Protein AF-A0A3D4ANM4-F1 (afdb_monomer)

Foldseek 3Di:
DDLVVLVVVLVVLVVVLVVLVVVLVVLVVLLVVLVVVLVVLVVVCVVVVDCVSVVVSVVSVVVSVVSVVVNVVSVVVSLLSVLLSVLSVCLSCLVVVVLLVDPAQQPVVDDPVDPCCVPQQCGGGPRPLSSLALAQELLLSNVLSVVSPPDDDDPLLVQLLLLLQVLCLVVPVLLSSLSSLRVLAHGHDDLVLVLVVLVPLDDDPPPVVVVCLPPLLVVLVVVCVCCVVVVDPVVVSVVSLVVLLVVLVVCVVVLCVQLVSLQVCLSVLVSLLVSLVSVLVSDPQDGRLQGNVLSVVVNVLSVVSSVLSVLSNLVVVVVSSSVCSSNRVSSSVSSNSVSVSSVVCSVCPVVSVVSVSSNSSSSSSSSCSVNPVPDDSDDDDDDDPPDDDDDDPPDDDD

Structure (mmCIF, N/CA/C/O backbone):
data_AF-A0A3D4ANM4-F1
#
_entry.id   AF-A0A3D4ANM4-F1
#
loop_
_atom_site.group_PDB
_atom_site.id
_atom_site.type_symbol
_atom_site.label_atom_id
_atom_site.label_alt_id
_atom_site.label_comp_id
_atom_site.label_asym_id
_atom_site.label_entity_id
_atom_site.label_seq_id
_atom_site.pdbx_PDB_ins_code
_atom_site.Cartn_x
_atom_site.Cartn_y
_atom_site.Cartn_z
_atom_site.occupancy
_atom_site.B_iso_or_equiv
_atom_site.auth_seq_id
_atom_site.auth_comp_id
_atom_site.auth_asym_id
_atom_site.auth_atom_id
_atom_site.pdbx_PDB_model_num
ATOM 1 N N . MET A 1 1 ? -12.956 11.674 19.479 1.00 85.31 1 MET A N 1
ATOM 2 C CA . MET A 1 1 ? -13.118 13.050 18.934 1.00 85.31 1 MET A CA 1
ATOM 3 C C . MET A 1 1 ? -14.556 13.256 18.478 1.00 85.31 1 MET A C 1
ATOM 5 O O . MET A 1 1 ? -15.294 12.283 18.388 1.00 85.31 1 MET A O 1
ATOM 9 N N . GLU A 1 2 ? -14.951 14.496 18.186 1.00 90.06 2 GLU A N 1
ATOM 10 C CA . GLU A 1 2 ? -16.295 14.828 17.695 1.00 90.06 2 GLU A CA 1
ATOM 11 C C . GLU A 1 2 ? -16.416 14.743 16.165 1.00 90.06 2 GLU A C 1
ATOM 13 O O . GLU A 1 2 ? -15.424 14.825 15.439 1.00 90.06 2 GLU A O 1
ATOM 18 N N . LEU A 1 3 ? -17.653 14.643 15.667 1.00 92.81 3 LEU A N 1
ATOM 19 C CA . LEU A 1 3 ? -17.974 14.659 14.235 1.00 92.81 3 LEU A CA 1
ATOM 20 C C . LEU A 1 3 ? -17.435 15.915 13.521 1.00 92.81 3 LEU A C 1
ATOM 22 O O . LEU A 1 3 ? -16.923 15.821 12.405 1.00 92.81 3 LEU A O 1
ATOM 26 N N . SER A 1 4 ? -17.493 17.073 14.185 1.00 94.69 4 SER A N 1
ATOM 27 C CA . SER A 1 4 ? -17.023 18.369 13.675 1.00 94.69 4 SER A CA 1
ATOM 28 C C . SER A 1 4 ? -15.551 18.344 13.234 1.00 94.69 4 SER A C 1
ATOM 30 O O . SER A 1 4 ? -15.202 18.930 12.208 1.00 94.69 4 SER A O 1
ATOM 32 N N . TYR A 1 5 ? -14.700 17.604 13.953 1.00 95.38 5 TYR A N 1
ATOM 33 C CA . TYR A 1 5 ? -13.284 17.429 13.621 1.00 95.38 5 TYR A CA 1
ATOM 34 C C . TYR A 1 5 ? -13.098 16.700 12.280 1.00 95.38 5 TYR A C 1
ATOM 36 O O . TYR A 1 5 ? -12.363 17.165 11.409 1.00 95.38 5 TYR A O 1
ATOM 44 N N . PHE A 1 6 ? -13.819 15.597 12.057 1.00 96.12 6 PHE A N 1
ATOM 45 C CA . PHE A 1 6 ? -13.737 14.855 10.793 1.00 96.12 6 PHE A CA 1
ATOM 46 C C . PHE A 1 6 ? -14.332 15.640 9.616 1.00 96.12 6 PHE A C 1
ATOM 48 O O . PHE A 1 6 ? -13.815 15.572 8.500 1.00 96.12 6 PHE A O 1
ATOM 55 N N . GLU A 1 7 ? -15.381 16.433 9.847 1.0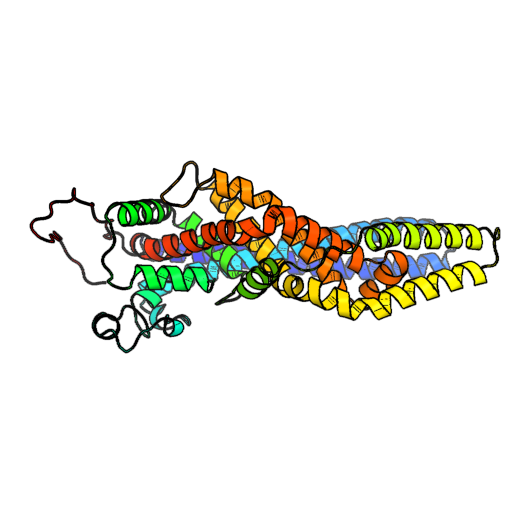0 96.56 7 GLU A N 1
ATOM 56 C CA . GLU A 1 7 ? -15.923 17.326 8.820 1.00 96.56 7 GLU A CA 1
ATOM 57 C C . GLU A 1 7 ? -14.927 18.411 8.396 1.00 96.56 7 GLU A C 1
ATOM 59 O O . GLU A 1 7 ? -14.863 18.742 7.207 1.00 96.56 7 GLU A O 1
ATOM 64 N N . GLN A 1 8 ? -14.137 18.942 9.334 1.00 97.25 8 GLN A N 1
ATOM 65 C CA . GLN A 1 8 ? -13.052 19.869 9.022 1.00 97.25 8 GLN A CA 1
ATOM 66 C C . GLN A 1 8 ? -11.976 19.188 8.165 1.00 97.25 8 GLN A C 1
ATOM 68 O O . GLN A 1 8 ? -11.657 19.698 7.089 1.00 97.25 8 GLN A O 1
ATOM 73 N N . LEU A 1 9 ? -11.486 18.009 8.574 1.00 96.62 9 LEU A N 1
ATOM 74 C CA . LEU A 1 9 ? -10.487 17.252 7.805 1.00 96.62 9 LEU A CA 1
ATOM 75 C C . LEU A 1 9 ? -10.960 16.946 6.376 1.00 96.62 9 LEU A C 1
ATOM 77 O O . LEU A 1 9 ? -10.171 17.004 5.428 1.00 96.62 9 LEU A O 1
ATOM 81 N N . ARG A 1 10 ? -12.256 16.650 6.200 1.00 97.44 10 ARG A N 1
ATOM 82 C CA . ARG A 1 10 ? -12.859 16.448 4.876 1.00 97.44 10 ARG A CA 1
ATOM 83 C C . ARG A 1 10 ? -12.771 17.710 4.020 1.00 97.44 10 ARG A C 1
ATOM 85 O O . ARG A 1 10 ? -12.369 17.619 2.864 1.00 97.44 10 ARG A O 1
ATOM 92 N N . ARG A 1 11 ? -13.123 18.881 4.569 1.00 97.62 11 ARG A N 1
ATOM 93 C CA . ARG A 1 11 ? -13.047 20.164 3.841 1.00 97.62 11 ARG A CA 1
ATOM 94 C C . ARG A 1 11 ? -11.614 20.490 3.423 1.00 97.62 11 ARG A C 1
ATOM 96 O O . ARG A 1 11 ? -11.403 20.951 2.304 1.00 97.62 11 ARG A O 1
ATOM 103 N N . GLU A 1 12 ? -10.644 20.226 4.296 1.00 96.94 12 GLU A N 1
ATOM 104 C CA . GLU A 1 12 ? -9.219 20.399 3.993 1.00 96.94 12 GLU A CA 1
ATOM 105 C C . GLU A 1 12 ? -8.785 19.501 2.826 1.00 96.94 12 GLU A C 1
ATOM 107 O O . GLU A 1 12 ? -8.228 20.000 1.850 1.00 96.94 12 GLU A O 1
ATOM 112 N N . SER A 1 13 ? -9.116 18.203 2.869 1.00 96.12 13 SER A N 1
ATOM 113 C CA . SER A 1 13 ? -8.787 17.266 1.782 1.00 96.12 13 SER A CA 1
ATOM 114 C C . SER A 1 13 ? -9.445 17.668 0.455 1.00 96.12 13 SER A C 1
ATOM 116 O O . SER A 1 13 ? -8.782 17.709 -0.579 1.00 96.12 13 SER A O 1
ATOM 118 N N . GLN A 1 14 ? -10.719 18.077 0.476 1.00 97.31 14 GLN A N 1
ATOM 119 C CA . GLN A 1 14 ? -11.434 18.555 -0.715 1.00 97.31 14 GLN A CA 1
ATOM 120 C C . GLN A 1 14 ? -10.781 19.795 -1.342 1.00 97.31 14 GLN A C 1
ATOM 122 O O . GLN A 1 14 ? -10.659 19.876 -2.567 1.00 97.31 14 GLN A O 1
ATOM 127 N N . ALA A 1 15 ? -10.317 20.746 -0.526 1.00 97.38 15 ALA A N 1
ATOM 128 C CA . ALA A 1 15 ? -9.597 21.917 -1.018 1.00 97.38 15 ALA A CA 1
ATOM 129 C C . ALA A 1 15 ? -8.275 21.525 -1.704 1.00 97.38 15 ALA A C 1
ATOM 131 O O . ALA A 1 15 ? -7.983 22.011 -2.801 1.00 97.38 15 ALA A O 1
ATOM 132 N N . THR A 1 16 ? -7.510 20.605 -1.106 1.00 96.81 16 THR A N 1
ATOM 133 C CA . THR A 1 16 ? -6.260 20.087 -1.685 1.00 96.81 16 THR A CA 1
ATOM 134 C C . THR A 1 16 ? -6.504 19.313 -2.985 1.00 96.81 16 THR A C 1
ATOM 136 O O . THR A 1 16 ? -5.778 19.508 -3.962 1.00 96.81 16 THR A O 1
ATOM 139 N N . ILE A 1 17 ? -7.560 18.496 -3.052 1.00 97.00 17 ILE A N 1
ATOM 140 C CA . ILE A 1 17 ? -7.965 17.773 -4.268 1.00 97.00 17 ILE A CA 1
ATOM 141 C C . ILE A 1 17 ? -8.232 18.752 -5.418 1.00 97.00 17 ILE A C 1
ATOM 143 O O . ILE A 1 17 ? -7.727 18.560 -6.527 1.00 97.00 17 ILE A O 1
ATOM 147 N N . GLU A 1 18 ? -8.991 19.823 -5.173 1.00 96.56 18 GLU A N 1
ATOM 148 C CA . GLU A 1 18 ? -9.277 20.837 -6.194 1.00 96.56 18 GLU A CA 1
ATOM 149 C C . GLU A 1 18 ? -8.017 21.604 -6.629 1.00 96.56 18 GLU A C 1
ATOM 151 O O . GLU A 1 18 ? -7.826 21.870 -7.822 1.00 96.56 18 GLU A O 1
ATOM 156 N N . GLU A 1 19 ? -7.101 21.899 -5.703 1.00 96.19 19 GLU A N 1
ATOM 157 C CA . GLU A 1 19 ? -5.797 22.482 -6.031 1.00 96.19 19 GLU A CA 1
ATOM 158 C C . GLU A 1 19 ? -4.976 21.561 -6.951 1.00 96.19 19 GLU A C 1
ATOM 160 O O . GLU A 1 19 ? -4.445 22.002 -7.980 1.00 96.19 19 GLU A O 1
ATOM 165 N N . TYR A 1 20 ? -4.896 20.269 -6.627 1.00 95.31 20 TYR A N 1
ATOM 166 C CA . TYR A 1 20 ? -4.169 19.284 -7.423 1.00 95.31 20 TYR A CA 1
ATOM 167 C C . TYR A 1 20 ? -4.803 19.048 -8.795 1.00 95.31 20 TYR A C 1
ATOM 169 O O . TYR A 1 20 ? -4.073 18.971 -9.788 1.00 95.31 20 TYR A O 1
ATOM 177 N N . LYS A 1 21 ? -6.138 19.039 -8.906 1.00 93.94 21 LYS A N 1
ATOM 178 C CA . LYS A 1 21 ? -6.834 18.992 -10.205 1.00 93.94 21 LYS A CA 1
ATOM 179 C C . LYS A 1 21 ? -6.463 20.186 -11.088 1.00 93.94 21 LYS A C 1
ATOM 181 O O . LYS A 1 21 ? -6.116 19.992 -12.256 1.00 93.94 21 LYS A O 1
ATOM 186 N N . ARG A 1 22 ? -6.445 21.407 -10.537 1.00 94.19 22 ARG A N 1
ATOM 187 C CA . ARG A 1 22 ? -6.028 22.620 -11.271 1.00 94.19 22 ARG A CA 1
ATOM 188 C C . ARG A 1 22 ? -4.571 22.539 -11.729 1.00 94.19 22 ARG A C 1
ATOM 190 O O . ARG A 1 22 ? -4.273 22.810 -12.895 1.00 94.19 22 ARG A O 1
ATOM 197 N N . LYS A 1 23 ? -3.655 22.113 -10.850 1.00 93.12 23 LYS A N 1
ATOM 198 C CA . LYS A 1 23 ? -2.244 21.887 -11.221 1.00 93.12 23 LYS A CA 1
ATOM 199 C C . LYS A 1 23 ? -2.123 20.825 -12.320 1.00 93.12 23 LYS A C 1
ATOM 201 O O . LYS A 1 23 ? -1.361 21.015 -13.266 1.00 93.12 23 LYS A O 1
ATOM 206 N N . SER A 1 24 ? -2.903 19.747 -12.249 1.00 91.38 24 SER A N 1
ATOM 207 C CA . SER A 1 24 ? -2.869 18.641 -13.213 1.00 91.38 24 SER A CA 1
ATOM 208 C C . SER A 1 24 ? -3.299 19.085 -14.613 1.00 91.38 24 SER A C 1
ATOM 210 O O . SER A 1 24 ? -2.636 18.756 -15.604 1.00 91.38 24 SER A O 1
ATOM 212 N N . GLN A 1 25 ? -4.335 19.926 -14.698 1.00 90.44 25 GLN A N 1
ATOM 213 C CA . GLN A 1 25 ? -4.749 20.568 -15.948 1.00 90.44 25 GLN A CA 1
ATOM 214 C C . GLN A 1 25 ? -3.628 21.441 -16.530 1.00 90.44 25 GLN A C 1
ATOM 216 O O . GLN A 1 25 ? -3.306 21.311 -17.709 1.00 90.44 25 GLN A O 1
ATOM 221 N N . LEU A 1 26 ? -2.959 22.258 -15.707 1.00 91.06 26 LEU A N 1
ATOM 222 C CA . LEU A 1 26 ? -1.836 23.089 -16.157 1.00 91.06 26 LEU A CA 1
ATOM 223 C C . LEU A 1 26 ? -0.668 22.251 -16.706 1.00 91.06 26 LEU A C 1
ATOM 225 O O . LEU A 1 26 ? -0.111 22.588 -17.753 1.00 91.06 26 LEU A O 1
ATOM 229 N N . PHE A 1 27 ? -0.298 21.161 -16.025 1.00 89.94 27 PHE A N 1
ATOM 230 C CA . PHE A 1 27 ? 0.724 20.224 -16.510 1.00 89.94 27 PHE A CA 1
ATOM 231 C C . PHE A 1 27 ? 0.326 19.602 -17.849 1.00 89.94 27 PHE A C 1
ATOM 233 O O . PHE A 1 27 ? 1.153 19.527 -18.758 1.00 89.94 27 PHE A O 1
ATOM 240 N N . THR A 1 28 ? -0.940 19.208 -17.992 1.00 88.38 28 THR A N 1
ATOM 241 C CA . THR A 1 28 ? -1.470 18.632 -19.233 1.00 88.38 28 THR A CA 1
ATOM 242 C C . THR A 1 28 ? -1.379 19.634 -20.381 1.00 88.38 28 THR A C 1
ATOM 244 O O . THR A 1 28 ? -0.825 19.303 -21.427 1.00 88.38 28 THR A O 1
ATOM 247 N N . THR A 1 29 ? -1.807 20.882 -20.172 1.00 91.50 29 THR A N 1
ATOM 248 C CA . THR A 1 29 ? -1.705 21.951 -21.177 1.00 91.50 29 THR A CA 1
ATOM 249 C C . THR A 1 29 ? -0.251 22.229 -21.569 1.00 91.50 29 THR A C 1
ATOM 251 O O . THR A 1 29 ? 0.068 22.254 -22.757 1.00 91.50 29 THR A O 1
ATOM 254 N N . LYS A 1 30 ? 0.668 22.360 -20.598 1.00 92.31 30 LYS A N 1
ATOM 255 C CA . LYS A 1 30 ? 2.108 22.564 -20.862 1.00 92.31 30 LYS A CA 1
ATOM 256 C C . LYS A 1 30 ? 2.742 21.389 -21.613 1.00 92.31 30 LYS A C 1
ATOM 258 O O . LYS A 1 30 ? 3.597 21.596 -22.475 1.00 92.31 30 LYS A O 1
ATOM 263 N N . ARG A 1 31 ? 2.317 20.157 -21.321 1.00 88.38 31 ARG A N 1
ATOM 264 C CA . ARG A 1 31 ? 2.773 18.947 -22.018 1.00 88.38 31 ARG A CA 1
ATOM 265 C C . ARG A 1 31 ? 2.293 18.931 -23.471 1.00 88.38 31 ARG A C 1
ATOM 267 O O . ARG A 1 31 ? 3.085 18.658 -24.364 1.00 88.38 31 ARG A O 1
ATOM 274 N N . THR A 1 32 ? 1.028 19.270 -23.719 1.00 89.69 32 THR A N 1
ATOM 275 C CA . THR A 1 32 ? 0.478 19.352 -25.081 1.00 89.69 32 THR A CA 1
ATOM 276 C C . THR A 1 32 ? 1.182 20.437 -25.897 1.00 89.69 32 THR A C 1
ATOM 278 O O . THR A 1 32 ? 1.590 20.184 -27.026 1.00 89.69 32 THR A O 1
ATOM 281 N N . LEU A 1 33 ? 1.409 21.619 -25.313 1.00 94.00 33 LEU A N 1
ATOM 282 C CA . LEU A 1 33 ? 2.134 22.705 -25.980 1.00 94.00 33 LEU A CA 1
ATOM 283 C C . LEU A 1 33 ? 3.591 22.341 -26.289 1.00 94.00 33 LEU A C 1
ATOM 285 O O . LEU A 1 33 ? 4.065 22.621 -27.385 1.00 94.00 33 LEU A O 1
ATOM 289 N N . SER A 1 34 ? 4.297 21.687 -25.364 1.00 91.38 34 SER A N 1
ATOM 290 C CA . SER A 1 34 ? 5.680 21.250 -25.613 1.00 91.38 34 SER A CA 1
ATOM 291 C C . SER A 1 34 ? 5.768 20.129 -26.653 1.00 91.38 34 SER A C 1
ATOM 293 O O . SER A 1 34 ? 6.704 20.129 -27.447 1.00 91.38 34 SER A O 1
ATOM 295 N N . PHE A 1 35 ? 4.777 19.234 -26.731 1.00 89.06 35 PHE A N 1
ATOM 296 C CA . PHE A 1 35 ? 4.687 18.251 -27.815 1.00 89.06 35 PHE A CA 1
ATOM 297 C C . PHE A 1 35 ? 4.482 18.915 -29.186 1.00 89.06 35 PHE A C 1
ATOM 299 O O . PHE A 1 35 ? 5.185 18.588 -30.139 1.00 89.06 35 PHE A O 1
ATOM 306 N N . LEU A 1 36 ? 3.574 19.894 -29.281 1.00 92.88 36 LEU A N 1
ATOM 307 C CA . LEU A 1 36 ? 3.372 20.663 -30.514 1.00 92.88 36 LEU A CA 1
ATOM 308 C C . LEU A 1 36 ? 4.636 21.442 -30.909 1.00 92.88 36 LEU A C 1
ATOM 310 O O . LEU A 1 36 ? 5.023 21.430 -32.075 1.00 92.88 36 LEU A O 1
ATOM 314 N N . ALA A 1 37 ? 5.320 22.060 -29.942 1.00 91.88 37 ALA A N 1
ATOM 315 C CA . ALA A 1 37 ? 6.586 22.747 -30.183 1.00 91.88 37 ALA A CA 1
ATOM 316 C C . ALA A 1 37 ? 7.671 21.790 -30.707 1.00 91.88 37 ALA A C 1
ATOM 318 O O . ALA A 1 37 ? 8.417 22.151 -31.616 1.00 91.88 37 ALA A O 1
ATOM 319 N N . LEU A 1 38 ? 7.733 20.555 -30.194 1.00 90.00 38 LEU A N 1
ATOM 320 C CA . LEU A 1 38 ? 8.657 19.528 -30.681 1.00 90.00 38 LEU A CA 1
ATOM 321 C C . LEU A 1 38 ? 8.405 19.202 -32.163 1.00 90.00 38 LEU A C 1
ATOM 323 O O . LEU A 1 38 ? 9.355 19.169 -32.942 1.00 90.00 38 LEU A O 1
ATOM 327 N N . LEU A 1 39 ? 7.139 19.030 -32.568 1.00 88.81 39 LEU A N 1
ATOM 328 C CA . LEU A 1 39 ? 6.772 18.771 -33.969 1.00 88.81 39 LEU A CA 1
ATOM 329 C C . LEU A 1 39 ? 7.201 19.916 -34.895 1.00 88.81 39 LEU A C 1
ATOM 331 O O . LEU A 1 39 ? 7.793 19.667 -35.944 1.00 88.81 39 LEU A O 1
ATOM 335 N N . VAL A 1 40 ? 6.962 21.165 -34.483 1.00 90.62 40 VAL A N 1
ATOM 336 C CA . VAL A 1 40 ? 7.403 22.352 -35.235 1.00 90.62 40 VAL A CA 1
ATOM 337 C C . VAL A 1 40 ? 8.925 22.383 -35.354 1.00 90.62 40 VAL A C 1
ATOM 339 O O . VAL A 1 40 ? 9.456 22.655 -36.426 1.00 90.62 40 VAL A O 1
ATOM 342 N N . THR A 1 41 ? 9.639 22.052 -34.277 1.00 88.25 41 THR A N 1
ATOM 343 C CA . THR A 1 41 ? 11.107 22.059 -34.270 1.00 88.25 41 THR A CA 1
ATOM 344 C C . THR A 1 41 ? 11.682 21.033 -35.249 1.00 88.25 41 THR A C 1
ATOM 346 O O . THR A 1 41 ? 12.649 21.330 -35.945 1.00 88.25 41 THR A O 1
ATOM 349 N N . VAL A 1 42 ? 11.066 19.850 -35.349 1.00 85.19 42 VAL A N 1
ATOM 350 C CA . VAL A 1 42 ? 11.460 18.810 -36.314 1.00 85.19 42 VAL A CA 1
ATOM 351 C C . VAL A 1 42 ? 11.179 19.246 -37.755 1.00 85.19 42 VAL A C 1
ATOM 353 O O . VAL A 1 42 ? 12.042 19.066 -38.611 1.00 85.19 42 VAL A O 1
ATOM 356 N N . ALA A 1 43 ? 10.022 19.860 -38.023 1.00 87.12 43 ALA A N 1
ATOM 357 C CA . ALA A 1 43 ? 9.692 20.377 -39.354 1.00 87.12 43 ALA A CA 1
ATOM 358 C C . ALA A 1 43 ? 10.681 21.470 -39.804 1.00 87.12 43 ALA A C 1
ATOM 360 O O . ALA A 1 43 ? 11.234 21.404 -40.896 1.00 87.12 43 ALA A O 1
ATOM 361 N N . VAL A 1 44 ? 10.995 22.423 -38.920 1.00 88.44 44 VAL A N 1
ATOM 362 C CA . VAL A 1 44 ? 11.965 23.496 -39.199 1.00 88.44 44 VAL A CA 1
ATOM 363 C C . VAL A 1 44 ? 13.391 22.953 -39.358 1.00 88.44 44 VAL A C 1
ATOM 365 O O . VAL A 1 44 ? 14.146 23.447 -40.193 1.00 88.44 44 VAL A O 1
ATOM 368 N N . ALA A 1 45 ? 13.775 21.927 -38.588 1.00 86.31 45 ALA A N 1
ATOM 369 C CA . ALA A 1 45 ? 15.077 21.272 -38.735 1.00 86.31 45 ALA A CA 1
ATOM 370 C C . ALA A 1 45 ? 15.257 20.652 -40.129 1.00 86.31 45 ALA A C 1
ATOM 372 O O . ALA A 1 45 ? 16.351 20.728 -40.688 1.00 86.31 45 ALA A O 1
ATOM 373 N N . TYR A 1 46 ? 14.187 20.066 -40.678 1.00 83.19 46 TYR A N 1
ATOM 374 C CA . TYR A 1 46 ? 14.180 19.486 -42.018 1.00 83.19 46 TYR A CA 1
ATOM 375 C C . TYR A 1 46 ? 14.373 20.556 -43.102 1.00 83.19 46 TYR A C 1
ATOM 377 O O . TYR A 1 46 ? 15.209 20.381 -43.986 1.00 83.19 46 TYR A O 1
ATOM 385 N N . ASP A 1 47 ? 13.680 21.693 -42.989 1.00 86.50 47 ASP A N 1
ATOM 386 C CA . ASP A 1 47 ? 13.733 22.760 -43.997 1.00 86.50 47 ASP A CA 1
ATOM 387 C C . ASP A 1 47 ? 15.034 23.583 -43.953 1.00 86.50 47 ASP A C 1
ATOM 389 O O . ASP A 1 47 ? 15.556 23.990 -44.990 1.00 86.50 47 ASP A O 1
ATOM 393 N N . MET A 1 48 ? 15.584 23.849 -42.761 1.00 82.94 48 MET A N 1
ATOM 394 C CA . MET A 1 48 ? 16.738 24.748 -42.598 1.00 82.94 48 MET A CA 1
ATOM 395 C C . MET A 1 48 ? 18.105 24.069 -42.774 1.00 82.94 48 MET A C 1
ATOM 397 O O . MET A 1 48 ? 19.118 24.770 -42.792 1.00 82.94 48 MET A O 1
ATOM 401 N N . ASN A 1 49 ? 18.159 22.731 -42.850 1.00 78.81 49 ASN A N 1
ATOM 402 C CA . ASN A 1 49 ? 19.387 21.922 -42.935 1.00 78.81 49 ASN A CA 1
ATOM 403 C C . ASN A 1 49 ? 20.498 22.365 -41.947 1.00 78.81 49 ASN A C 1
ATOM 405 O O . ASN A 1 49 ? 21.690 22.357 -42.256 1.00 78.81 49 ASN A O 1
ATOM 409 N N . SER A 1 50 ? 20.091 22.818 -40.756 1.00 79.69 50 SER A N 1
ATOM 410 C CA . SER A 1 50 ? 20.947 23.425 -39.733 1.00 79.69 50 SER A CA 1
ATOM 411 C C . SER A 1 50 ? 20.839 22.639 -38.423 1.00 79.69 50 SER A C 1
ATOM 413 O O . SER A 1 50 ? 19.749 22.175 -38.089 1.00 79.69 50 SER A O 1
ATOM 415 N N . PRO A 1 51 ? 21.920 22.501 -37.630 1.00 78.50 51 PRO A N 1
ATOM 416 C CA . PRO A 1 51 ? 21.875 21.760 -36.368 1.00 78.50 51 PRO A CA 1
ATOM 417 C C . PRO A 1 51 ? 21.198 22.524 -35.213 1.00 78.50 51 PRO A C 1
ATOM 419 O O . PRO A 1 51 ? 20.860 21.917 -34.197 1.00 78.50 51 PRO A O 1
ATOM 422 N N . TRP A 1 52 ? 20.979 23.840 -35.330 1.00 84.94 52 TRP A N 1
ATOM 423 C CA . TRP A 1 52 ? 20.432 24.661 -34.237 1.00 84.94 52 TRP A CA 1
ATOM 424 C C . TRP A 1 52 ? 19.009 24.268 -33.794 1.00 84.94 52 TRP A C 1
ATOM 426 O O . TRP A 1 52 ? 18.792 24.137 -32.586 1.00 84.94 52 TRP A O 1
ATOM 436 N N . PRO A 1 53 ? 18.047 24.001 -34.704 1.00 84.81 53 PRO A N 1
ATOM 437 C CA . PRO A 1 53 ? 16.738 23.472 -34.325 1.00 84.81 53 PRO A CA 1
ATOM 438 C C . PRO A 1 53 ? 16.821 22.118 -33.606 1.00 84.81 53 PRO A C 1
ATOM 440 O O . PRO A 1 53 ? 16.075 21.888 -32.660 1.00 84.81 53 PRO A O 1
ATOM 443 N N . LEU A 1 54 ? 17.767 21.241 -33.964 1.00 80.62 54 LEU A N 1
ATOM 444 C CA . LEU A 1 54 ? 17.937 19.952 -33.278 1.00 80.62 54 LEU A CA 1
ATOM 445 C C . LEU A 1 54 ? 18.354 20.134 -31.810 1.00 80.62 54 LEU A C 1
ATOM 447 O O . LEU A 1 54 ? 17.814 19.459 -30.934 1.00 80.62 54 LEU A O 1
ATOM 451 N N . LEU A 1 55 ? 19.246 21.088 -31.519 1.00 86.44 55 LEU A N 1
ATOM 452 C CA . LEU A 1 55 ? 19.629 21.431 -30.142 1.00 86.44 55 LEU A CA 1
ATOM 453 C C . LEU A 1 55 ? 18.446 21.992 -29.337 1.00 86.44 55 LEU A C 1
ATOM 455 O O . LEU A 1 55 ? 18.236 21.594 -28.189 1.00 86.44 55 LEU A O 1
ATOM 459 N N . ALA A 1 56 ? 17.635 22.867 -29.940 1.00 87.88 56 ALA A N 1
ATOM 460 C CA . ALA A 1 56 ? 16.404 23.359 -29.319 1.00 87.88 56 ALA A CA 1
ATOM 461 C C . ALA A 1 56 ? 15.399 22.220 -29.066 1.00 87.88 56 ALA A C 1
ATOM 463 O O . ALA A 1 56 ? 14.776 22.163 -28.004 1.00 87.88 56 ALA A O 1
ATOM 464 N N . GLY A 1 57 ? 15.302 21.266 -29.995 1.00 89.38 57 GLY A N 1
ATOM 465 C CA . GLY A 1 57 ? 14.475 20.069 -29.867 1.00 89.38 57 GLY A CA 1
ATOM 466 C C . GLY A 1 57 ? 14.880 19.205 -28.675 1.00 89.38 57 GLY A C 1
ATOM 467 O O . GLY A 1 57 ? 14.013 18.784 -27.914 1.00 89.38 57 GLY A O 1
ATOM 468 N N . ILE A 1 58 ? 16.184 19.009 -28.445 1.00 89.62 58 ILE A N 1
ATOM 469 C CA . ILE A 1 58 ? 16.699 18.281 -27.272 1.00 89.62 58 ILE A CA 1
ATOM 470 C C . ILE A 1 58 ? 16.278 18.969 -25.964 1.00 89.62 58 ILE A C 1
ATOM 472 O O . ILE A 1 58 ? 15.849 18.293 -25.028 1.00 89.62 58 ILE A O 1
ATOM 476 N N . LEU A 1 59 ? 16.347 20.303 -25.892 1.00 91.56 59 LEU A N 1
ATOM 477 C CA . LEU A 1 59 ? 15.921 21.056 -24.705 1.00 91.56 59 LEU A CA 1
ATOM 478 C C . LEU A 1 59 ? 14.409 20.958 -24.461 1.00 91.56 59 LEU A C 1
ATOM 480 O O . LEU A 1 59 ? 13.982 20.716 -23.330 1.00 91.56 59 LEU A O 1
ATOM 484 N N . ILE A 1 60 ? 13.596 21.099 -25.512 1.00 90.44 60 ILE A N 1
ATOM 485 C CA . ILE A 1 60 ? 12.135 20.947 -25.431 1.00 90.44 60 ILE A CA 1
ATOM 486 C C . ILE A 1 60 ? 11.772 19.520 -25.014 1.00 90.44 60 ILE A C 1
ATOM 488 O O . ILE A 1 60 ? 10.893 19.325 -24.176 1.00 90.44 60 ILE A O 1
ATOM 492 N N . PHE A 1 61 ? 12.481 18.524 -25.543 1.00 88.25 61 PHE A N 1
ATOM 493 C CA . PHE A 1 61 ? 12.314 17.127 -25.172 1.00 88.25 61 PHE A CA 1
ATOM 494 C C . PHE A 1 61 ? 12.660 16.899 -23.695 1.00 88.25 61 PHE A C 1
ATOM 496 O O . PHE A 1 61 ? 11.852 16.338 -22.959 1.00 88.25 61 PHE A O 1
ATOM 503 N N . ALA A 1 62 ? 13.795 17.410 -23.209 1.00 90.75 62 ALA A N 1
ATOM 504 C CA . ALA A 1 62 ? 14.152 17.332 -21.792 1.00 90.75 62 ALA A CA 1
ATOM 505 C C . ALA A 1 62 ? 13.089 17.990 -20.888 1.00 90.75 62 ALA A C 1
ATOM 507 O O . ALA A 1 62 ? 12.700 17.420 -19.865 1.00 90.75 62 ALA A O 1
ATOM 508 N N . TYR A 1 63 ? 12.556 19.148 -21.293 1.00 91.62 63 TYR A N 1
ATOM 509 C CA . TYR A 1 63 ? 11.458 19.820 -20.592 1.00 91.62 63 TYR A CA 1
ATOM 510 C C . TYR A 1 63 ? 10.158 18.997 -20.602 1.00 91.62 63 TYR A C 1
ATOM 512 O O . TYR A 1 63 ? 9.496 18.868 -19.572 1.00 91.62 63 TYR A O 1
ATOM 520 N N . PHE A 1 64 ? 9.813 18.375 -21.730 1.00 89.38 64 PHE A N 1
ATOM 521 C CA . PHE A 1 64 ? 8.663 17.478 -21.847 1.00 89.38 64 PHE A CA 1
ATOM 522 C C . PHE A 1 64 ? 8.779 16.272 -20.897 1.00 89.38 64 PHE A C 1
ATOM 524 O O . PHE A 1 64 ? 7.825 15.950 -20.185 1.00 89.38 64 PHE A O 1
ATOM 531 N N . PHE A 1 65 ? 9.962 15.654 -20.797 1.00 86.69 65 PHE A N 1
ATOM 532 C CA . PHE A 1 65 ? 10.223 14.574 -19.833 1.00 86.69 65 PHE A CA 1
ATOM 533 C C . PHE A 1 65 ? 10.111 15.042 -18.379 1.00 86.69 65 PHE A C 1
ATOM 535 O O . PHE A 1 65 ? 9.523 14.342 -17.547 1.00 86.69 65 PHE A O 1
ATOM 542 N N . TYR A 1 66 ? 10.620 16.236 -18.068 1.00 90.69 66 TYR A N 1
ATOM 543 C CA . TYR A 1 66 ? 10.444 16.851 -16.752 1.00 90.69 66 TYR A CA 1
ATOM 544 C C . TYR A 1 66 ? 8.955 17.026 -16.404 1.00 90.69 66 TYR A C 1
ATOM 546 O O . TYR A 1 66 ? 8.532 16.657 -15.305 1.00 90.69 66 TYR A O 1
ATOM 554 N N . LEU A 1 67 ? 8.137 17.503 -17.352 1.00 88.81 67 LEU A N 1
ATOM 555 C CA . LEU A 1 67 ? 6.690 17.651 -17.169 1.00 88.81 67 LEU A CA 1
ATOM 556 C C . LEU A 1 67 ? 5.981 16.313 -16.938 1.00 88.81 67 LEU A C 1
ATOM 558 O O . LEU A 1 67 ? 5.120 16.241 -16.063 1.00 88.81 67 LEU A O 1
ATOM 562 N N . ILE A 1 68 ? 6.344 15.253 -17.670 1.00 84.88 68 ILE A N 1
ATOM 563 C CA . ILE A 1 68 ? 5.776 13.909 -17.464 1.00 84.88 68 ILE A CA 1
ATOM 564 C C . ILE A 1 68 ? 6.040 13.430 -16.037 1.00 84.88 68 ILE A C 1
ATOM 566 O O . ILE A 1 68 ? 5.128 12.957 -15.358 1.00 84.88 68 ILE A O 1
ATOM 570 N N . ARG A 1 69 ? 7.279 13.583 -15.559 1.00 86.19 69 ARG A N 1
ATOM 571 C CA . ARG A 1 69 ? 7.657 13.138 -14.215 1.00 86.19 69 ARG A CA 1
ATOM 572 C C . ARG A 1 69 ? 6.958 13.948 -13.123 1.00 86.19 69 ARG A C 1
ATOM 574 O O . ARG A 1 69 ? 6.539 13.367 -12.126 1.00 86.19 69 ARG A O 1
ATOM 581 N N . GLY A 1 70 ? 6.807 15.259 -13.317 1.00 87.50 70 GLY A N 1
ATOM 582 C CA . GLY A 1 70 ? 6.038 16.119 -12.414 1.00 87.50 70 GLY A CA 1
ATOM 583 C C . GLY A 1 70 ? 4.552 15.753 -12.376 1.00 87.50 70 GLY A C 1
ATOM 584 O O . GLY A 1 70 ? 3.980 15.635 -11.297 1.00 87.50 70 GLY A O 1
ATOM 585 N N . HIS A 1 71 ? 3.948 15.497 -13.539 1.00 88.50 71 HIS A N 1
ATOM 586 C CA . HIS A 1 71 ? 2.546 15.094 -13.645 1.00 88.50 71 HIS A CA 1
ATOM 587 C C . HIS A 1 71 ? 2.273 13.737 -12.985 1.00 88.50 71 HIS A C 1
ATOM 589 O O . HIS A 1 71 ? 1.271 13.600 -12.294 1.00 88.50 71 HIS A O 1
ATOM 595 N N . SER A 1 72 ? 3.176 12.762 -13.143 1.00 86.12 72 SER A N 1
ATOM 596 C CA . SER A 1 72 ? 3.054 11.457 -12.477 1.00 86.12 72 SER A CA 1
ATOM 597 C C . SER A 1 72 ? 3.030 11.597 -10.955 1.00 86.12 72 SER A C 1
ATOM 599 O O . SER A 1 72 ? 2.159 11.026 -10.319 1.00 86.12 72 SER A O 1
ATOM 601 N N . ARG A 1 73 ? 3.935 12.400 -10.375 1.00 88.38 73 ARG A N 1
ATOM 602 C CA . ARG A 1 73 ? 3.957 12.637 -8.920 1.00 88.38 73 ARG A CA 1
ATOM 603 C C . ARG A 1 73 ? 2.677 13.305 -8.434 1.00 88.38 73 ARG A C 1
ATOM 605 O O . ARG A 1 73 ? 2.082 12.857 -7.469 1.00 88.38 73 ARG A O 1
ATOM 612 N N . LEU A 1 74 ? 2.228 14.335 -9.151 1.00 92.00 74 LEU A N 1
ATOM 613 C CA . LEU A 1 74 ? 0.985 15.027 -8.824 1.00 92.00 74 LEU A CA 1
ATOM 614 C C . LEU A 1 74 ? -0.234 14.098 -8.901 1.00 92.00 74 LEU A C 1
ATOM 616 O O . LEU A 1 74 ? -1.177 14.261 -8.135 1.00 92.00 74 LEU A O 1
ATOM 620 N N . HIS A 1 75 ? -0.233 13.146 -9.835 1.00 91.00 75 HIS A N 1
ATOM 621 C CA . HIS A 1 75 ? -1.281 12.137 -9.929 1.00 91.00 75 HIS A CA 1
ATOM 622 C C . HIS A 1 75 ? -1.283 11.208 -8.707 1.00 91.00 75 HIS A C 1
ATOM 624 O O . HIS A 1 75 ? -2.353 10.931 -8.171 1.00 91.00 75 HIS A O 1
ATOM 630 N N . ASP A 1 76 ? -0.108 10.783 -8.238 1.00 90.00 76 ASP A N 1
ATOM 631 C CA . ASP A 1 76 ? 0.024 9.965 -7.028 1.00 90.00 76 ASP A CA 1
ATOM 632 C C . ASP A 1 76 ? -0.449 10.733 -5.777 1.00 90.00 76 ASP A C 1
ATOM 634 O O . ASP A 1 76 ? -1.244 10.204 -4.998 1.00 90.00 76 ASP A O 1
ATOM 638 N N . ASP A 1 77 ? -0.049 12.004 -5.633 1.00 93.25 77 ASP A N 1
ATOM 639 C CA . ASP A 1 77 ? -0.475 12.882 -4.530 1.00 93.25 77 ASP A CA 1
ATOM 640 C C . ASP A 1 77 ? -1.999 13.123 -4.547 1.00 93.25 77 ASP A C 1
ATOM 642 O O . ASP A 1 77 ? -2.665 13.084 -3.511 1.00 93.25 77 ASP A O 1
ATOM 646 N N . LEU A 1 78 ? -2.580 13.317 -5.737 1.00 95.25 78 LEU A N 1
ATOM 647 C CA . LEU A 1 78 ? -4.027 13.451 -5.919 1.00 95.25 78 LEU A CA 1
ATOM 648 C C . LEU A 1 78 ? -4.777 12.173 -5.534 1.00 95.25 78 LEU A C 1
ATOM 650 O O . LEU A 1 78 ? -5.788 12.249 -4.838 1.00 95.25 78 LEU A O 1
ATOM 654 N N . ASN A 1 79 ? -4.293 11.008 -5.967 1.00 94.94 79 ASN A N 1
ATOM 655 C CA . ASN A 1 79 ? -4.906 9.729 -5.615 1.00 94.94 79 ASN A CA 1
ATOM 656 C C . ASN A 1 79 ? -4.845 9.475 -4.103 1.00 94.94 79 ASN A C 1
ATOM 658 O O . ASN A 1 79 ? -5.807 8.960 -3.533 1.00 94.94 79 ASN A O 1
ATOM 662 N N . TYR A 1 80 ? -3.749 9.865 -3.442 1.00 95.88 80 TYR A N 1
ATOM 663 C CA . TYR A 1 80 ? -3.646 9.801 -1.987 1.00 95.88 80 TYR A CA 1
ATOM 664 C C . TYR A 1 80 ? -4.714 10.663 -1.301 1.00 95.88 80 TYR A C 1
ATOM 666 O O . TYR A 1 80 ? -5.412 10.154 -0.426 1.00 95.88 80 TYR A O 1
ATOM 674 N N . GLU A 1 81 ? -4.895 11.924 -1.709 1.00 97.19 81 GLU A N 1
ATOM 675 C CA . GLU A 1 81 ? -5.910 12.787 -1.086 1.00 97.19 81 GLU A CA 1
ATOM 676 C C . GLU A 1 81 ? -7.339 12.297 -1.345 1.00 97.19 81 GLU A C 1
ATOM 678 O O . GLU A 1 81 ? -8.152 12.298 -0.427 1.00 97.19 81 GLU A O 1
ATOM 683 N N . ILE A 1 82 ? -7.639 11.772 -2.537 1.00 97.81 82 ILE A N 1
ATOM 684 C CA . ILE A 1 82 ? -8.939 11.132 -2.815 1.00 97.81 82 ILE A CA 1
ATOM 685 C C . ILE A 1 82 ? -9.175 9.947 -1.866 1.00 97.81 82 ILE A C 1
ATOM 687 O O . ILE A 1 82 ? -10.258 9.791 -1.297 1.00 97.81 82 ILE A O 1
ATOM 691 N N . ASN A 1 83 ? -8.155 9.111 -1.657 1.00 97.62 83 ASN A N 1
ATOM 692 C CA . ASN A 1 83 ? -8.244 7.997 -0.720 1.00 97.62 83 ASN A CA 1
ATOM 693 C C . ASN A 1 83 ? -8.394 8.474 0.729 1.00 97.62 83 ASN A C 1
ATOM 695 O O . ASN A 1 83 ? -9.158 7.874 1.486 1.00 97.62 83 ASN A O 1
ATOM 699 N N . ARG A 1 84 ? -7.701 9.550 1.113 1.00 98.19 84 ARG A N 1
ATOM 700 C CA . ARG A 1 84 ? -7.803 10.176 2.435 1.00 98.19 84 ARG A CA 1
ATOM 701 C C . ARG A 1 84 ? -9.205 10.725 2.686 1.00 98.19 84 ARG A C 1
ATOM 703 O O . ARG A 1 84 ? -9.778 10.419 3.728 1.00 98.19 84 ARG A O 1
ATOM 710 N N . GLU A 1 85 ? -9.787 11.445 1.730 1.00 98.19 85 GLU A N 1
ATOM 711 C CA . GLU A 1 85 ? -11.178 11.906 1.797 1.00 98.19 85 GLU A CA 1
ATOM 712 C C . GLU A 1 85 ? -12.140 10.725 1.989 1.00 98.19 85 GLU A C 1
ATOM 714 O O . GLU A 1 85 ? -13.027 10.772 2.842 1.00 98.19 85 GLU A O 1
ATOM 719 N N . ALA A 1 86 ? -11.941 9.634 1.245 1.00 97.56 86 ALA A N 1
ATOM 720 C CA . ALA A 1 86 ? -12.782 8.450 1.357 1.00 97.56 86 ALA A CA 1
ATOM 721 C C . ALA A 1 86 ? -12.685 7.779 2.742 1.00 97.56 86 ALA A C 1
ATOM 723 O O . ALA A 1 86 ? -13.707 7.385 3.292 1.00 97.56 86 ALA A O 1
ATOM 724 N N . VAL A 1 87 ? -11.489 7.697 3.340 1.00 97.88 87 VAL A N 1
ATOM 725 C CA . VAL A 1 87 ? -11.321 7.228 4.731 1.00 97.88 87 VAL A CA 1
ATOM 726 C C . VAL A 1 87 ? -12.059 8.138 5.711 1.00 97.88 87 VAL A C 1
ATOM 728 O O . VAL A 1 87 ? -12.779 7.655 6.580 1.00 97.88 87 VAL A O 1
ATOM 731 N N . ILE A 1 88 ? -11.912 9.458 5.571 1.00 98.00 88 ILE A N 1
ATOM 732 C CA . ILE A 1 88 ? -12.584 10.428 6.445 1.00 98.00 88 ILE A CA 1
ATOM 733 C C . ILE A 1 88 ? -14.111 10.289 6.333 1.00 98.00 88 ILE A C 1
ATOM 735 O O . ILE A 1 88 ? -14.809 10.317 7.347 1.00 98.00 88 ILE A O 1
ATOM 739 N N . ASN A 1 89 ? -14.637 10.073 5.126 1.00 97.56 89 ASN A N 1
ATOM 740 C CA . ASN A 1 89 ? -16.061 9.814 4.915 1.00 97.56 89 ASN A CA 1
ATOM 741 C C . ASN A 1 89 ? -16.531 8.512 5.585 1.00 97.56 89 ASN A C 1
ATOM 743 O O . ASN A 1 89 ? -17.639 8.487 6.128 1.00 97.56 89 ASN A O 1
ATOM 747 N N . ASP A 1 90 ? -15.710 7.458 5.626 1.00 97.19 90 ASP A N 1
ATOM 748 C CA . ASP A 1 90 ? -16.047 6.261 6.404 1.00 97.19 90 ASP A CA 1
ATOM 749 C C . ASP A 1 90 ? -16.112 6.569 7.910 1.00 97.19 90 ASP A C 1
ATOM 751 O O . ASP A 1 90 ? -16.992 6.066 8.606 1.00 97.19 90 ASP A O 1
ATOM 755 N N . TYR A 1 91 ? -15.198 7.389 8.446 1.00 97.12 91 TYR A N 1
ATOM 756 C CA . TYR A 1 91 ? -15.268 7.822 9.849 1.00 97.12 91 TYR A CA 1
ATOM 757 C C . TYR A 1 91 ? -16.556 8.602 10.126 1.00 97.12 91 TYR A C 1
ATOM 759 O O . TYR A 1 91 ? -17.265 8.279 11.074 1.00 97.12 91 TYR A O 1
ATOM 767 N N . ILE A 1 92 ? -16.912 9.559 9.265 1.00 97.06 92 ILE A N 1
ATOM 768 C CA . ILE A 1 92 ? -18.173 10.314 9.359 1.00 97.06 92 ILE A CA 1
ATOM 769 C C . ILE A 1 92 ? -19.384 9.366 9.326 1.00 97.06 92 ILE A C 1
ATOM 771 O O . ILE A 1 92 ? -20.285 9.489 10.153 1.00 97.06 92 ILE A O 1
ATOM 775 N N . SER A 1 93 ? -19.373 8.363 8.444 1.00 96.94 93 SER A N 1
ATOM 776 C CA . SER A 1 93 ? -20.459 7.377 8.316 1.00 96.94 93 SER A CA 1
ATOM 777 C C . SER A 1 93 ? -20.675 6.549 9.591 1.00 96.94 93 SER A C 1
ATOM 779 O O . SER A 1 93 ? -21.786 6.088 9.863 1.00 96.94 93 SER A O 1
ATOM 781 N N . ARG A 1 94 ? -19.634 6.377 10.419 1.00 95.19 94 ARG A N 1
ATOM 782 C CA . ARG A 1 94 ? -19.734 5.715 11.732 1.00 95.19 94 ARG A CA 1
ATOM 783 C C . ARG A 1 94 ? -20.434 6.572 12.788 1.00 95.19 94 ARG A C 1
ATOM 785 O O . ARG A 1 94 ? -21.020 6.018 13.716 1.00 95.19 94 ARG A O 1
ATOM 792 N N . PHE A 1 95 ? -20.423 7.898 12.640 1.00 93.75 95 PHE A N 1
ATOM 793 C CA . PHE A 1 95 ? -21.207 8.808 13.482 1.00 93.75 95 PHE A CA 1
ATOM 794 C C . PHE A 1 95 ? -22.666 8.911 13.026 1.00 93.75 95 PHE A C 1
ATOM 796 O O . PHE A 1 95 ? -23.551 8.985 13.870 1.00 93.75 95 PHE A O 1
ATOM 803 N N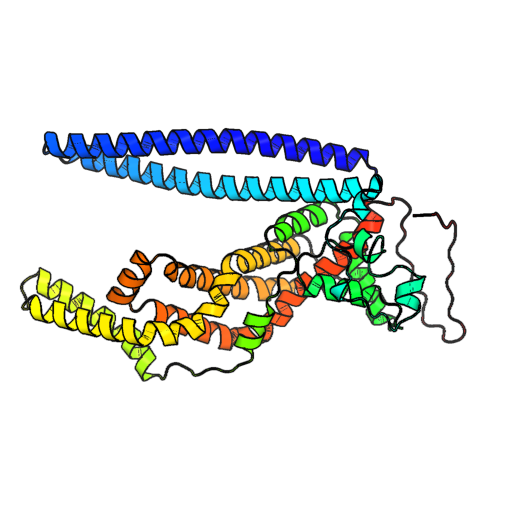 . THR A 1 96 ? -22.933 8.901 11.715 1.00 92.31 96 THR A N 1
ATOM 804 C CA . THR A 1 96 ? -24.300 9.055 11.176 1.00 92.31 96 THR A CA 1
ATOM 805 C C . THR A 1 96 ? -25.110 7.758 11.163 1.00 92.31 96 THR A C 1
ATOM 807 O O . THR A 1 96 ? -26.324 7.793 10.980 1.00 92.31 96 THR A O 1
ATOM 810 N N . GLY A 1 97 ? -24.454 6.607 11.339 1.00 92.19 97 GLY A N 1
ATOM 811 C CA . GLY A 1 97 ? -25.081 5.288 11.209 1.00 92.19 97 GLY A CA 1
ATOM 812 C C . GLY A 1 97 ? -25.077 4.733 9.780 1.00 92.19 97 GLY A C 1
ATOM 813 O O . GLY A 1 97 ? -25.514 3.603 9.566 1.00 92.19 97 GLY A O 1
ATOM 814 N N . ASP A 1 98 ? -24.548 5.479 8.805 1.00 95.44 98 ASP A N 1
ATOM 815 C CA . ASP A 1 98 ? -24.433 5.041 7.408 1.00 95.44 98 ASP A CA 1
ATOM 816 C C . ASP A 1 98 ? -23.404 3.922 7.197 1.00 95.44 98 ASP A C 1
ATOM 818 O O . ASP A 1 98 ? -23.408 3.281 6.146 1.00 95.44 98 ASP A O 1
ATOM 822 N N . TRP A 1 99 ? -22.568 3.629 8.198 1.00 94.56 99 TRP A N 1
ATOM 823 C CA . TRP A 1 99 ? -21.609 2.516 8.189 1.00 94.56 99 TRP A CA 1
ATOM 824 C C . TRP A 1 99 ? -22.241 1.154 7.864 1.00 94.56 99 TRP A C 1
ATOM 826 O O . TRP A 1 99 ? -21.580 0.282 7.311 1.00 94.56 99 TRP A O 1
ATOM 836 N N . LYS A 1 100 ? -23.543 0.979 8.118 1.00 94.12 100 LYS A N 1
ATOM 837 C CA . LYS A 1 100 ? -24.299 -0.234 7.755 1.00 94.12 100 LYS A CA 1
ATOM 838 C C . LYS A 1 100 ? -24.310 -0.509 6.245 1.00 94.12 100 LYS A C 1
ATOM 840 O O . LYS A 1 100 ? -24.591 -1.623 5.816 1.00 94.12 100 LYS A O 1
ATOM 845 N N . LYS A 1 101 ? -24.000 0.504 5.428 1.00 94.25 101 LYS A N 1
ATOM 846 C CA . LYS A 1 101 ? -23.888 0.414 3.965 1.00 94.25 101 LYS A CA 1
ATOM 847 C C . LYS A 1 101 ? -22.486 0.017 3.492 1.00 94.25 101 LYS A C 1
ATOM 849 O O . LYS A 1 101 ? -22.282 -0.091 2.285 1.00 94.25 101 LYS A O 1
ATOM 854 N N . PHE A 1 102 ? -21.514 -0.157 4.392 1.00 95.00 102 PHE A N 1
ATOM 855 C CA . PHE A 1 102 ? -20.170 -0.584 4.007 1.00 95.00 102 PHE A CA 1
ATOM 856 C C . PHE A 1 102 ? -20.208 -1.944 3.310 1.00 95.00 102 PHE A C 1
ATOM 858 O O . PHE A 1 102 ? -20.929 -2.848 3.729 1.00 95.00 102 PHE A O 1
ATOM 865 N N . GLU A 1 103 ? -19.407 -2.073 2.251 1.00 92.00 103 GLU A N 1
ATOM 866 C CA . GLU A 1 103 ? -19.341 -3.275 1.414 1.00 92.00 103 GLU A CA 1
ATOM 867 C C . GLU A 1 103 ? -18.870 -4.507 2.203 1.00 92.00 103 GLU A C 1
ATOM 869 O O . GLU A 1 103 ? -19.333 -5.620 1.958 1.00 92.00 103 GLU A O 1
ATOM 874 N N . ASP A 1 104 ? -17.961 -4.318 3.166 1.00 92.94 104 ASP A N 1
ATOM 875 C CA . ASP A 1 104 ? -17.370 -5.421 3.914 1.00 92.94 104 ASP A CA 1
ATOM 876 C C . ASP A 1 104 ? -18.156 -5.793 5.169 1.00 92.94 104 ASP A C 1
ATOM 878 O O . ASP A 1 104 ? -18.010 -5.182 6.224 1.00 92.94 104 ASP A O 1
ATOM 882 N N . LYS A 1 105 ? -18.949 -6.853 5.053 1.00 91.75 105 LYS A N 1
ATOM 883 C CA . LYS A 1 105 ? -19.762 -7.396 6.147 1.00 91.75 105 LYS A CA 1
ATOM 884 C C . LYS A 1 105 ? -19.063 -8.505 6.940 1.00 91.75 105 LYS A C 1
ATOM 886 O O . LYS A 1 105 ? -19.573 -8.943 7.961 1.00 91.75 105 LYS A O 1
ATOM 891 N N . GLY A 1 106 ? -17.921 -9.012 6.469 1.00 90.25 106 GLY A N 1
ATOM 892 C CA . GLY A 1 106 ? -17.244 -10.150 7.110 1.00 90.25 106 GLY A CA 1
ATOM 893 C C . GLY A 1 106 ? -17.954 -11.503 6.956 1.00 90.25 106 GLY A C 1
ATOM 894 O O . GLY A 1 106 ? -17.582 -12.458 7.628 1.00 90.25 106 GLY A O 1
ATOM 895 N N . GLU A 1 107 ? -18.937 -11.613 6.054 1.00 89.50 107 GLU A N 1
ATOM 896 C CA . GLU A 1 107 ? -19.687 -12.858 5.799 1.00 89.50 107 GLU A CA 1
ATOM 897 C C . GLU A 1 107 ? -18.786 -14.030 5.375 1.00 89.50 107 GLU A C 1
ATOM 899 O O . GLU A 1 107 ? -19.097 -15.178 5.676 1.00 89.50 107 GLU A O 1
ATOM 904 N N . ASP A 1 108 ? -17.645 -13.742 4.736 1.00 90.31 108 ASP A N 1
ATOM 905 C CA . ASP A 1 108 ? -16.656 -14.745 4.310 1.00 90.31 108 ASP A CA 1
ATOM 906 C C . ASP A 1 108 ? -16.064 -15.548 5.492 1.00 90.31 108 ASP A C 1
ATOM 908 O O . ASP A 1 108 ? -15.485 -16.612 5.278 1.00 90.31 108 ASP A O 1
ATOM 912 N N . PHE A 1 109 ? -16.168 -15.032 6.724 1.00 89.50 109 PHE A N 1
ATOM 913 C CA . PHE A 1 109 ? -15.606 -15.637 7.941 1.00 89.50 109 PHE A CA 1
ATOM 914 C C . PHE A 1 109 ? -16.670 -16.171 8.902 1.00 89.50 109 PHE A C 1
ATOM 916 O O . PHE A 1 109 ? -16.326 -16.655 9.977 1.00 89.50 109 PHE A O 1
ATOM 923 N N . LEU A 1 110 ? -17.949 -16.054 8.544 1.00 84.38 110 LEU A N 1
ATOM 924 C CA . LEU A 1 110 ? -19.059 -16.397 9.421 1.00 84.38 110 LEU A CA 1
ATOM 925 C C . LEU A 1 110 ? -19.245 -17.919 9.483 1.00 84.38 110 LEU A C 1
ATOM 927 O O . LEU A 1 110 ? -19.546 -18.553 8.468 1.00 84.38 110 LEU A O 1
ATOM 931 N N . ASP A 1 111 ? -19.127 -18.500 10.678 1.00 81.75 111 ASP A N 1
ATOM 932 C CA . ASP A 1 111 ? -19.471 -19.903 10.918 1.00 81.75 111 ASP A CA 1
ATOM 933 C C . ASP A 1 111 ? -20.898 -20.007 11.466 1.00 81.75 111 ASP A C 1
ATOM 935 O O . ASP A 1 111 ? -21.175 -19.748 12.636 1.00 81.75 111 ASP A O 1
ATOM 939 N N . ARG A 1 112 ? -21.832 -20.435 10.610 1.00 77.12 112 ARG A N 1
ATOM 940 C CA . ARG A 1 112 ? -23.257 -20.566 10.966 1.00 77.12 112 ARG A CA 1
ATOM 941 C C . ARG A 1 112 ? -23.530 -21.639 12.025 1.00 77.12 112 ARG A C 1
ATOM 943 O O . ARG A 1 112 ? -24.661 -21.730 12.494 1.00 77.12 112 ARG A O 1
ATOM 950 N N . ASN A 1 113 ? -22.542 -22.459 12.379 1.00 76.44 113 ASN A N 1
ATOM 951 C CA . ASN A 1 113 ? -22.685 -23.466 13.427 1.00 76.44 113 ASN A CA 1
ATOM 952 C C . ASN A 1 113 ? -22.382 -22.909 14.828 1.00 76.44 113 ASN A C 1
ATOM 954 O O . ASN A 1 113 ? -22.695 -23.572 15.817 1.00 76.44 113 ASN A O 1
ATOM 958 N N . LEU A 1 114 ? -21.799 -21.708 14.933 1.00 72.31 114 LEU A N 1
ATOM 959 C CA . LEU A 1 114 ? -21.514 -21.048 16.204 1.00 72.31 114 LEU A CA 1
ATOM 960 C C . LEU A 1 114 ? -22.685 -20.140 16.599 1.00 72.31 114 LEU A C 1
ATOM 962 O O . LEU A 1 114 ? -22.885 -19.068 16.035 1.00 72.31 114 LEU A O 1
ATOM 966 N N . THR A 1 115 ? -23.449 -20.543 17.618 1.00 71.38 115 THR A N 1
ATOM 967 C CA . THR A 1 115 ? -24.603 -19.773 18.123 1.00 71.38 115 THR A CA 1
ATOM 968 C C . THR A 1 115 ? -24.232 -18.338 18.514 1.00 71.38 115 THR A C 1
ATOM 970 O O . THR A 1 115 ? -25.020 -17.420 18.312 1.00 71.38 115 THR A O 1
ATOM 973 N N . GLN A 1 116 ? -23.023 -18.140 19.047 1.00 68.81 116 GLN A N 1
ATOM 974 C CA . GLN A 1 116 ? -22.528 -16.836 19.497 1.00 68.81 116 GLN A CA 1
ATOM 975 C C . GLN A 1 116 ? -22.351 -15.843 18.344 1.00 68.81 116 GLN A C 1
ATOM 977 O O . GLN A 1 116 ? -22.666 -14.669 18.515 1.00 68.81 116 GLN A O 1
ATOM 982 N N . ASP A 1 117 ? -21.913 -16.306 17.170 1.00 65.12 117 ASP A N 1
ATOM 983 C CA . ASP A 1 117 ? -21.720 -15.439 16.002 1.00 65.12 117 ASP A CA 1
ATOM 984 C C . ASP A 1 117 ? -23.059 -14.897 15.481 1.00 65.12 117 ASP A C 1
ATOM 986 O O . ASP A 1 117 ? -23.120 -13.766 14.996 1.00 65.12 117 ASP A O 1
ATOM 990 N N . ILE A 1 118 ? -24.133 -15.684 15.627 1.00 67.62 118 ILE A N 1
ATOM 991 C CA . ILE A 1 118 ? -25.497 -15.319 15.223 1.00 67.62 118 ILE A CA 1
ATOM 992 C C . ILE A 1 118 ? -26.148 -14.383 16.250 1.00 67.62 118 ILE A C 1
ATOM 994 O O . ILE A 1 118 ? -26.800 -13.418 15.864 1.00 67.62 118 ILE A O 1
ATOM 998 N N . ASP A 1 119 ? -25.990 -14.658 17.546 1.00 75.38 119 ASP A N 1
ATOM 999 C CA . ASP A 1 119 ? -26.685 -13.918 18.609 1.00 75.38 119 ASP A CA 1
ATOM 1000 C C . ASP A 1 119 ? -26.026 -12.558 18.912 1.00 75.38 119 ASP A C 1
ATOM 1002 O O . ASP A 1 119 ? -26.703 -11.549 19.109 1.00 75.38 119 ASP A O 1
ATOM 1006 N N . LEU A 1 120 ? -24.689 -12.495 18.884 1.00 79.12 120 LEU A N 1
ATOM 1007 C CA . LEU A 1 120 ? -23.926 -11.290 19.235 1.00 79.12 120 LEU A CA 1
ATOM 1008 C C . LEU A 1 120 ? -23.681 -10.339 18.049 1.00 79.12 120 LEU A C 1
ATOM 1010 O O . LEU A 1 120 ? -23.069 -9.289 18.239 1.00 79.12 120 LEU A O 1
ATOM 1014 N N . ASN A 1 121 ? -24.140 -10.683 16.837 1.00 85.00 121 ASN A N 1
ATOM 1015 C CA . ASN A 1 121 ? -23.902 -9.924 15.598 1.00 85.00 121 ASN A CA 1
ATOM 1016 C C . ASN A 1 121 ? -22.423 -9.509 15.435 1.00 85.00 121 ASN A C 1
ATOM 1018 O O . ASN A 1 121 ? -22.098 -8.348 15.164 1.00 85.00 121 ASN A O 1
ATOM 1022 N N . ILE A 1 122 ? -21.502 -10.457 15.638 1.00 88.88 122 ILE A N 1
ATOM 1023 C CA . ILE A 1 122 ? -20.053 -10.199 15.565 1.00 88.88 122 ILE A CA 1
ATOM 1024 C C . ILE A 1 122 ? -19.603 -10.062 14.110 1.00 88.88 122 ILE A C 1
ATOM 1026 O O . ILE A 1 122 ? -18.840 -9.153 13.780 1.00 88.88 122 ILE A O 1
ATOM 1030 N N . LEU A 1 123 ? -20.117 -10.935 13.242 1.00 90.19 123 LEU A N 1
ATOM 1031 C CA . LEU A 1 123 ? -19.851 -10.995 11.804 1.00 90.19 123 LEU A CA 1
ATOM 1032 C C . LEU A 1 123 ? -21.176 -10.918 11.032 1.00 90.19 123 LEU A C 1
ATOM 1034 O O . LEU A 1 123 ? -22.218 -11.319 11.542 1.00 90.19 123 LEU A O 1
ATOM 1038 N N . GLY A 1 124 ? -21.141 -10.438 9.789 1.00 87.62 124 GLY A N 1
ATOM 1039 C CA . GLY A 1 124 ? -22.313 -10.333 8.918 1.00 87.62 124 GLY A CA 1
ATOM 1040 C C . GLY A 1 124 ? -22.878 -8.915 8.800 1.00 87.62 124 GLY A C 1
ATOM 1041 O O . GLY A 1 124 ? -22.196 -7.918 9.051 1.00 87.62 124 GLY A O 1
ATOM 1042 N N . ASP A 1 125 ? -24.127 -8.818 8.354 1.00 89.56 125 ASP A N 1
ATOM 1043 C CA . ASP A 1 125 ? -24.801 -7.541 8.122 1.00 89.56 125 ASP A CA 1
ATOM 1044 C C . ASP A 1 125 ? -25.075 -6.796 9.434 1.00 89.56 125 ASP A C 1
ATOM 1046 O O . ASP A 1 125 ? -25.602 -7.365 10.385 1.00 89.56 125 ASP A O 1
ATOM 1050 N N . THR A 1 126 ? -24.753 -5.504 9.476 1.00 90.81 126 THR A N 1
ATOM 1051 C CA . THR A 1 126 ? -24.917 -4.650 10.664 1.00 90.81 126 THR A CA 1
ATOM 1052 C C . THR A 1 126 ? -24.133 -5.160 11.889 1.00 90.81 126 THR A C 1
ATOM 1054 O O . THR A 1 126 ? -24.574 -5.012 13.027 1.00 90.81 126 THR A O 1
ATOM 1057 N N . SER A 1 127 ? -22.961 -5.759 11.661 1.00 92.12 127 SER A N 1
ATOM 1058 C CA . SER A 1 127 ? -22.141 -6.396 12.701 1.00 92.12 127 SER A CA 1
ATOM 1059 C C . SER A 1 127 ? -21.052 -5.497 13.298 1.00 92.12 127 SER A C 1
ATOM 1061 O O . SER A 1 127 ? -20.671 -4.474 12.719 1.00 92.12 127 SER A O 1
ATOM 1063 N N . ILE A 1 128 ? -20.486 -5.920 14.437 1.00 92.56 128 ILE A N 1
ATOM 1064 C CA . ILE A 1 128 ? -19.309 -5.277 15.052 1.00 92.56 128 ILE A CA 1
ATOM 1065 C C . ILE A 1 128 ? -18.124 -5.280 14.079 1.00 92.56 128 ILE A C 1
ATOM 1067 O O . ILE A 1 128 ? -17.433 -4.269 13.945 1.00 92.56 128 ILE A O 1
ATOM 1071 N N . PHE A 1 129 ? -17.909 -6.381 13.353 1.00 95.00 129 PHE A N 1
ATOM 1072 C CA . PHE A 1 129 ? -16.880 -6.446 12.321 1.00 95.00 129 PHE A CA 1
ATOM 1073 C C . PHE A 1 129 ? -17.093 -5.376 11.248 1.00 95.00 129 PHE A C 1
ATOM 1075 O O . PHE A 1 129 ? -16.162 -4.630 10.956 1.00 95.00 129 PHE A O 1
ATOM 1082 N N . GLN A 1 130 ? -18.307 -5.251 10.698 1.00 95.06 130 GLN A N 1
ATOM 1083 C CA . GLN A 1 130 ? -18.608 -4.242 9.673 1.00 95.06 130 GLN A CA 1
ATOM 1084 C C . GLN A 1 130 ? -18.371 -2.817 10.197 1.00 95.06 130 GLN A C 1
ATOM 1086 O O . GLN A 1 130 ? -17.863 -1.961 9.474 1.00 95.06 130 GLN A O 1
ATOM 1091 N N . PHE A 1 131 ? -18.706 -2.560 11.463 1.00 95.50 131 PHE A N 1
ATOM 1092 C CA . PHE A 1 131 ? -18.474 -1.266 12.096 1.00 95.50 131 PHE A CA 1
ATOM 1093 C C . PHE A 1 131 ? -16.979 -0.942 12.243 1.00 95.50 131 PHE A C 1
ATOM 1095 O O . PHE A 1 131 ? -16.553 0.174 11.941 1.00 95.50 131 PHE A O 1
ATOM 1102 N N . LEU A 1 132 ? -16.169 -1.907 12.680 1.00 96.06 132 LEU A N 1
ATOM 1103 C CA . LEU A 1 132 ? -14.757 -1.702 13.017 1.00 96.06 132 LEU A CA 1
ATOM 1104 C C . LEU A 1 132 ? -13.810 -1.786 11.828 1.00 96.06 132 LEU A C 1
ATOM 1106 O O . LEU A 1 132 ? -12.806 -1.077 11.779 1.00 96.06 132 LEU A O 1
ATOM 1110 N N . ASN A 1 133 ? -14.101 -2.675 10.886 1.00 96.88 133 ASN A N 1
ATOM 1111 C CA . ASN A 1 133 ? -13.129 -3.087 9.896 1.00 96.88 133 ASN A CA 1
ATOM 1112 C C . ASN A 1 133 ? -12.692 -1.927 8.991 1.00 96.88 133 ASN A C 1
ATOM 1114 O O . ASN A 1 133 ? -13.509 -1.244 8.369 1.00 96.88 133 ASN A O 1
ATOM 1118 N N . ILE A 1 134 ? -11.375 -1.741 8.895 1.00 95.50 134 ILE A N 1
ATOM 1119 C CA . ILE A 1 134 ? -10.735 -0.887 7.886 1.00 95.50 134 ILE A CA 1
ATOM 1120 C C . ILE A 1 134 ? -9.763 -1.668 6.998 1.00 95.50 134 ILE A C 1
ATOM 1122 O O . ILE A 1 134 ? -9.167 -1.090 6.085 1.00 95.50 134 ILE A O 1
ATOM 1126 N N . ALA A 1 135 ? -9.576 -2.964 7.269 1.00 95.94 135 ALA A N 1
ATOM 1127 C CA . ALA A 1 135 ? -8.562 -3.771 6.618 1.00 95.94 135 ALA A CA 1
ATOM 1128 C C . ALA A 1 135 ? -8.881 -3.946 5.129 1.00 95.94 135 ALA A C 1
ATOM 1130 O O . ALA A 1 135 ? -9.989 -4.324 4.738 1.00 95.94 135 ALA A O 1
ATOM 1131 N N . ARG A 1 136 ? -7.883 -3.687 4.282 1.00 94.44 136 ARG A N 1
ATOM 1132 C CA . ARG A 1 136 ? -7.987 -3.865 2.827 1.00 94.44 136 ARG A CA 1
ATOM 1133 C C . ARG A 1 136 ? -7.552 -5.252 2.395 1.00 94.44 136 ARG A C 1
ATOM 1135 O O . ARG A 1 136 ? -8.077 -5.779 1.412 1.00 94.44 136 ARG A O 1
ATOM 1142 N N . THR A 1 137 ? -6.609 -5.841 3.122 1.00 94.94 137 THR A N 1
ATOM 1143 C CA . THR A 1 137 ? -6.050 -7.153 2.800 1.00 94.94 137 THR A CA 1
ATOM 1144 C C . THR A 1 137 ? -6.950 -8.274 3.312 1.00 94.94 137 THR A C 1
ATOM 1146 O O . THR A 1 137 ? -7.607 -8.144 4.344 1.00 94.94 137 THR A O 1
ATOM 1149 N N . LEU A 1 138 ? -6.991 -9.399 2.594 1.00 94.88 138 LEU A N 1
ATOM 1150 C CA . LEU A 1 138 ? -7.762 -10.569 3.024 1.00 94.88 138 LEU A CA 1
ATOM 1151 C C . LEU A 1 138 ? -7.294 -11.077 4.396 1.00 94.88 138 LEU A C 1
ATOM 1153 O O . LEU A 1 138 ? -8.116 -11.431 5.236 1.00 94.88 138 LEU A O 1
ATOM 1157 N N . GLU A 1 139 ? -5.983 -11.060 4.624 1.00 95.00 139 GLU A N 1
ATOM 1158 C CA . GLU A 1 139 ? -5.362 -11.525 5.861 1.00 95.00 139 GLU A CA 1
ATOM 1159 C C . GLU A 1 139 ? -5.605 -10.589 7.045 1.00 95.00 139 GLU A C 1
ATOM 1161 O O . GLU A 1 139 ? -5.953 -11.065 8.122 1.00 95.00 139 GLU A O 1
ATOM 1166 N N . GLY A 1 140 ? -5.535 -9.268 6.849 1.00 96.38 140 GLY A N 1
ATOM 1167 C CA . GLY A 1 140 ? -5.908 -8.296 7.880 1.00 96.38 140 GLY A CA 1
ATOM 1168 C C . GLY A 1 140 ? -7.380 -8.422 8.286 1.00 96.38 140 GLY A C 1
ATOM 1169 O O . GLY A 1 140 ? -7.695 -8.435 9.476 1.00 96.38 140 GLY A O 1
ATOM 1170 N N . ARG A 1 141 ? -8.283 -8.616 7.310 1.00 96.38 141 ARG A N 1
ATOM 1171 C CA . ARG A 1 141 ? -9.709 -8.889 7.568 1.00 96.38 141 ARG A CA 1
ATOM 1172 C C . ARG A 1 141 ? -9.896 -10.178 8.368 1.00 96.38 141 ARG A C 1
ATOM 1174 O O . ARG A 1 141 ? -10.605 -10.182 9.371 1.00 96.38 141 ARG A O 1
ATOM 1181 N N . ARG A 1 142 ? -9.240 -11.264 7.945 1.00 95.88 142 ARG A N 1
ATOM 1182 C CA . ARG A 1 142 ? -9.286 -12.566 8.627 1.00 95.88 142 ARG A CA 1
ATOM 1183 C C . ARG A 1 142 ? -8.774 -12.459 10.060 1.00 95.88 142 ARG A C 1
ATOM 1185 O O . ARG A 1 142 ? -9.383 -13.015 10.971 1.00 95.88 142 ARG A O 1
ATOM 1192 N N . LEU A 1 143 ? -7.683 -11.726 10.263 1.00 95.50 143 LEU A N 1
ATOM 1193 C CA . LEU A 1 143 ? -7.099 -11.510 11.576 1.00 95.50 143 LEU A CA 1
ATOM 1194 C C . LEU A 1 143 ? -8.057 -10.731 12.482 1.00 95.50 143 LEU A C 1
ATOM 1196 O O . LEU A 1 143 ? -8.304 -11.171 13.603 1.00 95.50 143 LEU A O 1
ATOM 1200 N N . LEU A 1 144 ? -8.655 -9.638 11.997 1.00 96.56 144 LEU A N 1
ATOM 1201 C CA . LEU A 1 144 ? -9.674 -8.903 12.749 1.00 96.56 144 LEU A CA 1
ATOM 1202 C C . LEU A 1 144 ? -10.862 -9.801 13.107 1.00 96.56 144 LEU A C 1
ATOM 1204 O O . LEU A 1 144 ? -11.243 -9.847 14.271 1.00 96.56 144 LEU A O 1
ATOM 1208 N N . ALA A 1 145 ? -11.403 -10.549 12.141 1.00 94.31 145 ALA A N 1
ATOM 1209 C CA . ALA A 1 145 ? -12.494 -11.485 12.394 1.00 94.31 145 ALA A CA 1
ATOM 1210 C C . ALA A 1 145 ? -12.110 -12.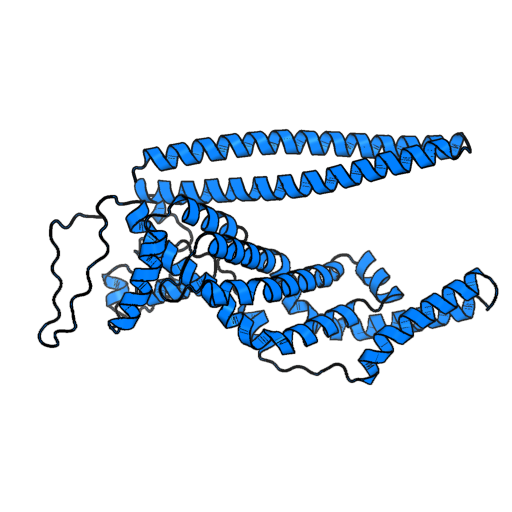479 13.501 1.00 94.31 145 ALA A C 1
ATOM 1212 O O . ALA A 1 145 ? -12.803 -12.570 14.506 1.00 94.31 145 ALA A O 1
ATOM 1213 N N . SER A 1 146 ? -10.941 -13.120 13.398 1.00 92.38 146 SER A N 1
ATOM 1214 C CA . SER A 1 146 ? -10.455 -14.068 14.412 1.00 92.38 146 SER A CA 1
ATOM 1215 C C . SER A 1 146 ? -10.242 -13.450 15.800 1.00 92.38 146 SER A C 1
ATOM 1217 O O . SER A 1 146 ? -10.293 -14.158 16.803 1.00 92.38 146 SER A O 1
ATOM 1219 N N . ARG A 1 147 ? -9.994 -12.134 15.875 1.00 92.50 147 ARG A N 1
ATOM 1220 C CA . ARG A 1 147 ? -9.836 -11.391 17.133 1.00 92.50 147 ARG A CA 1
ATOM 1221 C C . ARG A 1 147 ? -11.175 -11.050 17.788 1.00 92.5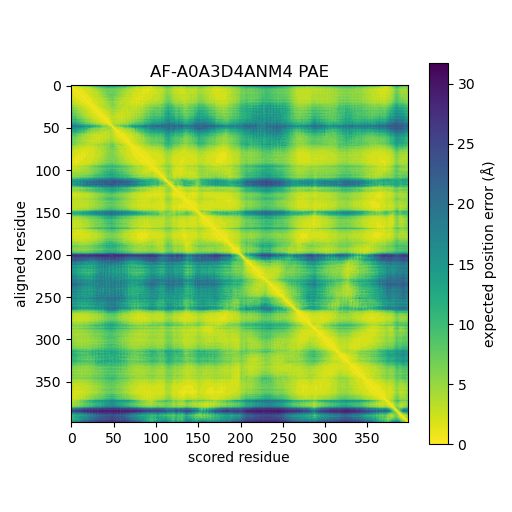0 147 ARG A C 1
ATOM 1223 O O . ARG A 1 147 ? -11.179 -10.820 18.992 1.00 92.50 147 ARG A O 1
ATOM 1230 N N . LEU A 1 148 ? -12.265 -11.002 17.020 1.00 90.81 148 LEU A N 1
ATOM 1231 C CA . LEU A 1 148 ? -13.608 -10.692 17.518 1.00 90.81 148 LEU A CA 1
ATOM 1232 C C . LEU A 1 148 ? -14.390 -11.938 17.952 1.00 90.81 148 LEU A C 1
ATOM 1234 O O . LEU A 1 148 ? -15.291 -11.823 18.778 1.00 90.81 148 LEU A O 1
ATOM 1238 N N . VAL A 1 149 ? -14.055 -13.116 17.416 1.00 84.00 149 VAL A N 1
ATOM 1239 C CA . VAL A 1 149 ? -14.718 -14.372 17.795 1.00 84.00 149 VAL A CA 1
ATOM 1240 C C . VAL A 1 149 ? -14.412 -14.701 19.270 1.00 84.00 149 VAL A C 1
ATOM 1242 O O . VAL A 1 149 ? -13.248 -14.626 19.679 1.00 84.00 149 VAL A O 1
ATOM 1245 N N . PRO A 1 150 ? -15.418 -15.081 20.083 1.00 78.94 150 PRO A N 1
ATOM 1246 C CA . PRO A 1 150 ? -15.303 -15.201 21.539 1.00 78.94 150 PRO A CA 1
ATOM 1247 C C . PRO A 1 150 ? -14.632 -16.513 21.986 1.00 78.94 150 PRO A C 1
ATOM 1249 O O . PRO A 1 150 ? -15.206 -17.314 22.725 1.00 78.94 150 PRO A O 1
ATOM 1252 N N . TYR A 1 151 ? -13.390 -16.737 21.559 1.00 79.56 151 TYR A N 1
ATOM 1253 C CA . TYR A 1 151 ? -12.549 -17.821 22.067 1.00 79.56 151 TYR A CA 1
ATOM 1254 C C . TYR A 1 151 ? -11.711 -17.360 23.268 1.00 79.56 151 TYR A C 1
ATOM 1256 O O . TYR A 1 151 ? -11.279 -16.208 23.303 1.00 79.56 151 TYR A O 1
ATOM 1264 N N . PRO A 1 152 ? -11.443 -18.237 24.256 1.00 79.25 152 PRO A N 1
ATOM 1265 C CA . PRO A 1 152 ? -10.582 -17.900 25.381 1.00 79.25 152 PRO A CA 1
ATOM 1266 C C . PRO A 1 152 ? -9.144 -17.675 24.905 1.00 79.25 152 PRO A C 1
ATOM 1268 O O . PRO A 1 152 ? -8.581 -18.471 24.152 1.00 79.25 152 PRO A O 1
ATOM 1271 N N . ILE A 1 153 ? -8.544 -16.584 25.371 1.00 84.75 153 ILE A N 1
ATOM 1272 C CA . ILE A 1 153 ? -7.197 -16.149 25.005 1.00 84.75 153 ILE A CA 1
ATOM 1273 C C . ILE A 1 153 ? -6.383 -15.990 26.287 1.00 84.75 153 ILE A C 1
ATOM 1275 O O . ILE A 1 153 ? -6.911 -15.580 27.316 1.00 84.75 153 ILE A O 1
ATOM 1279 N N . ASN A 1 154 ? -5.092 -16.316 26.233 1.00 87.31 154 ASN A N 1
ATOM 1280 C CA . ASN A 1 154 ? -4.212 -16.114 27.379 1.00 87.31 154 ASN A CA 1
ATOM 1281 C C . ASN A 1 154 ? -3.923 -14.618 27.631 1.00 87.31 154 ASN A C 1
ATOM 1283 O O . ASN A 1 154 ? -3.918 -13.790 26.718 1.00 87.31 154 ASN A O 1
ATOM 1287 N N . THR A 1 155 ? -3.624 -14.279 28.882 1.00 86.94 155 THR A N 1
ATOM 1288 C CA . THR A 1 155 ? -3.391 -12.898 29.338 1.00 86.94 155 THR A CA 1
ATOM 1289 C C . THR A 1 155 ? -2.238 -12.208 28.597 1.00 86.94 155 THR A C 1
ATOM 1291 O O . THR A 1 155 ? -2.300 -11.015 28.303 1.00 86.94 155 THR A O 1
ATOM 1294 N N . HIS A 1 156 ? -1.195 -12.959 28.229 1.00 90.19 156 HIS A N 1
ATOM 1295 C CA . HIS A 1 156 ? -0.054 -12.434 27.473 1.00 90.19 156 HIS A CA 1
ATOM 1296 C C . HIS A 1 156 ? -0.457 -11.960 26.068 1.00 90.19 156 HIS A C 1
ATOM 1298 O O . HIS A 1 156 ? -0.091 -10.868 25.646 1.00 90.19 156 HIS A O 1
ATOM 1304 N N . GLU A 1 157 ? -1.236 -12.762 25.349 1.00 91.12 157 GLU A N 1
ATOM 1305 C CA . GLU A 1 157 ? -1.743 -12.456 24.015 1.00 91.12 157 GLU A CA 1
ATOM 1306 C C . GLU A 1 157 ? -2.687 -11.251 24.031 1.00 91.12 157 GLU A C 1
ATOM 1308 O O . GLU A 1 157 ? -2.596 -10.388 23.157 1.00 91.12 157 GLU A O 1
ATOM 1313 N N . LEU A 1 158 ? -3.558 -11.159 25.040 1.00 90.25 158 LEU A N 1
ATOM 1314 C CA . LEU A 1 158 ? -4.421 -9.993 25.234 1.00 90.25 158 LEU A CA 1
ATOM 1315 C C . LEU A 1 158 ? -3.599 -8.720 25.433 1.00 90.25 158 LEU A C 1
ATOM 1317 O O . LEU A 1 158 ? -3.871 -7.716 24.777 1.00 90.25 158 LEU A O 1
ATOM 1321 N N . LYS A 1 159 ? -2.553 -8.780 26.265 1.00 92.62 159 LYS A N 1
ATOM 1322 C CA . LYS A 1 159 ? -1.657 -7.645 26.500 1.00 92.62 159 LYS A CA 1
ATOM 1323 C C . LYS A 1 159 ? -0.991 -7.161 25.210 1.00 92.62 159 LYS A C 1
ATOM 1325 O O . LYS A 1 159 ? -1.002 -5.964 24.945 1.00 92.62 159 LYS A O 1
ATOM 1330 N N . LEU A 1 160 ? -0.478 -8.071 24.374 1.00 94.31 160 LEU A N 1
ATOM 1331 C CA . LEU A 1 160 ? 0.116 -7.695 23.082 1.00 94.31 160 LEU A CA 1
ATOM 1332 C C . LEU A 1 160 ? -0.890 -6.953 22.189 1.00 94.31 160 LEU A C 1
ATOM 1334 O O . LEU A 1 160 ? -0.564 -5.909 21.630 1.00 94.31 160 LEU A O 1
ATOM 1338 N N . ARG A 1 161 ? -2.128 -7.455 22.088 1.00 93.00 161 ARG A N 1
ATOM 1339 C CA . ARG A 1 161 ? -3.184 -6.822 21.278 1.00 93.00 161 ARG A CA 1
ATOM 1340 C C . ARG A 1 161 ? -3.602 -5.458 21.827 1.00 93.00 161 ARG A C 1
ATOM 1342 O O . ARG A 1 161 ? -3.877 -4.549 21.041 1.00 93.00 161 ARG A O 1
ATOM 1349 N N . GLN A 1 162 ? -3.655 -5.305 23.152 1.00 93.44 162 GLN A N 1
ATOM 1350 C CA . GLN A 1 162 ? -3.935 -4.017 23.787 1.00 93.44 162 GLN A CA 1
ATOM 1351 C C . GLN A 1 162 ? -2.824 -3.007 23.513 1.00 93.44 162 GLN A C 1
ATOM 1353 O O . GLN A 1 162 ? -3.134 -1.891 23.120 1.00 93.44 162 GLN A O 1
ATOM 1358 N N . GLU A 1 163 ? -1.551 -3.396 23.633 1.00 94.50 163 GLU A N 1
ATOM 1359 C CA . GLU A 1 163 ? -0.413 -2.521 23.319 1.00 94.50 163 GLU A CA 1
ATOM 1360 C C . GLU A 1 163 ? -0.429 -2.044 21.856 1.00 94.50 163 GLU A C 1
ATOM 1362 O O . GLU A 1 163 ? -0.151 -0.876 21.581 1.00 94.50 163 GLU A O 1
ATOM 1367 N N . GLU A 1 164 ? -0.772 -2.931 20.916 1.00 94.62 164 GLU A N 1
ATOM 1368 C CA . GLU A 1 164 ? -0.929 -2.598 19.492 1.00 94.62 164 GLU A CA 1
ATOM 1369 C C . GLU A 1 164 ? -2.082 -1.615 19.256 1.00 94.62 164 GLU A C 1
ATOM 1371 O O . GLU A 1 164 ? -1.938 -0.648 18.510 1.00 94.62 164 GLU A O 1
ATOM 1376 N N . THR A 1 165 ? -3.234 -1.867 19.881 1.00 95.06 165 THR A N 1
ATOM 1377 C CA . THR A 1 165 ? -4.449 -1.064 19.686 1.00 95.06 165 THR A CA 1
ATOM 1378 C C . THR A 1 165 ? -4.321 0.305 20.354 1.00 95.06 165 THR A C 1
ATOM 1380 O O . THR A 1 165 ? -4.648 1.322 19.743 1.00 95.06 165 THR A O 1
ATOM 1383 N N . ASP A 1 166 ? -3.802 0.346 21.583 1.00 93.62 166 ASP A N 1
ATOM 1384 C CA . ASP A 1 166 ? -3.578 1.571 22.354 1.00 93.62 166 ASP A CA 1
ATOM 1385 C C . ASP A 1 166 ? -2.603 2.517 21.644 1.00 93.62 166 ASP A C 1
ATOM 1387 O O . ASP A 1 166 ? -2.828 3.728 21.595 1.00 93.62 166 ASP A O 1
ATOM 1391 N N . PHE A 1 167 ? -1.577 1.960 20.986 1.00 94.25 167 PHE A N 1
ATOM 1392 C CA . PHE A 1 167 ? -0.654 2.745 20.172 1.00 94.25 167 PHE A CA 1
ATOM 1393 C C . PHE A 1 167 ? -1.383 3.587 19.114 1.00 94.25 167 PHE A C 1
ATOM 1395 O O . PHE A 1 167 ? -1.062 4.767 18.956 1.00 94.25 167 PHE A O 1
ATOM 1402 N N . PHE A 1 168 ? -2.377 3.021 18.421 1.00 94.88 168 PHE A N 1
ATOM 1403 C CA . PHE A 1 168 ? -3.142 3.742 17.400 1.00 94.88 168 PHE A CA 1
ATOM 1404 C C . PHE A 1 168 ? -4.283 4.589 17.967 1.00 94.88 168 PHE A C 1
ATOM 1406 O O . PHE A 1 168 ? -4.650 5.577 17.337 1.00 94.88 168 PHE A O 1
ATOM 1413 N N . ASN A 1 169 ? -4.792 4.264 19.157 1.00 91.75 169 ASN A N 1
ATOM 1414 C CA . ASN A 1 169 ? -5.986 4.870 19.752 1.00 91.75 169 ASN A CA 1
ATOM 1415 C C . ASN A 1 169 ? -5.926 6.406 19.862 1.00 91.75 169 ASN A C 1
ATOM 1417 O O . ASN A 1 169 ? -6.920 7.098 19.662 1.00 91.75 169 ASN A O 1
ATOM 1421 N N . ASN A 1 170 ? -4.736 6.952 20.121 1.00 86.56 170 ASN A N 1
ATOM 1422 C CA . ASN A 1 170 ? -4.504 8.397 20.226 1.00 86.56 170 ASN A CA 1
ATOM 1423 C C . ASN A 1 170 ? -3.861 9.010 18.964 1.00 86.56 170 ASN A C 1
ATOM 1425 O O . ASN A 1 170 ? -3.443 10.167 18.976 1.00 86.56 170 ASN A O 1
ATOM 1429 N N . ARG A 1 171 ? -3.747 8.246 17.868 1.00 93.44 171 ARG A N 1
ATOM 1430 C CA . ARG A 1 171 ? -2.995 8.600 16.648 1.00 93.44 171 ARG A CA 1
ATOM 1431 C C . ARG A 1 171 ? -3.884 8.540 15.413 1.00 93.44 171 ARG A C 1
ATOM 1433 O O . ARG A 1 171 ? -3.674 7.776 14.468 1.00 93.44 171 ARG A O 1
ATOM 1440 N N . VAL A 1 172 ? -4.904 9.382 15.424 1.00 94.62 172 VAL A N 1
ATOM 1441 C CA . VAL A 1 172 ? -6.003 9.341 14.454 1.00 94.62 172 VAL A CA 1
ATOM 1442 C C . VAL A 1 172 ? -5.532 9.743 13.063 1.00 94.62 172 VAL A C 1
ATOM 1444 O O . VAL A 1 172 ? -5.789 9.027 12.100 1.00 94.62 172 VAL A O 1
ATOM 1447 N N . GLU A 1 173 ? -4.811 10.857 12.938 1.00 95.50 173 GLU A N 1
ATOM 1448 C CA . GLU A 1 173 ? -4.309 11.318 11.638 1.00 95.50 173 GLU A CA 1
ATOM 1449 C C . GLU A 1 173 ? -3.293 10.342 11.035 1.00 95.50 173 GLU A C 1
ATOM 1451 O O . GLU A 1 173 ? -3.298 10.104 9.826 1.00 95.50 173 GLU A O 1
ATOM 1456 N N . GLU A 1 174 ? -2.466 9.713 11.875 1.00 96.31 174 GLU A N 1
ATOM 1457 C CA . GLU A 1 174 ? -1.534 8.663 11.455 1.00 96.31 174 GLU A CA 1
ATOM 1458 C C . GLU A 1 174 ? -2.284 7.423 10.955 1.00 96.31 174 GLU A C 1
ATOM 1460 O O . GLU A 1 174 ? -1.960 6.886 9.893 1.00 96.31 174 GLU A O 1
ATOM 1465 N N . SER A 1 175 ? -3.348 7.029 11.659 1.00 96.50 175 SER A N 1
ATOM 1466 C CA . SER A 1 175 ? -4.244 5.947 11.248 1.00 96.50 175 SER A CA 1
ATOM 1467 C C . SER A 1 175 ? -4.941 6.262 9.923 1.00 96.50 175 SER A C 1
ATOM 1469 O O . SER A 1 175 ? -4.967 5.416 9.031 1.00 96.50 175 SER A O 1
ATOM 1471 N N . ILE A 1 176 ? -5.451 7.486 9.743 1.00 97.56 176 ILE A N 1
ATOM 1472 C CA . ILE A 1 176 ? -6.052 7.945 8.480 1.00 97.56 176 ILE A CA 1
ATOM 1473 C C . ILE A 1 176 ? -5.022 7.893 7.349 1.00 97.56 176 ILE A C 1
ATOM 1475 O O . ILE A 1 176 ? -5.336 7.407 6.264 1.00 97.56 176 ILE A O 1
ATOM 1479 N N . LYS A 1 177 ? -3.788 8.346 7.593 1.00 97.56 177 LYS A N 1
ATOM 1480 C CA . LYS A 1 177 ? -2.700 8.306 6.608 1.00 97.56 177 LYS A CA 1
ATOM 1481 C C . LYS A 1 177 ? -2.382 6.876 6.173 1.00 97.56 177 LYS A C 1
ATOM 1483 O O . LYS A 1 177 ? -2.299 6.613 4.974 1.00 97.56 177 LYS A O 1
ATOM 1488 N N . LEU A 1 178 ? -2.240 5.947 7.118 1.00 97.75 178 LEU A N 1
ATOM 1489 C CA . LEU A 1 178 ? -1.999 4.533 6.816 1.00 97.75 178 LEU A CA 1
ATOM 1490 C C . LEU A 1 178 ? -3.172 3.909 6.046 1.00 97.75 178 LEU A C 1
ATOM 1492 O O . LEU A 1 178 ? -2.953 3.235 5.042 1.00 97.75 178 LEU A O 1
ATOM 1496 N N . GLN A 1 179 ? -4.415 4.194 6.440 1.00 97.75 179 GLN A N 1
ATOM 1497 C CA . GLN A 1 179 ? -5.608 3.733 5.724 1.00 97.75 179 GLN A CA 1
ATOM 1498 C C . GLN A 1 179 ? -5.691 4.310 4.299 1.00 97.75 179 GLN A C 1
ATOM 1500 O O . GLN A 1 179 ? -6.014 3.584 3.360 1.00 97.75 179 GLN A O 1
ATOM 1505 N N . ALA A 1 180 ? -5.353 5.588 4.104 1.00 97.69 180 ALA A N 1
ATOM 1506 C CA . ALA A 1 180 ? -5.351 6.241 2.793 1.00 97.69 180 ALA A CA 1
ATOM 1507 C C . ALA A 1 180 ? -4.296 5.644 1.847 1.00 97.69 180 ALA A C 1
ATOM 1509 O O . ALA A 1 180 ? -4.564 5.449 0.659 1.00 97.69 180 ALA A O 1
ATOM 1510 N N . ILE A 1 181 ? -3.115 5.300 2.374 1.00 96.81 181 ILE A N 1
ATOM 1511 C CA . ILE A 1 181 ? -2.095 4.550 1.628 1.00 96.81 181 ILE A CA 1
ATOM 1512 C C . ILE A 1 181 ? -2.621 3.140 1.312 1.00 96.81 181 ILE A C 1
ATOM 1514 O O . ILE A 1 181 ? -2.576 2.722 0.157 1.00 96.81 181 ILE A O 1
ATOM 1518 N N . SER A 1 182 ? -3.189 2.436 2.299 1.00 96.12 182 SER A N 1
ATOM 1519 C CA . SER A 1 182 ? -3.718 1.071 2.143 1.00 96.12 182 SER A CA 1
ATOM 1520 C C . SER A 1 182 ? -4.831 0.972 1.096 1.00 96.12 182 SER A C 1
ATOM 1522 O O . SER A 1 182 ? -4.903 -0.008 0.364 1.00 96.12 182 SER A O 1
ATOM 1524 N N . ARG A 1 183 ? -5.657 2.013 0.925 1.00 95.12 183 ARG A N 1
ATOM 1525 C CA . ARG A 1 183 ? -6.699 2.070 -0.119 1.00 95.12 183 ARG A CA 1
ATOM 1526 C C . ARG A 1 183 ? -6.178 1.987 -1.559 1.00 95.12 183 ARG A C 1
ATOM 1528 O O . ARG A 1 183 ? -6.979 1.756 -2.460 1.00 95.12 183 ARG A O 1
ATOM 1535 N N . GLN A 1 184 ? -4.875 2.160 -1.792 1.00 92.31 184 GLN A N 1
ATOM 1536 C CA . GLN A 1 184 ? -4.263 1.902 -3.103 1.00 92.31 184 GLN A CA 1
ATOM 1537 C C . GLN A 1 184 ? -4.162 0.400 -3.416 1.00 92.31 184 GLN A C 1
ATOM 1539 O O . GLN A 1 184 ? -4.038 0.024 -4.581 1.00 92.31 184 GLN A O 1
ATOM 1544 N N . ILE A 1 185 ? -4.229 -0.454 -2.391 1.00 92.31 185 ILE A N 1
ATOM 1545 C CA . ILE A 1 185 ? -4.308 -1.906 -2.527 1.00 92.31 185 ILE A CA 1
ATOM 1546 C C . ILE A 1 185 ? -5.764 -2.281 -2.861 1.00 92.31 185 ILE A C 1
ATOM 1548 O O . ILE A 1 185 ? -6.692 -1.778 -2.211 1.00 92.31 185 ILE A O 1
ATOM 1552 N N . PRO A 1 186 ? -6.001 -3.168 -3.848 1.00 91.06 186 PRO A N 1
ATOM 1553 C CA . PRO A 1 186 ? -7.339 -3.661 -4.150 1.00 91.06 186 PRO A CA 1
ATOM 1554 C C . PRO A 1 186 ? -8.045 -4.241 -2.919 1.00 91.06 186 PRO A C 1
ATOM 1556 O O . PRO A 1 186 ? -7.431 -4.835 -2.033 1.00 91.06 186 PRO A O 1
ATOM 1559 N N . PHE A 1 187 ? -9.366 -4.083 -2.854 1.00 90.62 187 PHE A N 1
ATOM 1560 C CA . PHE A 1 187 ? -10.145 -4.655 -1.759 1.00 90.62 187 PHE A CA 1
ATOM 1561 C C . PHE A 1 187 ? -10.074 -6.193 -1.774 1.00 90.62 187 PHE A C 1
ATOM 1563 O O . PHE A 1 187 ? -10.128 -6.808 -2.838 1.00 90.62 187 PHE A O 1
ATOM 1570 N N . LYS A 1 188 ? -9.937 -6.803 -0.587 1.00 89.25 188 LYS A N 1
ATOM 1571 C CA . LYS A 1 188 ? -9.711 -8.247 -0.382 1.00 89.25 188 LYS A CA 1
ATOM 1572 C C . LYS A 1 188 ? -8.453 -8.775 -1.085 1.00 89.25 188 LYS A C 1
ATOM 1574 O O . LYS A 1 188 ? -8.396 -9.941 -1.472 1.00 89.25 188 LYS A O 1
ATOM 1579 N N . HIS A 1 189 ? -7.433 -7.930 -1.237 1.00 90.00 189 HIS A N 1
ATOM 1580 C CA . HIS A 1 189 ? -6.170 -8.327 -1.850 1.00 90.00 189 HIS A CA 1
ATOM 1581 C C . HIS A 1 189 ? -5.489 -9.470 -1.078 1.00 90.00 189 HIS A C 1
ATOM 1583 O O . HIS A 1 189 ? -5.444 -9.462 0.157 1.00 90.00 189 HIS A O 1
ATOM 1589 N N . SER A 1 190 ? -4.938 -10.438 -1.814 1.00 88.31 190 SER A N 1
ATOM 1590 C CA . SER A 1 190 ? -4.236 -11.598 -1.268 1.00 88.31 190 SER A CA 1
ATOM 1591 C C . SER A 1 190 ? -2.920 -11.840 -2.002 1.00 88.31 190 SER A C 1
ATOM 1593 O O . SER A 1 190 ? -2.885 -11.968 -3.225 1.00 88.31 190 SER A O 1
ATOM 1595 N N . VAL A 1 191 ? -1.844 -11.985 -1.224 1.00 87.31 191 VAL A N 1
ATOM 1596 C CA . VAL A 1 191 ? -0.498 -12.330 -1.713 1.00 87.31 191 VAL A CA 1
ATOM 1597 C C . VAL A 1 191 ? -0.292 -13.853 -1.739 1.00 87.31 191 VAL A C 1
ATOM 1599 O O . VAL A 1 191 ? 0.788 -14.330 -2.082 1.00 87.31 191 VAL A O 1
ATOM 1602 N N . GLN A 1 192 ? -1.324 -14.648 -1.426 1.00 86.00 192 GLN A N 1
ATOM 1603 C CA . GLN A 1 192 ? -1.196 -16.097 -1.252 1.00 86.00 192 GLN A CA 1
ATOM 1604 C C . GLN A 1 192 ? -0.615 -16.792 -2.488 1.00 86.00 192 GLN A C 1
ATOM 1606 O O . GLN A 1 192 ? 0.254 -17.642 -2.352 1.00 86.00 192 GLN A O 1
ATOM 1611 N N . THR A 1 193 ? -0.989 -16.361 -3.698 1.00 84.56 193 THR A N 1
ATOM 1612 C CA . THR A 1 193 ? -0.429 -16.918 -4.944 1.00 84.56 193 THR A CA 1
ATOM 1613 C C . THR A 1 193 ? 1.091 -16.749 -5.033 1.00 84.56 193 THR A C 1
ATOM 1615 O O . THR A 1 193 ? 1.784 -17.655 -5.489 1.00 84.56 193 THR A O 1
ATOM 1618 N N . LEU A 1 194 ? 1.626 -15.607 -4.586 1.00 85.44 194 LEU A N 1
ATOM 1619 C CA . LEU A 1 194 ? 3.072 -15.399 -4.524 1.00 85.44 194 LEU A CA 1
ATOM 1620 C C . LEU A 1 194 ? 3.686 -16.211 -3.387 1.00 85.44 194 LEU A C 1
ATOM 1622 O O . LEU A 1 194 ? 4.724 -16.823 -3.598 1.00 85.44 194 LEU A O 1
ATOM 1626 N N . LEU A 1 195 ? 3.069 -16.248 -2.205 1.00 87.69 195 LEU A N 1
ATOM 1627 C CA . LEU A 1 195 ? 3.587 -17.030 -1.078 1.00 87.69 195 LEU A CA 1
ATOM 1628 C C . LEU A 1 195 ? 3.663 -18.528 -1.406 1.00 87.69 195 LEU A C 1
ATOM 1630 O O . LEU A 1 195 ? 4.679 -19.159 -1.124 1.00 87.69 195 LEU A O 1
ATOM 1634 N N . ASP A 1 196 ? 2.643 -19.080 -2.058 1.00 85.62 196 ASP A N 1
ATOM 1635 C CA . ASP A 1 196 ? 2.612 -20.474 -2.507 1.00 85.62 196 ASP A CA 1
ATOM 1636 C C . ASP A 1 196 ? 3.681 -20.736 -3.568 1.00 85.62 196 ASP A C 1
ATOM 1638 O O . ASP A 1 196 ? 4.427 -21.711 -3.478 1.00 85.62 196 ASP A O 1
ATOM 1642 N N . TYR A 1 197 ? 3.830 -19.818 -4.526 1.00 83.12 197 TYR A N 1
ATOM 1643 C CA . TYR A 1 197 ? 4.904 -19.889 -5.510 1.00 83.12 197 TYR A CA 1
ATOM 1644 C C . TYR A 1 197 ? 6.296 -19.820 -4.855 1.00 83.12 197 TYR A C 1
ATOM 1646 O O . TYR A 1 197 ? 7.221 -20.506 -5.281 1.00 83.12 197 TYR A O 1
ATOM 1654 N N . LEU A 1 198 ? 6.467 -19.018 -3.798 1.00 84.38 198 LEU A N 1
ATOM 1655 C CA . LEU A 1 198 ? 7.734 -18.919 -3.072 1.00 84.38 198 LEU A CA 1
ATOM 1656 C C . LEU A 1 198 ? 8.046 -20.186 -2.260 1.00 84.38 198 LEU A C 1
ATOM 1658 O O . LEU A 1 198 ? 9.229 -20.490 -2.067 1.00 84.38 198 LEU A O 1
ATOM 1662 N N . LYS A 1 199 ? 7.012 -20.906 -1.798 1.00 81.88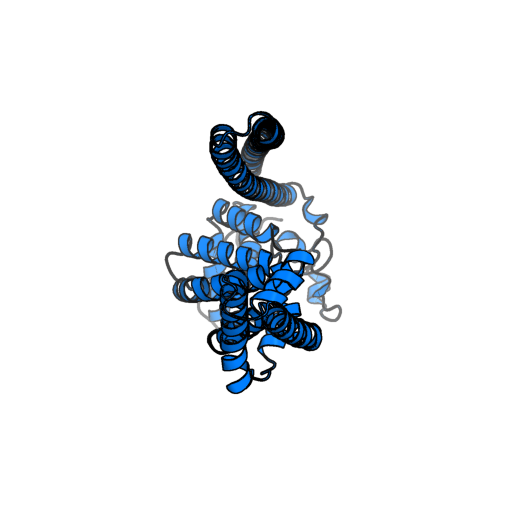 199 LYS A N 1
ATOM 1663 C CA . LYS A 1 199 ? 7.120 -22.199 -1.100 1.00 81.88 199 LYS A CA 1
ATOM 1664 C C . LYS A 1 199 ? 7.542 -23.321 -2.047 1.00 81.88 199 LYS A C 1
ATOM 1666 O O . LYS A 1 199 ? 8.314 -24.191 -1.637 1.00 81.88 199 LYS A O 1
ATOM 1671 N N . ASP A 1 200 ? 7.093 -23.281 -3.301 1.00 72.88 200 ASP A N 1
ATOM 1672 C CA . ASP A 1 200 ? 7.538 -24.215 -4.330 1.00 72.88 200 ASP A CA 1
ATOM 1673 C C . ASP A 1 200 ? 8.994 -23.908 -4.733 1.00 72.88 200 ASP A C 1
ATOM 1675 O O . ASP A 1 200 ? 9.316 -22.898 -5.368 1.00 72.88 200 ASP A O 1
ATOM 1679 N N . ARG A 1 201 ? 9.927 -24.760 -4.294 1.00 59.03 201 ARG A N 1
ATOM 1680 C CA . ARG A 1 201 ? 11.360 -24.606 -4.580 1.00 59.03 201 ARG A CA 1
ATOM 1681 C C . ARG A 1 201 ? 11.631 -24.976 -6.035 1.00 59.03 201 ARG A C 1
ATOM 1683 O O . ARG A 1 201 ? 12.034 -26.100 -6.331 1.00 59.03 201 ARG A O 1
ATOM 1690 N N . GLN A 1 202 ? 11.441 -24.027 -6.942 1.00 61.81 202 GLN A N 1
ATOM 1691 C CA . GLN A 1 202 ? 11.675 -24.268 -8.361 1.00 61.81 202 GLN A CA 1
ATOM 1692 C C . GLN A 1 202 ? 13.131 -24.054 -8.798 1.00 61.81 202 GLN A C 1
ATOM 1694 O O . GLN A 1 202 ? 13.911 -23.318 -8.190 1.00 61.81 202 GLN A O 1
ATOM 1699 N N . HIS A 1 203 ? 13.468 -24.797 -9.856 1.00 58.59 203 HIS A N 1
ATOM 1700 C CA . HIS A 1 203 ? 14.794 -25.069 -10.400 1.00 58.59 203 HIS A CA 1
ATOM 1701 C C . HIS A 1 203 ? 15.661 -23.819 -10.571 1.00 58.59 203 HIS A C 1
ATOM 1703 O O . HIS A 1 203 ? 15.296 -22.868 -11.259 1.00 58.59 203 HIS A O 1
ATOM 1709 N N . ASP A 1 204 ? 16.872 -23.881 -10.021 1.00 62.34 204 ASP A N 1
ATOM 1710 C CA . ASP A 1 204 ? 17.928 -22.939 -10.367 1.00 62.34 204 ASP A CA 1
ATOM 1711 C C . ASP A 1 204 ? 18.212 -23.056 -11.873 1.00 62.34 204 ASP A C 1
ATOM 1713 O O . ASP A 1 204 ? 18.471 -24.172 -12.343 1.00 62.34 204 ASP A O 1
ATOM 1717 N N . PRO A 1 205 ? 18.183 -21.964 -12.659 1.00 63.75 205 PRO A N 1
ATOM 1718 C CA . PRO A 1 205 ? 18.728 -22.005 -14.004 1.00 63.75 205 PRO A CA 1
ATOM 1719 C C . PRO A 1 205 ? 20.171 -22.497 -13.890 1.00 63.75 205 PRO A C 1
ATOM 1721 O O . PRO A 1 205 ? 21.008 -21.864 -13.242 1.00 63.75 205 PRO A O 1
ATOM 1724 N N . GLY A 1 206 ? 20.451 -23.670 -14.470 1.00 67.38 206 GLY A N 1
ATOM 1725 C CA . GLY A 1 206 ? 21.751 -24.322 -14.336 1.00 67.38 206 GLY A CA 1
ATOM 1726 C C . GLY A 1 206 ? 22.894 -23.356 -14.661 1.00 67.38 206 GLY A C 1
ATOM 1727 O O . GLY A 1 206 ? 22.743 -22.460 -15.493 1.00 67.38 206 GLY A O 1
ATOM 1728 N N . SER A 1 207 ? 24.057 -23.534 -14.023 1.00 70.44 207 SER A N 1
ATOM 1729 C CA . SER A 1 207 ? 25.220 -22.630 -14.149 1.00 70.44 207 SER A CA 1
ATOM 1730 C C . SER A 1 207 ? 25.570 -22.265 -15.606 1.00 70.44 207 SER A C 1
ATOM 1732 O O . SER A 1 207 ? 26.004 -21.149 -15.889 1.00 70.44 207 SER A O 1
ATOM 1734 N N . PHE A 1 208 ? 25.311 -23.178 -16.545 1.00 70.44 208 PHE A N 1
ATOM 1735 C CA . PHE A 1 208 ? 25.462 -22.968 -17.984 1.00 70.44 208 PHE A CA 1
ATOM 1736 C C . PHE A 1 208 ? 24.518 -21.896 -18.562 1.00 70.44 208 PHE A C 1
ATOM 1738 O O . PHE A 1 208 ? 24.975 -20.995 -19.265 1.00 70.44 208 PHE A O 1
ATOM 1745 N N . ILE A 1 209 ? 23.230 -21.927 -18.206 1.00 74.81 209 ILE A N 1
ATOM 1746 C CA . ILE A 1 209 ? 22.234 -20.927 -18.624 1.00 74.81 209 ILE A CA 1
ATOM 1747 C C . ILE A 1 209 ? 22.620 -19.552 -18.065 1.00 74.81 209 ILE A C 1
ATOM 1749 O O . ILE A 1 209 ? 22.618 -18.564 -18.792 1.00 74.81 209 ILE A O 1
ATOM 1753 N N . ASN A 1 210 ? 23.070 -19.495 -16.808 1.00 78.38 210 ASN A N 1
ATOM 1754 C CA . ASN A 1 210 ? 23.519 -18.252 -16.175 1.00 78.38 210 ASN A CA 1
ATOM 1755 C C . ASN A 1 210 ? 24.707 -17.573 -16.875 1.00 78.38 210 ASN A C 1
ATOM 1757 O O . ASN A 1 210 ? 24.810 -16.347 -16.821 1.00 78.38 210 ASN A O 1
ATOM 1761 N N . LYS A 1 211 ? 25.595 -18.342 -17.519 1.00 81.19 211 LYS A N 1
ATOM 1762 C CA . LYS A 1 211 ? 26.696 -17.804 -18.335 1.00 81.19 211 LYS A CA 1
ATOM 1763 C C . LYS A 1 211 ? 26.211 -17.384 -19.723 1.00 81.19 211 LYS A C 1
ATOM 1765 O O . LYS A 1 211 ? 26.580 -16.309 -20.189 1.00 81.19 211 LYS A O 1
ATOM 1770 N N . LEU A 1 212 ? 25.353 -18.191 -20.351 1.00 79.50 212 LEU A N 1
ATOM 1771 C CA . LEU A 1 212 ? 24.780 -17.906 -21.671 1.00 79.50 212 LEU A CA 1
ATOM 1772 C C . LEU A 1 212 ? 24.006 -16.585 -21.714 1.00 79.50 212 LEU A C 1
ATOM 1774 O O . LEU A 1 212 ? 24.140 -15.854 -22.690 1.00 79.50 212 LEU A O 1
ATOM 1778 N N . ILE A 1 213 ? 23.274 -16.252 -20.646 1.00 83.12 213 ILE A N 1
ATOM 1779 C CA . ILE A 1 213 ? 22.521 -14.991 -20.532 1.00 83.12 213 ILE A CA 1
ATOM 1780 C C . ILE A 1 213 ? 23.422 -13.761 -20.724 1.00 83.12 213 ILE A C 1
ATOM 1782 O O . ILE A 1 213 ? 22.973 -12.770 -21.278 1.00 83.12 213 ILE A O 1
ATOM 1786 N N . PHE A 1 214 ? 24.691 -13.815 -20.304 1.00 84.12 214 PHE A N 1
ATOM 1787 C CA . PHE A 1 214 ? 25.624 -12.696 -20.475 1.00 84.12 214 PHE A CA 1
ATOM 1788 C C . PHE A 1 214 ? 26.455 -12.796 -21.750 1.00 84.12 214 PHE A C 1
ATOM 1790 O O . PHE A 1 214 ? 26.665 -11.792 -22.423 1.00 84.12 214 PHE A O 1
ATOM 1797 N N . ILE A 1 215 ? 26.943 -13.995 -22.082 1.00 86.06 215 ILE A N 1
ATOM 1798 C CA . ILE A 1 215 ? 27.831 -14.188 -23.233 1.00 86.06 215 ILE A CA 1
ATOM 1799 C C . ILE A 1 215 ? 27.087 -13.857 -24.527 1.00 86.06 215 ILE A C 1
ATOM 1801 O O . ILE A 1 215 ? 27.613 -13.128 -25.359 1.00 86.06 215 ILE A O 1
ATOM 1805 N N . LEU A 1 216 ? 25.856 -14.347 -24.677 1.00 84.12 216 LEU A N 1
ATOM 1806 C CA . LEU A 1 216 ? 25.142 -14.309 -25.949 1.00 84.12 216 LEU A CA 1
ATOM 1807 C C . LEU A 1 216 ? 24.770 -12.867 -26.374 1.00 84.12 216 LEU A C 1
ATOM 1809 O O . LEU A 1 216 ? 25.197 -12.466 -27.459 1.00 84.12 216 LEU A O 1
ATOM 1813 N N . PRO A 1 217 ? 24.156 -12.021 -25.517 1.00 86.25 217 PRO A N 1
ATOM 1814 C CA . PRO A 1 217 ? 23.923 -10.606 -25.827 1.00 86.25 217 PRO A CA 1
ATOM 1815 C C . PRO A 1 217 ? 25.200 -9.806 -26.092 1.00 86.25 217 PRO A C 1
ATOM 1817 O O . PRO A 1 217 ? 25.253 -9.009 -27.026 1.00 86.25 217 PRO A O 1
ATOM 1820 N N . VAL A 1 218 ? 26.257 -10.023 -25.299 1.00 88.19 218 VAL A N 1
ATOM 1821 C CA . VAL A 1 218 ? 27.531 -9.309 -25.480 1.00 88.19 218 VAL A CA 1
ATOM 1822 C C . VAL A 1 218 ? 28.161 -9.681 -26.819 1.00 88.19 218 VAL A C 1
ATOM 1824 O O . VAL A 1 218 ? 28.592 -8.797 -27.557 1.00 88.19 218 VAL A O 1
ATOM 1827 N N . THR A 1 219 ? 28.159 -10.968 -27.179 1.00 86.69 219 THR A N 1
ATOM 1828 C CA . THR A 1 219 ? 28.647 -11.409 -28.492 1.00 86.69 219 THR A CA 1
ATOM 1829 C C . THR A 1 219 ? 27.819 -10.829 -29.635 1.00 86.69 219 THR A C 1
ATOM 1831 O O . THR A 1 219 ? 28.402 -10.359 -30.609 1.00 86.69 219 THR A O 1
ATOM 1834 N N . ALA A 1 220 ? 26.490 -10.772 -29.507 1.00 86.06 220 ALA A N 1
ATOM 1835 C CA . ALA A 1 220 ? 25.622 -10.185 -30.523 1.00 86.06 220 ALA A CA 1
ATOM 1836 C C . ALA A 1 220 ? 25.891 -8.683 -30.718 1.00 86.06 220 ALA A C 1
ATOM 1838 O O . ALA A 1 220 ? 25.998 -8.220 -31.852 1.00 86.06 220 ALA A O 1
ATOM 1839 N N . LEU A 1 221 ? 26.088 -7.927 -29.632 1.00 87.12 221 LEU A N 1
ATOM 1840 C CA . LEU A 1 221 ? 26.414 -6.498 -29.696 1.00 87.12 221 LEU A CA 1
ATOM 1841 C C . LEU A 1 221 ? 27.806 -6.229 -30.285 1.00 87.12 221 LEU A C 1
ATOM 1843 O O . LEU A 1 221 ? 27.957 -5.305 -31.084 1.00 87.12 221 LEU A O 1
ATOM 1847 N N . ILE A 1 222 ? 28.814 -7.039 -29.938 1.00 88.88 222 ILE A N 1
ATOM 1848 C CA . ILE A 1 222 ? 30.164 -6.927 -30.516 1.00 88.88 222 ILE A CA 1
ATOM 1849 C C . ILE A 1 222 ? 30.122 -7.199 -32.023 1.00 88.88 222 ILE A C 1
ATOM 1851 O O . ILE A 1 222 ? 30.689 -6.432 -32.800 1.00 88.88 222 ILE A O 1
ATOM 1855 N N . LEU A 1 223 ? 29.423 -8.257 -32.447 1.00 86.38 223 LEU A N 1
ATOM 1856 C CA . LEU A 1 223 ? 29.272 -8.593 -33.864 1.00 86.38 223 LEU A CA 1
ATOM 1857 C C . LEU A 1 223 ? 28.469 -7.522 -34.616 1.00 86.38 223 LEU A C 1
ATOM 1859 O O . LEU A 1 223 ? 28.806 -7.183 -35.748 1.00 86.38 223 LEU A O 1
ATOM 1863 N N . LEU A 1 224 ? 27.455 -6.918 -33.995 1.00 85.62 224 LEU A N 1
ATOM 1864 C CA . LEU A 1 224 ? 26.740 -5.787 -34.588 1.00 85.62 224 LEU A CA 1
ATOM 1865 C C . LEU A 1 224 ? 27.666 -4.589 -34.818 1.00 85.62 224 LEU A C 1
ATOM 1867 O O . LEU A 1 224 ? 27.688 -4.039 -35.915 1.00 85.62 224 LEU A O 1
ATOM 1871 N N . GLY A 1 225 ? 28.463 -4.217 -33.812 1.00 87.38 225 GLY A N 1
ATOM 1872 C CA . GLY A 1 225 ? 29.442 -3.137 -33.931 1.00 87.38 225 GLY A CA 1
ATOM 1873 C C . GLY A 1 225 ? 30.484 -3.415 -35.017 1.00 87.38 225 GLY A C 1
ATOM 1874 O O . GLY A 1 225 ? 30.751 -2.551 -35.849 1.00 87.38 225 GLY A O 1
ATOM 1875 N N . ALA A 1 226 ? 31.011 -4.641 -35.068 1.00 88.12 226 ALA A N 1
ATOM 1876 C CA . ALA A 1 226 ? 31.958 -5.063 -36.099 1.00 88.12 226 ALA A CA 1
ATOM 1877 C C . ALA A 1 226 ? 31.345 -5.031 -37.512 1.00 88.12 226 ALA A C 1
ATOM 1879 O O . ALA A 1 226 ? 32.015 -4.611 -38.455 1.00 88.12 226 ALA A O 1
ATOM 1880 N N . GLY A 1 227 ? 30.073 -5.415 -37.659 1.00 87.56 227 GLY A N 1
ATOM 1881 C CA . GLY A 1 227 ? 29.338 -5.334 -38.924 1.00 87.56 227 GLY A CA 1
ATOM 1882 C C . GLY A 1 227 ? 29.093 -3.891 -39.375 1.00 87.56 227 GLY A C 1
ATOM 1883 O O . GLY A 1 227 ? 29.313 -3.566 -40.536 1.00 87.56 227 GLY A O 1
ATOM 1884 N N . LEU A 1 228 ? 28.725 -2.992 -38.454 1.00 86.31 228 LEU A N 1
ATOM 1885 C CA . LEU A 1 228 ? 28.559 -1.557 -38.743 1.00 86.31 228 LEU A CA 1
ATOM 1886 C C . LEU A 1 228 ? 29.873 -0.877 -39.158 1.00 86.31 228 LEU A C 1
ATOM 1888 O O . LEU A 1 228 ? 29.855 0.089 -39.917 1.00 86.31 228 LEU A O 1
ATOM 1892 N N . MET A 1 229 ? 31.011 -1.390 -38.682 1.00 90.38 229 MET A N 1
ATOM 1893 C CA . MET A 1 229 ? 32.352 -0.944 -39.075 1.00 90.38 229 MET A CA 1
ATOM 1894 C C . MET A 1 229 ? 32.889 -1.652 -40.333 1.00 90.38 229 MET A C 1
ATOM 1896 O O . MET A 1 229 ? 34.042 -1.428 -40.697 1.00 90.38 229 MET A O 1
ATOM 1900 N N . ASN A 1 230 ? 32.088 -2.500 -40.994 1.00 87.06 230 ASN A N 1
ATOM 1901 C CA . ASN A 1 230 ? 32.480 -3.332 -42.142 1.00 87.06 230 ASN A CA 1
ATOM 1902 C C . ASN A 1 230 ? 33.683 -4.266 -41.878 1.00 87.06 230 ASN A C 1
ATOM 1904 O O . ASN A 1 230 ? 34.390 -4.646 -42.809 1.00 87.06 230 ASN A O 1
ATOM 1908 N N . LEU A 1 231 ? 33.930 -4.654 -40.620 1.00 88.94 231 LEU A N 1
ATOM 1909 C CA . LEU A 1 231 ? 34.982 -5.618 -40.256 1.00 88.94 231 LEU A CA 1
ATOM 1910 C C . LEU A 1 231 ? 34.558 -7.068 -40.530 1.00 88.94 231 LEU A C 1
ATOM 1912 O O . LEU A 1 231 ? 35.407 -7.932 -40.743 1.00 88.94 231 LEU A O 1
ATOM 1916 N N . ILE A 1 232 ? 33.250 -7.333 -40.506 1.00 89.25 232 ILE A N 1
ATOM 1917 C CA . ILE A 1 232 ? 32.636 -8.629 -40.809 1.00 89.25 232 ILE A CA 1
ATOM 1918 C C . ILE A 1 232 ? 31.392 -8.435 -41.692 1.00 89.25 232 ILE A C 1
ATOM 1920 O O . ILE A 1 232 ? 30.790 -7.359 -41.642 1.00 89.25 232 ILE A O 1
ATOM 1924 N N . PRO A 1 233 ? 30.972 -9.455 -42.466 1.00 88.12 233 PRO A N 1
ATOM 1925 C CA . PRO A 1 233 ? 29.731 -9.397 -43.235 1.00 88.12 233 PRO A CA 1
ATOM 1926 C C . PRO A 1 233 ? 28.517 -9.199 -42.318 1.00 88.12 233 PRO A C 1
ATOM 1928 O O . PRO A 1 233 ? 28.381 -9.885 -41.299 1.00 88.12 233 PRO A O 1
ATOM 1931 N N . MET A 1 234 ? 27.624 -8.273 -42.680 1.00 83.00 234 MET A N 1
ATOM 1932 C CA . MET A 1 234 ? 26.435 -7.934 -41.885 1.00 83.00 234 MET A CA 1
ATOM 1933 C C . MET A 1 234 ? 25.513 -9.148 -41.685 1.00 83.00 234 MET A C 1
ATOM 1935 O O . MET A 1 234 ? 24.842 -9.272 -40.661 1.00 83.00 234 MET A O 1
ATOM 1939 N N . GLU A 1 235 ? 25.520 -10.089 -42.629 1.00 86.50 235 GLU A N 1
ATOM 1940 C CA . GLU A 1 235 ? 24.752 -11.330 -42.587 1.00 86.50 235 GLU A CA 1
ATOM 1941 C C . GLU A 1 235 ? 25.128 -12.185 -41.370 1.00 86.50 235 GLU A C 1
ATOM 1943 O O . GLU A 1 235 ? 24.248 -12.753 -40.723 1.00 86.50 235 GLU A O 1
ATOM 1948 N N . ALA A 1 236 ? 26.413 -12.230 -41.001 1.00 83.94 236 ALA A N 1
ATOM 1949 C CA . ALA A 1 236 ? 26.877 -12.978 -39.831 1.00 83.94 236 ALA A CA 1
ATOM 1950 C C . ALA A 1 236 ? 26.324 -12.382 -38.524 1.00 83.94 236 ALA A C 1
ATOM 1952 O O . ALA A 1 236 ? 25.898 -13.120 -37.629 1.00 83.94 236 ALA A O 1
ATOM 1953 N N . SER A 1 237 ? 26.262 -11.050 -38.438 1.00 82.19 237 SER A N 1
ATOM 1954 C CA . SER A 1 237 ? 25.659 -10.331 -37.310 1.00 82.19 237 SER A CA 1
ATOM 1955 C C . SER A 1 237 ? 24.142 -10.532 -37.256 1.00 82.19 237 SER A C 1
ATOM 1957 O O . SER A 1 237 ? 23.573 -10.674 -36.179 1.00 82.19 237 SER A O 1
ATOM 1959 N N . ILE A 1 238 ? 23.465 -10.622 -38.400 1.00 83.06 238 ILE A N 1
ATOM 1960 C CA . ILE A 1 238 ? 22.022 -10.898 -38.442 1.00 83.06 238 ILE A CA 1
ATOM 1961 C C . ILE A 1 238 ? 21.721 -12.328 -37.963 1.00 83.06 238 ILE A C 1
ATOM 1963 O O . ILE A 1 238 ? 20.785 -12.530 -37.189 1.00 83.06 238 ILE A O 1
ATOM 1967 N N . VAL A 1 239 ? 22.527 -13.322 -38.354 1.00 86.44 239 VAL A N 1
ATOM 1968 C CA . VAL A 1 239 ? 22.321 -14.728 -37.958 1.00 86.44 239 VAL A CA 1
ATOM 1969 C C . VAL A 1 239 ? 22.396 -14.913 -36.440 1.00 86.44 239 VAL A C 1
ATOM 1971 O O . VAL A 1 239 ? 21.534 -15.589 -35.874 1.00 86.44 239 VAL A O 1
ATOM 1974 N N . ILE A 1 240 ? 23.365 -14.291 -35.753 1.00 82.69 240 ILE A N 1
ATOM 1975 C CA . ILE A 1 240 ? 23.461 -14.404 -34.287 1.00 82.69 240 ILE A CA 1
ATOM 1976 C C . ILE A 1 240 ? 22.245 -13.771 -33.591 1.00 82.69 240 ILE A C 1
ATOM 1978 O O . ILE A 1 240 ? 21.730 -14.337 -32.627 1.00 82.69 240 ILE A O 1
ATOM 1982 N N . PHE A 1 241 ? 21.717 -12.666 -34.130 1.00 81.25 241 PHE A N 1
ATOM 1983 C CA . PHE A 1 241 ? 20.491 -12.036 -33.635 1.00 81.25 241 PHE A CA 1
ATOM 1984 C C . PHE A 1 241 ? 19.252 -12.903 -33.860 1.00 81.25 241 PHE A C 1
ATOM 1986 O O . PHE A 1 241 ? 18.402 -12.987 -32.976 1.00 81.25 241 PHE A O 1
ATOM 1993 N N . ILE A 1 242 ? 19.156 -13.593 -35.000 1.00 84.38 242 ILE A N 1
ATOM 1994 C CA . ILE A 1 242 ? 18.068 -14.543 -35.271 1.00 84.38 242 ILE A CA 1
ATOM 1995 C C . ILE A 1 242 ? 18.127 -15.719 -34.291 1.00 84.38 242 ILE A C 1
ATOM 1997 O O . ILE A 1 242 ? 17.094 -16.110 -33.750 1.00 84.38 242 ILE A O 1
ATOM 2001 N N . ILE A 1 243 ? 19.318 -16.259 -34.012 1.00 84.88 243 ILE A N 1
ATOM 2002 C CA . ILE A 1 243 ? 19.497 -17.333 -33.023 1.00 84.88 243 ILE A CA 1
ATOM 2003 C C . ILE A 1 243 ? 19.104 -16.842 -31.623 1.00 84.88 243 ILE A C 1
ATOM 2005 O O . ILE A 1 243 ? 18.346 -17.520 -30.926 1.00 84.88 243 ILE A O 1
ATOM 2009 N N . GLN A 1 244 ? 19.568 -15.654 -31.224 1.00 84.25 244 GLN A N 1
ATOM 2010 C CA . GLN A 1 244 ? 19.221 -15.032 -29.945 1.00 84.25 244 GLN A CA 1
ATOM 2011 C C . GLN A 1 244 ? 17.708 -14.841 -29.802 1.00 84.25 244 GLN A C 1
ATOM 2013 O O . GLN A 1 244 ? 17.125 -15.220 -28.783 1.00 84.25 244 GLN A O 1
ATOM 2018 N N . LEU A 1 245 ? 17.063 -14.307 -30.841 1.00 82.38 245 LEU A N 1
ATOM 2019 C CA . LEU A 1 245 ? 15.619 -14.124 -30.885 1.00 82.38 245 LEU A CA 1
ATOM 2020 C C . LEU A 1 245 ? 14.887 -15.471 -30.828 1.00 82.38 245 LEU A C 1
ATOM 2022 O O . LEU A 1 245 ? 13.928 -15.604 -30.076 1.00 82.38 245 LEU A O 1
ATOM 2026 N N . GLY A 1 246 ? 15.356 -16.492 -31.549 1.00 83.75 246 GLY A N 1
ATOM 2027 C CA . GLY A 1 246 ? 14.788 -17.841 -31.511 1.00 83.75 246 GLY A CA 1
ATOM 2028 C C . GLY A 1 246 ? 14.827 -18.462 -30.112 1.00 83.75 246 GLY A C 1
ATOM 2029 O O . GLY A 1 246 ? 13.813 -18.972 -29.634 1.00 83.75 246 GLY A O 1
ATOM 2030 N N . ILE A 1 247 ? 15.965 -18.355 -29.414 1.00 82.75 247 ILE A N 1
ATOM 2031 C CA . ILE A 1 247 ? 16.108 -18.801 -28.018 1.00 82.75 247 ILE A CA 1
ATOM 2032 C C . ILE A 1 247 ? 15.138 -18.036 -27.114 1.00 82.75 247 ILE A C 1
ATOM 2034 O O . ILE A 1 247 ? 14.424 -18.654 -26.318 1.00 82.75 247 ILE A O 1
ATOM 2038 N N . ALA A 1 248 ? 15.077 -16.709 -27.258 1.00 81.50 248 ALA A N 1
ATOM 2039 C CA . ALA A 1 248 ? 14.157 -15.877 -26.499 1.00 81.50 248 ALA A CA 1
ATOM 2040 C C . ALA A 1 248 ? 12.706 -16.337 -26.700 1.00 81.50 248 ALA A C 1
ATOM 2042 O O . ALA A 1 248 ? 12.046 -16.663 -25.717 1.00 81.50 248 ALA A O 1
ATOM 2043 N N . LEU A 1 249 ? 12.247 -16.477 -27.949 1.00 81.38 249 LEU A N 1
ATOM 2044 C CA . LEU A 1 249 ? 10.882 -16.881 -28.303 1.00 81.38 249 LEU A CA 1
ATOM 2045 C C . LEU A 1 249 ? 10.493 -18.248 -27.726 1.00 81.38 249 LEU A C 1
ATOM 2047 O O . LEU A 1 249 ? 9.435 -18.371 -27.113 1.00 81.38 249 LEU A O 1
ATOM 2051 N N . VAL A 1 250 ? 11.356 -19.260 -27.858 1.00 82.12 250 VAL A N 1
ATOM 2052 C CA . VAL A 1 250 ? 11.101 -20.606 -27.305 1.00 82.12 250 VAL A CA 1
ATOM 2053 C C . VAL A 1 250 ? 11.045 -20.579 -25.773 1.00 82.12 250 VAL A C 1
ATOM 2055 O O . VAL A 1 250 ? 10.293 -21.331 -25.149 1.00 82.12 250 VAL A O 1
ATOM 2058 N N . SER A 1 251 ? 11.827 -19.700 -25.144 1.00 76.94 251 SER A N 1
ATOM 2059 C CA . SER A 1 251 ? 11.879 -19.559 -23.686 1.00 76.94 251 SER A CA 1
ATOM 2060 C C . SER A 1 251 ? 10.789 -18.660 -23.093 1.00 76.94 251 SER A C 1
ATOM 2062 O O . SER A 1 251 ? 10.551 -18.738 -21.887 1.00 76.94 251 SER A O 1
ATOM 2064 N N . LEU A 1 252 ? 10.090 -17.853 -23.907 1.00 75.00 252 LEU A N 1
ATOM 2065 C CA . LEU A 1 252 ? 9.093 -16.882 -23.437 1.00 75.00 252 LEU A CA 1
ATOM 2066 C C . LEU A 1 252 ? 8.037 -17.528 -22.541 1.00 75.00 252 LEU A C 1
ATOM 2068 O O . LEU A 1 252 ? 7.738 -16.979 -21.479 1.00 75.00 252 LEU A O 1
ATOM 2072 N N . GLY A 1 253 ? 7.515 -18.689 -22.953 1.00 72.56 253 GLY A N 1
ATOM 2073 C CA . GLY A 1 253 ? 6.502 -19.439 -22.209 1.00 72.56 253 GLY A CA 1
ATOM 2074 C C . GLY A 1 253 ? 7.023 -19.992 -20.881 1.00 72.56 253 GLY A C 1
ATOM 2075 O O . GLY A 1 253 ? 6.357 -19.856 -19.861 1.00 72.56 253 GLY A O 1
ATOM 2076 N N . LYS A 1 254 ? 8.249 -20.534 -20.858 1.00 77.56 254 LYS A N 1
ATOM 2077 C CA . LYS A 1 254 ? 8.883 -21.040 -19.625 1.00 77.56 254 LYS A CA 1
ATOM 2078 C C . LYS A 1 254 ? 9.152 -19.907 -18.634 1.00 77.56 254 LYS A C 1
ATOM 2080 O O . LYS A 1 254 ? 8.792 -20.005 -17.468 1.00 77.56 254 LYS A O 1
ATOM 2085 N N . ASN A 1 255 ? 9.703 -18.793 -19.116 1.00 76.38 255 ASN A N 1
ATOM 2086 C CA . ASN A 1 255 ? 9.951 -17.610 -18.293 1.00 76.38 255 ASN A CA 1
ATOM 2087 C C . ASN A 1 255 ? 8.638 -16.960 -17.830 1.00 76.38 255 ASN A C 1
ATOM 2089 O O . ASN A 1 255 ? 8.571 -16.431 -16.724 1.00 76.38 255 ASN A O 1
ATOM 2093 N N . ALA A 1 256 ? 7.569 -17.037 -18.633 1.00 73.88 256 ALA A N 1
ATOM 2094 C CA . ALA A 1 256 ? 6.261 -16.528 -18.239 1.00 73.88 256 ALA A CA 1
ATOM 2095 C C . ALA A 1 256 ? 5.732 -17.210 -16.978 1.00 73.88 256 ALA A C 1
ATOM 2097 O O . ALA A 1 256 ? 5.182 -16.508 -16.138 1.00 73.88 256 ALA A O 1
ATOM 2098 N N . VAL A 1 257 ? 5.946 -18.515 -16.789 1.00 74.38 257 VAL A N 1
ATOM 2099 C CA . VAL A 1 257 ? 5.520 -19.217 -15.565 1.00 74.38 257 VAL A CA 1
ATOM 2100 C C . VAL A 1 257 ? 6.129 -18.579 -14.312 1.00 74.38 257 VAL A C 1
ATOM 2102 O O . VAL A 1 257 ? 5.417 -18.343 -13.342 1.00 74.38 257 VAL A O 1
ATOM 2105 N N . HIS A 1 258 ? 7.413 -18.218 -14.355 1.00 73.19 258 HIS A N 1
ATOM 2106 C CA . HIS A 1 258 ? 8.119 -17.628 -13.213 1.00 73.19 258 HIS A CA 1
ATOM 2107 C C . HIS A 1 258 ? 7.800 -16.145 -12.984 1.00 73.19 258 HIS A C 1
ATOM 2109 O O . HIS A 1 258 ? 7.863 -15.663 -11.857 1.00 73.19 258 HIS A O 1
ATOM 2115 N N . ILE A 1 259 ? 7.474 -15.410 -14.049 1.00 74.31 259 ILE A N 1
ATOM 2116 C CA . ILE A 1 259 ? 7.222 -13.965 -13.979 1.00 74.31 259 ILE A CA 1
ATOM 2117 C C . ILE A 1 259 ? 5.733 -13.668 -13.718 1.00 74.31 259 ILE A C 1
ATOM 2119 O O . ILE A 1 259 ? 5.403 -12.644 -13.128 1.00 74.31 259 ILE A O 1
ATOM 2123 N N . THR A 1 260 ? 4.818 -14.570 -14.091 1.00 75.69 260 THR A N 1
ATOM 2124 C CA . THR A 1 260 ? 3.364 -14.362 -13.940 1.00 75.69 260 THR A CA 1
ATOM 2125 C C . THR A 1 260 ? 2.907 -14.020 -12.519 1.00 75.69 260 THR A C 1
ATOM 2127 O O . THR A 1 260 ? 2.105 -13.092 -12.382 1.00 75.69 260 THR A O 1
ATOM 2130 N N . PRO A 1 261 ? 3.434 -14.665 -11.459 1.00 73.38 261 PRO A N 1
ATOM 2131 C CA . PRO A 1 261 ? 3.131 -14.285 -10.079 1.00 73.38 261 PRO A CA 1
ATOM 2132 C C . PRO A 1 261 ? 3.521 -12.839 -9.723 1.00 73.38 261 PRO A C 1
ATOM 2134 O O . PRO A 1 261 ? 2.921 -12.257 -8.825 1.00 73.38 261 PRO A O 1
ATOM 2137 N N . LEU A 1 262 ? 4.491 -12.238 -10.425 1.00 73.25 262 LEU A N 1
ATOM 2138 C CA . LEU A 1 262 ? 4.978 -10.877 -10.164 1.00 73.25 262 LEU A CA 1
ATOM 2139 C C . LEU A 1 262 ? 4.115 -9.780 -10.803 1.00 73.25 262 LEU A C 1
ATOM 2141 O O . LEU A 1 262 ? 4.108 -8.657 -10.304 1.00 73.25 262 LEU A O 1
ATOM 2145 N N . TYR A 1 263 ? 3.381 -10.073 -11.885 1.00 69.50 263 TYR A N 1
ATOM 2146 C CA . TYR A 1 263 ? 2.653 -9.035 -12.637 1.00 69.50 263 TYR A CA 1
ATOM 2147 C C . TYR A 1 263 ? 1.541 -8.365 -11.838 1.00 69.50 263 TYR A C 1
ATOM 2149 O O . TYR A 1 263 ? 1.234 -7.202 -12.076 1.00 69.50 263 TYR A O 1
ATOM 2157 N N . LYS A 1 264 ? 0.907 -9.094 -10.916 1.00 66.50 264 LYS A N 1
ATOM 2158 C CA . LYS A 1 264 ? -0.221 -8.549 -10.154 1.00 66.50 264 LYS A CA 1
ATOM 2159 C C . LYS A 1 264 ? 0.226 -7.649 -9.005 1.00 66.50 264 LYS A C 1
ATOM 2161 O O . LYS A 1 264 ? -0.549 -6.809 -8.585 1.00 66.50 264 LYS A O 1
ATOM 2166 N N . LEU A 1 265 ? 1.479 -7.779 -8.566 1.00 72.31 265 LEU A N 1
ATOM 2167 C CA . LEU A 1 265 ? 1.899 -7.324 -7.243 1.00 72.31 265 LEU A CA 1
ATOM 2168 C C . LEU A 1 265 ? 2.776 -6.070 -7.247 1.00 72.31 265 LEU A C 1
ATOM 2170 O O . LEU A 1 265 ? 3.113 -5.582 -6.174 1.00 72.31 265 LEU A O 1
ATOM 2174 N N . ASN A 1 266 ? 3.179 -5.527 -8.405 1.00 72.00 266 ASN A N 1
ATOM 2175 C CA . ASN A 1 266 ? 4.135 -4.410 -8.432 1.00 72.00 266 ASN A CA 1
ATOM 2176 C C . ASN A 1 266 ? 3.638 -3.197 -7.635 1.00 72.00 266 ASN A C 1
ATOM 2178 O O . ASN A 1 266 ? 4.281 -2.759 -6.678 1.00 72.00 266 ASN A O 1
ATOM 2182 N N . LYS A 1 267 ? 2.472 -2.669 -8.024 1.00 75.69 267 LYS A N 1
ATOM 2183 C CA . LYS A 1 267 ? 1.889 -1.489 -7.378 1.00 75.69 267 LYS A CA 1
ATOM 2184 C C . LYS A 1 267 ? 1.621 -1.752 -5.898 1.00 75.69 267 LYS A C 1
ATOM 2186 O O . LYS A 1 267 ? 1.962 -0.923 -5.066 1.00 75.69 267 LYS A O 1
ATOM 2191 N N . GLU A 1 268 ? 1.116 -2.935 -5.573 1.00 86.00 268 GLU A N 1
ATOM 2192 C CA . GLU A 1 268 ? 0.762 -3.328 -4.208 1.00 86.00 268 GLU A CA 1
ATOM 2193 C C . GLU A 1 268 ? 1.995 -3.467 -3.306 1.00 86.00 268 GLU A C 1
ATOM 2195 O O . GLU A 1 268 ? 1.981 -2.992 -2.176 1.00 86.00 268 GLU A O 1
ATOM 2200 N N . LEU A 1 269 ? 3.099 -4.045 -3.792 1.00 84.81 269 LEU A N 1
ATOM 2201 C CA . LEU A 1 269 ? 4.358 -4.158 -3.044 1.00 84.81 269 LEU A CA 1
ATOM 2202 C C . LEU A 1 269 ? 5.014 -2.801 -2.796 1.00 84.81 269 LEU A C 1
ATOM 2204 O O . LEU A 1 269 ? 5.586 -2.584 -1.726 1.00 84.81 269 LEU A O 1
ATOM 2208 N N . ILE A 1 270 ? 4.905 -1.872 -3.750 1.00 85.12 270 ILE A N 1
ATOM 2209 C CA . ILE A 1 270 ? 5.313 -0.481 -3.530 1.00 85.12 270 ILE A CA 1
ATOM 2210 C C . ILE A 1 270 ? 4.460 0.134 -2.414 1.00 85.12 270 ILE A C 1
ATOM 2212 O O . ILE A 1 270 ? 5.017 0.775 -1.521 1.00 85.12 270 ILE A O 1
ATOM 2216 N N . THR A 1 271 ? 3.147 -0.108 -2.408 1.00 90.69 271 THR A N 1
ATOM 2217 C CA . THR A 1 271 ? 2.262 0.345 -1.328 1.00 90.69 271 THR A CA 1
ATOM 2218 C C . THR A 1 271 ? 2.623 -0.298 0.017 1.00 90.69 271 THR A C 1
ATOM 2220 O O . THR A 1 271 ? 2.761 0.428 0.997 1.00 90.69 271 THR A O 1
ATOM 2223 N N . TYR A 1 272 ? 2.891 -1.608 0.090 1.00 92.62 272 TYR A N 1
ATOM 2224 C CA . TYR A 1 272 ? 3.378 -2.262 1.317 1.00 92.62 272 TYR A CA 1
ATOM 2225 C C . TYR A 1 272 ? 4.681 -1.630 1.827 1.00 92.62 272 TYR A C 1
ATOM 2227 O O . TYR A 1 272 ? 4.815 -1.367 3.021 1.00 92.62 272 TYR A O 1
ATOM 2235 N N . CYS A 1 273 ? 5.628 -1.310 0.939 1.00 91.38 273 CYS A N 1
ATOM 2236 C CA . CYS A 1 273 ? 6.826 -0.557 1.315 1.00 91.38 273 CYS A CA 1
ATOM 2237 C C . CYS A 1 273 ? 6.501 0.823 1.891 1.00 91.38 273 CYS A C 1
ATOM 2239 O O . CYS A 1 273 ? 7.110 1.219 2.882 1.00 91.38 273 CYS A O 1
ATOM 2241 N N . GLN A 1 274 ? 5.576 1.565 1.277 1.00 93.00 274 GLN A N 1
ATOM 2242 C CA . GLN A 1 274 ? 5.157 2.879 1.770 1.00 93.00 274 GLN A CA 1
ATOM 2243 C C . GLN A 1 274 ? 4.493 2.779 3.147 1.00 93.00 274 GLN A C 1
ATOM 2245 O O . GLN A 1 274 ? 4.771 3.613 4.010 1.00 93.00 274 GLN A O 1
ATOM 2250 N N . LEU A 1 275 ? 3.670 1.752 3.369 1.00 95.75 275 LEU A N 1
ATOM 2251 C CA . LEU A 1 275 ? 3.028 1.466 4.652 1.00 95.75 275 LEU A CA 1
ATOM 2252 C C . LEU A 1 275 ? 4.066 1.179 5.733 1.00 95.75 275 LEU A C 1
ATOM 2254 O O . LEU A 1 275 ? 4.109 1.885 6.736 1.00 95.75 275 LEU A O 1
ATOM 2258 N N . LEU A 1 276 ? 4.970 0.228 5.489 1.00 95.19 276 LEU A N 1
ATOM 2259 C CA . LEU A 1 276 ? 6.042 -0.124 6.422 1.00 95.19 276 LEU A CA 1
ATOM 2260 C C . LEU A 1 276 ? 6.981 1.059 6.697 1.00 95.19 276 LEU A C 1
ATOM 2262 O O 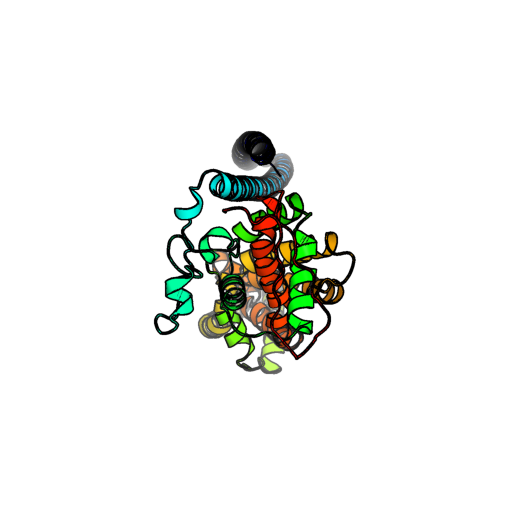. LEU A 1 276 ? 7.360 1.297 7.840 1.00 95.19 276 LEU A O 1
ATOM 2266 N N . TYR A 1 277 ? 7.321 1.850 5.677 1.00 94.50 277 TYR A N 1
ATOM 2267 C CA . TYR A 1 277 ? 8.153 3.044 5.849 1.00 94.50 277 TYR A CA 1
ATOM 2268 C C . TYR A 1 277 ? 7.455 4.100 6.711 1.00 94.50 277 TYR A C 1
ATOM 2270 O O . TYR A 1 277 ? 8.065 4.686 7.607 1.00 94.50 277 TYR A O 1
ATOM 2278 N N . THR A 1 278 ? 6.163 4.314 6.465 1.00 95.19 278 THR A N 1
ATOM 2279 C CA . THR A 1 278 ? 5.338 5.244 7.239 1.00 95.19 278 THR A CA 1
ATOM 2280 C C . THR A 1 278 ? 5.219 4.770 8.688 1.00 95.19 278 THR A C 1
ATOM 2282 O O . THR A 1 278 ? 5.501 5.547 9.598 1.00 95.19 278 THR A O 1
ATOM 2285 N N . MET A 1 279 ? 4.939 3.485 8.914 1.00 95.00 279 MET A N 1
ATOM 2286 C CA . MET A 1 279 ? 4.911 2.886 10.250 1.00 95.00 279 MET A CA 1
ATOM 2287 C C . MET A 1 279 ? 6.249 3.016 10.978 1.00 95.00 279 MET A C 1
ATOM 2289 O O . MET A 1 279 ? 6.260 3.386 12.146 1.00 95.00 279 MET A O 1
ATOM 2293 N N . LYS A 1 280 ? 7.382 2.791 10.299 1.00 93.69 280 LYS A N 1
ATOM 2294 C CA . LYS A 1 280 ? 8.714 2.963 10.900 1.00 93.69 280 LYS A CA 1
ATOM 2295 C C . LYS A 1 280 ? 8.904 4.365 11.475 1.00 93.69 280 LYS A C 1
ATOM 2297 O O . LYS A 1 280 ? 9.486 4.518 12.539 1.00 93.69 280 LYS A O 1
ATOM 2302 N N . SER A 1 281 ? 8.431 5.390 10.764 1.00 91.31 281 SER A N 1
ATOM 2303 C CA . SER A 1 281 ? 8.536 6.777 11.234 1.00 91.31 281 SER A CA 1
ATOM 2304 C C . SER A 1 281 ? 7.624 7.093 12.424 1.00 91.31 281 SER A C 1
ATOM 2306 O O . SER A 1 281 ? 7.910 8.019 13.175 1.00 91.31 281 SER A O 1
ATOM 2308 N N . MET A 1 282 ? 6.547 6.324 12.596 1.00 92.56 282 MET A N 1
ATOM 2309 C CA . MET A 1 282 ? 5.540 6.506 13.645 1.00 92.56 282 MET A CA 1
ATOM 2310 C C . MET A 1 282 ? 5.853 5.704 14.911 1.00 92.56 282 MET A C 1
ATOM 2312 O O . MET A 1 282 ? 5.449 6.101 16.001 1.00 92.56 282 MET A O 1
ATOM 2316 N N . LEU A 1 283 ? 6.551 4.574 14.770 1.00 92.50 283 LEU A N 1
ATOM 2317 C CA . LEU A 1 283 ? 6.757 3.574 15.814 1.00 92.50 283 LEU A CA 1
ATOM 2318 C C . LEU A 1 283 ? 8.165 3.709 16.434 1.00 92.50 283 LEU A C 1
ATOM 2320 O O . LEU A 1 283 ? 9.123 3.157 15.891 1.00 92.50 283 LEU A O 1
ATOM 2324 N N . PRO A 1 284 ? 8.325 4.435 17.560 1.00 86.56 284 PRO A N 1
ATOM 2325 C CA . PRO A 1 284 ? 9.638 4.648 18.175 1.00 86.56 284 PRO A CA 1
ATOM 2326 C C . PRO A 1 284 ? 10.193 3.381 18.838 1.00 86.56 284 PRO A C 1
ATOM 2328 O O . PRO A 1 284 ? 11.402 3.178 18.883 1.00 86.56 284 PRO A O 1
ATOM 2331 N N . GLU A 1 285 ? 9.306 2.531 19.352 1.00 92.12 285 GLU A N 1
ATOM 2332 C CA . GLU A 1 285 ? 9.620 1.329 20.121 1.00 92.12 285 GLU A CA 1
ATOM 2333 C C . GLU A 1 285 ? 8.611 0.231 19.789 1.00 92.12 285 GLU A C 1
ATOM 2335 O O . GLU A 1 285 ? 7.536 0.506 19.252 1.00 92.12 285 GLU A O 1
ATOM 2340 N N . LYS A 1 286 ? 8.943 -1.012 20.141 1.00 94.06 286 LYS A N 1
ATOM 2341 C CA . LYS A 1 286 ? 8.060 -2.161 19.949 1.00 94.06 286 LYS A CA 1
ATOM 2342 C C . LYS A 1 286 ? 6.731 -1.981 20.695 1.00 94.06 286 LYS A C 1
ATOM 2344 O O . LYS A 1 286 ? 6.726 -1.601 21.864 1.00 94.06 286 LYS A O 1
ATOM 2349 N N . ARG A 1 287 ? 5.616 -2.283 20.025 1.00 94.12 287 ARG A N 1
ATOM 2350 C CA . ARG A 1 287 ? 4.256 -2.271 20.594 1.00 94.12 287 ARG A CA 1
ATOM 2351 C C . ARG A 1 287 ? 3.569 -3.583 20.244 1.00 94.12 287 ARG A C 1
ATOM 2353 O O . ARG A 1 287 ? 3.275 -3.816 19.073 1.00 94.12 287 ARG A O 1
ATOM 2360 N N . GLY A 1 288 ? 3.397 -4.468 21.227 1.00 92.19 288 GLY A N 1
ATOM 2361 C CA . GLY A 1 288 ? 2.973 -5.845 20.985 1.00 92.19 288 GLY A CA 1
ATOM 2362 C C . GLY A 1 288 ? 3.856 -6.551 19.946 1.00 92.19 288 GLY A C 1
ATOM 2363 O O . GLY A 1 288 ? 5.062 -6.729 20.152 1.00 92.19 288 GLY A O 1
ATOM 2364 N N . ARG A 1 289 ? 3.270 -6.950 18.811 1.00 93.12 289 ARG A N 1
ATOM 2365 C CA . ARG A 1 289 ? 3.987 -7.575 17.683 1.00 93.12 289 ARG A CA 1
ATOM 2366 C C . ARG A 1 289 ? 4.605 -6.591 16.698 1.00 93.12 289 ARG A C 1
ATOM 2368 O O . ARG A 1 289 ? 5.415 -7.004 15.871 1.00 93.12 289 ARG A O 1
ATOM 2375 N N . LEU A 1 290 ? 4.240 -5.314 16.759 1.00 94.56 290 LEU A N 1
ATOM 2376 C CA . LEU A 1 290 ? 4.774 -4.303 15.855 1.00 94.56 290 LEU A CA 1
ATOM 2377 C C . LEU A 1 290 ? 6.190 -3.949 16.304 1.00 94.56 290 LEU A C 1
ATOM 2379 O O . LEU A 1 290 ? 6.383 -3.291 17.326 1.00 94.56 290 LEU A O 1
ATOM 2383 N N . ASP A 1 291 ? 7.183 -4.415 15.550 1.00 94.75 291 ASP A N 1
ATOM 2384 C CA . ASP A 1 291 ? 8.597 -4.273 15.885 1.00 94.75 291 ASP A CA 1
ATOM 2385 C C . ASP A 1 291 ? 9.325 -3.390 14.850 1.00 94.75 291 ASP A C 1
ATOM 2387 O O . ASP A 1 291 ? 9.463 -3.794 13.689 1.00 94.75 291 ASP A O 1
ATOM 2391 N N . PRO A 1 292 ? 9.825 -2.195 15.235 1.00 93.62 292 PRO A N 1
ATOM 2392 C CA . PRO A 1 292 ? 10.554 -1.306 14.329 1.00 93.62 292 PRO A CA 1
ATOM 2393 C C . PRO A 1 292 ? 11.768 -1.957 13.656 1.00 93.62 292 PRO A C 1
ATOM 2395 O O . PRO A 1 292 ? 12.109 -1.597 12.527 1.00 93.62 292 PRO A O 1
ATOM 2398 N N . SER A 1 293 ? 12.422 -2.909 14.331 1.00 93.81 293 SER A N 1
ATOM 2399 C CA . SER A 1 293 ? 13.600 -3.597 13.794 1.00 93.81 293 SER A CA 1
ATOM 2400 C C . SER A 1 293 ? 13.232 -4.555 12.660 1.00 93.81 293 SER A C 1
ATOM 2402 O O . SER A 1 293 ? 13.911 -4.588 11.633 1.00 93.81 293 SER A O 1
ATOM 2404 N N . GLU A 1 294 ? 12.108 -5.264 12.791 1.00 94.06 294 GLU A N 1
ATOM 2405 C CA . GLU A 1 294 ? 11.590 -6.142 11.739 1.00 94.06 294 GLU A CA 1
ATOM 2406 C C . GLU A 1 294 ? 11.062 -5.340 10.547 1.00 94.06 294 GLU A C 1
ATOM 2408 O O . GLU A 1 294 ? 11.251 -5.741 9.396 1.00 94.06 294 GLU A O 1
ATOM 2413 N N . ILE A 1 295 ? 10.453 -4.178 10.809 1.00 93.94 295 ILE A N 1
ATOM 2414 C CA . ILE A 1 295 ? 10.046 -3.235 9.763 1.00 93.94 295 ILE A CA 1
ATOM 2415 C C . ILE A 1 295 ? 11.275 -2.774 8.971 1.00 93.94 295 ILE A C 1
ATOM 2417 O O . ILE A 1 295 ? 11.255 -2.812 7.740 1.00 93.94 295 ILE A O 1
ATOM 2421 N N . ASP A 1 296 ? 12.355 -2.369 9.645 1.00 93.94 296 ASP A N 1
ATOM 2422 C CA . ASP A 1 296 ? 13.587 -1.942 8.973 1.00 93.94 296 ASP A CA 1
ATOM 2423 C C . ASP A 1 296 ? 14.216 -3.063 8.136 1.00 93.94 296 ASP A C 1
ATOM 2425 O O . ASP A 1 296 ? 14.599 -2.840 6.982 1.00 93.94 296 ASP A O 1
ATOM 2429 N N . GLU A 1 297 ? 14.242 -4.287 8.674 1.00 94.62 297 GLU A N 1
ATOM 2430 C CA . GLU A 1 297 ? 14.703 -5.472 7.950 1.00 94.62 297 GLU A CA 1
ATOM 2431 C C . GLU A 1 297 ? 13.890 -5.706 6.664 1.00 94.62 297 GLU A C 1
ATOM 2433 O O . GLU A 1 297 ? 14.462 -6.068 5.632 1.00 94.62 297 GLU A O 1
ATOM 2438 N N . ALA A 1 298 ? 12.577 -5.463 6.699 1.00 94.06 298 ALA A N 1
ATOM 2439 C CA . ALA A 1 298 ? 11.655 -5.691 5.588 1.00 94.06 298 ALA A CA 1
ATOM 2440 C C . ALA A 1 298 ? 11.753 -4.649 4.458 1.00 94.06 298 ALA A C 1
ATOM 2442 O O . ALA A 1 298 ? 11.514 -4.976 3.289 1.00 94.06 298 ALA A O 1
ATOM 2443 N N . LEU A 1 299 ? 12.117 -3.397 4.769 1.00 93.00 299 LEU A N 1
ATOM 2444 C CA . LEU A 1 299 ? 12.045 -2.275 3.821 1.00 93.00 299 LEU A CA 1
ATOM 2445 C C . LEU A 1 299 ? 12.854 -2.514 2.543 1.00 93.00 299 LEU A C 1
ATOM 2447 O O . LEU A 1 299 ? 12.341 -2.368 1.429 1.00 93.00 299 LEU A O 1
ATOM 2451 N N . LYS A 1 300 ? 14.133 -2.877 2.684 1.00 92.44 300 LYS A N 1
ATOM 2452 C CA . LYS A 1 300 ? 15.031 -3.059 1.534 1.00 92.44 300 LYS A CA 1
ATOM 2453 C C . LYS A 1 300 ? 14.652 -4.291 0.694 1.00 92.44 300 LYS A C 1
ATOM 2455 O O . LYS A 1 300 ? 14.558 -4.139 -0.528 1.00 92.44 300 LYS A O 1
ATOM 2460 N N . PRO A 1 301 ? 14.405 -5.480 1.279 1.00 93.00 301 PRO A N 1
ATOM 2461 C CA . PRO A 1 301 ? 13.951 -6.652 0.537 1.00 93.00 301 PRO A CA 1
ATOM 2462 C C . PRO A 1 301 ? 12.633 -6.437 -0.210 1.00 93.00 301 PRO A C 1
ATOM 2464 O O . PRO A 1 301 ? 12.595 -6.713 -1.410 1.00 93.00 301 PRO A O 1
ATOM 2467 N N . ILE A 1 302 ? 11.593 -5.889 0.430 1.00 91.50 302 ILE A N 1
ATOM 2468 C CA . ILE A 1 302 ? 10.300 -5.648 -0.236 1.00 91.50 302 ILE A CA 1
ATOM 2469 C C . ILE A 1 302 ? 10.459 -4.591 -1.336 1.00 91.50 302 ILE A C 1
ATOM 2471 O O . ILE A 1 302 ? 9.961 -4.781 -2.443 1.00 91.50 302 ILE A O 1
ATOM 2475 N N . SER A 1 303 ? 11.257 -3.539 -1.108 1.00 90.19 303 SER A N 1
ATOM 2476 C CA . SER A 1 303 ? 11.524 -2.526 -2.140 1.00 90.19 303 SER A CA 1
ATOM 2477 C C . SER A 1 303 ? 12.245 -3.126 -3.346 1.00 90.19 303 SER A C 1
ATOM 2479 O O . SER A 1 303 ? 11.936 -2.798 -4.494 1.00 90.19 303 SER A O 1
ATOM 2481 N N . SER A 1 304 ? 13.197 -4.033 -3.110 1.00 91.19 304 SER A N 1
ATOM 2482 C CA . SER A 1 304 ? 13.869 -4.748 -4.195 1.00 91.19 304 SER A CA 1
ATOM 2483 C C . SER A 1 304 ? 12.916 -5.670 -4.961 1.00 91.19 304 SER A C 1
ATOM 2485 O O . SER A 1 304 ? 13.007 -5.713 -6.184 1.00 91.19 304 SER A O 1
ATOM 2487 N N . LEU A 1 305 ? 11.954 -6.312 -4.289 1.00 90.19 305 LEU A N 1
ATOM 2488 C CA . LEU A 1 305 ? 10.912 -7.097 -4.953 1.00 90.19 305 LEU A CA 1
ATOM 2489 C C . LEU A 1 305 ? 9.985 -6.211 -5.793 1.00 90.19 305 LEU A C 1
ATOM 2491 O O . LEU A 1 305 ? 9.708 -6.556 -6.937 1.00 90.19 305 LEU A O 1
ATOM 2495 N N . GLY A 1 306 ? 9.576 -5.044 -5.287 1.00 87.12 306 GLY A N 1
ATOM 2496 C CA . GLY A 1 306 ? 8.817 -4.061 -6.068 1.00 87.12 306 GLY A CA 1
ATOM 2497 C C . GLY A 1 306 ? 9.564 -3.643 -7.340 1.00 87.12 306 GLY A C 1
ATOM 2498 O O . GLY A 1 306 ? 9.004 -3.656 -8.431 1.00 87.12 306 GLY A O 1
ATOM 2499 N N . LYS A 1 307 ? 10.879 -3.392 -7.252 1.00 87.00 307 LYS A N 1
ATOM 2500 C CA . LYS A 1 307 ? 11.713 -3.123 -8.441 1.00 87.00 307 LYS A CA 1
ATOM 2501 C C . LYS A 1 307 ? 11.737 -4.300 -9.422 1.00 87.00 307 LYS A C 1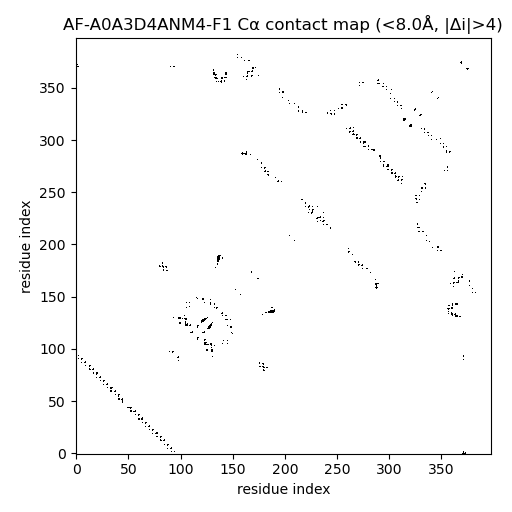
ATOM 2503 O O . LYS A 1 307 ? 11.685 -4.067 -10.625 1.00 87.00 307 LYS A O 1
ATOM 2508 N N . LEU A 1 308 ? 11.805 -5.541 -8.934 1.00 88.06 308 LEU A N 1
ATOM 2509 C CA . LEU A 1 308 ? 11.730 -6.736 -9.783 1.00 88.06 308 LEU A CA 1
ATOM 2510 C C . LEU A 1 308 ? 10.370 -6.858 -10.477 1.00 88.06 308 LEU A C 1
ATOM 2512 O O . LEU A 1 308 ? 10.323 -7.186 -11.659 1.00 88.06 308 LEU A O 1
ATOM 2516 N N . CYS A 1 309 ? 9.280 -6.538 -9.780 1.00 86.06 309 CYS A N 1
ATOM 2517 C CA . CYS A 1 309 ? 7.943 -6.518 -10.369 1.00 86.06 309 CYS A CA 1
ATOM 2518 C C . CYS A 1 309 ? 7.830 -5.432 -11.451 1.00 86.06 309 CYS A C 1
ATOM 2520 O O . CYS A 1 309 ? 7.326 -5.704 -12.535 1.00 86.06 309 CYS A O 1
ATOM 2522 N N . ALA A 1 310 ? 8.396 -4.242 -11.228 1.00 85.00 310 ALA A N 1
ATOM 2523 C CA . ALA A 1 310 ? 8.466 -3.195 -12.252 1.00 85.00 310 ALA A CA 1
ATOM 2524 C C . ALA A 1 310 ? 9.296 -3.616 -13.482 1.00 85.00 310 ALA A C 1
ATOM 2526 O O . ALA A 1 310 ? 8.946 -3.291 -14.614 1.00 85.00 310 ALA A O 1
ATOM 2527 N N . MET A 1 311 ? 10.383 -4.371 -13.285 1.00 86.62 311 MET A N 1
ATOM 2528 C CA . MET A 1 311 ? 11.162 -4.952 -14.388 1.00 86.62 311 MET A CA 1
ATOM 2529 C C . MET A 1 311 ? 10.375 -6.028 -15.151 1.00 86.62 311 MET A C 1
ATOM 2531 O O . MET A 1 311 ? 10.492 -6.129 -16.373 1.00 86.62 311 MET A O 1
ATOM 2535 N N . ALA A 1 312 ? 9.567 -6.818 -14.442 1.00 85.62 312 ALA A N 1
ATOM 2536 C CA . ALA A 1 312 ? 8.675 -7.816 -15.022 1.00 85.62 312 ALA A CA 1
ATOM 2537 C C . ALA A 1 312 ? 7.543 -7.178 -15.846 1.00 85.62 312 ALA A C 1
ATOM 2539 O O . ALA A 1 312 ? 7.234 -7.663 -16.934 1.00 85.62 312 ALA A O 1
ATOM 2540 N N . GLU A 1 313 ? 6.966 -6.066 -15.384 1.00 83.69 313 GLU A N 1
ATOM 2541 C CA . GLU A 1 313 ? 5.878 -5.351 -16.069 1.00 83.69 313 GLU A CA 1
ATOM 2542 C C . GLU A 1 313 ? 6.239 -4.864 -17.473 1.00 83.69 313 GLU A C 1
ATOM 2544 O O . GLU A 1 313 ? 5.348 -4.684 -18.304 1.00 83.69 313 GLU A O 1
ATOM 2549 N N . VAL A 1 314 ? 7.531 -4.703 -17.785 1.00 82.75 314 VAL A N 1
ATOM 2550 C CA . VAL A 1 314 ? 7.994 -4.339 -19.135 1.00 82.75 314 VAL A CA 1
ATOM 2551 C C . VAL A 1 314 ? 7.439 -5.293 -20.198 1.00 82.75 314 VAL A C 1
ATOM 2553 O O . VAL A 1 314 ? 7.180 -4.875 -21.327 1.00 82.75 314 VAL A O 1
ATOM 2556 N N . ARG A 1 315 ? 7.159 -6.549 -19.825 1.00 79.75 315 ARG A N 1
ATOM 2557 C CA . ARG A 1 315 ? 6.534 -7.541 -20.704 1.00 79.75 315 ARG A CA 1
ATOM 2558 C C . ARG A 1 315 ? 5.127 -7.169 -21.187 1.00 79.75 315 ARG A C 1
ATOM 2560 O O . ARG A 1 315 ? 4.702 -7.693 -22.212 1.00 79.75 315 ARG A O 1
ATOM 2567 N N . HIS A 1 316 ? 4.407 -6.278 -20.501 1.00 80.19 316 HIS A N 1
ATOM 2568 C CA . HIS A 1 316 ? 3.104 -5.784 -20.964 1.00 80.19 316 HIS A CA 1
ATOM 2569 C C . HIS A 1 316 ? 3.217 -4.884 -22.196 1.00 80.19 316 HIS A C 1
ATOM 2571 O O . HIS A 1 316 ? 2.261 -4.754 -22.959 1.00 80.19 316 HIS A O 1
ATOM 2577 N N . ASN A 1 317 ? 4.384 -4.282 -22.425 1.00 84.06 317 ASN A N 1
ATOM 2578 C CA . ASN A 1 317 ? 4.651 -3.553 -23.650 1.00 84.06 317 ASN A CA 1
ATOM 2579 C C . ASN A 1 317 ? 5.260 -4.513 -24.675 1.00 84.06 317 ASN A C 1
ATOM 2581 O O . ASN A 1 317 ? 6.449 -4.811 -24.616 1.00 84.06 317 ASN A O 1
ATOM 2585 N N . PHE A 1 318 ? 4.443 -4.967 -25.631 1.00 81.00 318 PHE A N 1
ATOM 2586 C CA . PHE A 1 318 ? 4.855 -5.892 -26.692 1.00 81.00 318 PHE A CA 1
ATOM 2587 C C . PHE A 1 318 ? 6.153 -5.438 -27.378 1.00 81.00 318 PHE A C 1
ATOM 2589 O O . PHE A 1 318 ? 7.085 -6.220 -27.512 1.00 81.00 318 PHE A O 1
ATOM 2596 N N . ILE A 1 319 ? 6.272 -4.157 -27.737 1.00 83.38 319 ILE A N 1
ATOM 2597 C CA . ILE A 1 319 ? 7.459 -3.630 -28.428 1.00 83.38 319 ILE A CA 1
ATOM 2598 C C . ILE A 1 319 ? 8.707 -3.774 -27.550 1.00 83.38 319 ILE A C 1
ATOM 2600 O O . ILE A 1 319 ? 9.730 -4.279 -28.013 1.00 83.38 319 ILE A O 1
ATOM 2604 N N . LEU A 1 320 ? 8.622 -3.372 -26.277 1.00 84.00 320 LEU A N 1
ATOM 2605 C CA . LEU A 1 320 ? 9.745 -3.489 -25.341 1.00 84.00 320 LEU A CA 1
ATOM 2606 C C . LEU A 1 320 ? 10.066 -4.947 -25.008 1.00 84.00 320 LEU A C 1
ATOM 2608 O O . LEU A 1 320 ? 11.240 -5.285 -24.894 1.00 84.00 320 LEU A O 1
ATOM 2612 N N . LEU A 1 321 ? 9.054 -5.812 -24.910 1.00 82.38 321 LEU A N 1
ATOM 2613 C CA . LEU A 1 321 ? 9.226 -7.245 -24.700 1.00 82.38 321 LEU A CA 1
ATOM 2614 C C . LEU A 1 321 ? 10.111 -7.850 -25.793 1.00 82.38 321 LEU A C 1
ATOM 2616 O O . LEU A 1 321 ? 11.099 -8.505 -25.464 1.00 82.38 321 LEU A O 1
ATOM 2620 N N . PHE A 1 322 ? 9.791 -7.632 -27.074 1.00 82.62 322 PHE A N 1
ATOM 2621 C CA . PHE A 1 322 ? 10.605 -8.176 -28.166 1.00 82.62 322 PHE A CA 1
ATOM 2622 C C . PHE A 1 322 ? 11.951 -7.476 -28.263 1.00 82.62 322 PHE A C 1
ATOM 2624 O O . PHE A 1 322 ? 12.959 -8.162 -28.362 1.00 82.62 322 PHE A O 1
ATOM 2631 N N . ALA A 1 323 ? 11.999 -6.144 -28.182 1.00 85.38 323 ALA A N 1
ATOM 2632 C CA . ALA A 1 323 ? 13.252 -5.405 -28.308 1.00 85.38 323 ALA A CA 1
ATOM 2633 C C . ALA A 1 323 ? 14.261 -5.787 -27.212 1.00 85.38 323 ALA A C 1
ATOM 2635 O O . ALA A 1 323 ? 15.410 -6.110 -27.508 1.00 85.38 323 ALA A O 1
ATOM 2636 N N . LEU A 1 324 ? 13.841 -5.813 -25.945 1.00 87.31 324 LEU A N 1
ATOM 2637 C CA . LEU A 1 324 ? 14.738 -6.121 -24.832 1.00 87.31 324 LEU A CA 1
ATOM 2638 C C . LEU A 1 324 ? 15.095 -7.604 -24.754 1.00 87.31 324 LEU A C 1
ATOM 2640 O O . LEU A 1 324 ? 16.220 -7.933 -24.383 1.00 87.31 324 LEU A O 1
ATOM 2644 N N . ASN A 1 325 ? 14.195 -8.515 -25.130 1.00 84.06 325 ASN A N 1
ATOM 2645 C CA . ASN A 1 325 ? 14.566 -9.926 -25.229 1.00 84.06 325 ASN A CA 1
ATOM 2646 C C . ASN A 1 325 ? 15.494 -10.197 -26.420 1.00 84.06 325 ASN A C 1
ATOM 2648 O O . ASN A 1 325 ? 16.459 -10.945 -26.269 1.00 84.06 325 ASN A O 1
ATOM 2652 N N . ALA A 1 326 ? 15.262 -9.552 -27.566 1.00 82.00 326 ALA A N 1
ATOM 2653 C CA . ALA A 1 326 ? 16.112 -9.673 -28.748 1.00 82.00 326 ALA A CA 1
ATOM 2654 C C . ALA A 1 326 ? 17.520 -9.125 -28.512 1.00 82.00 326 ALA A C 1
ATOM 2656 O O . ALA A 1 326 ? 18.473 -9.708 -29.009 1.00 82.00 326 ALA A O 1
ATOM 2657 N N . LEU A 1 327 ? 17.657 -8.033 -27.752 1.00 83.88 327 LEU A N 1
ATOM 2658 C CA . LEU A 1 327 ? 18.949 -7.403 -27.474 1.00 83.88 327 LEU A CA 1
ATOM 2659 C C . LEU A 1 327 ? 19.651 -7.998 -26.250 1.00 83.88 327 LEU A C 1
ATOM 2661 O O . LEU A 1 327 ? 20.852 -8.236 -26.302 1.00 83.88 327 LEU A O 1
ATOM 2665 N N . PHE A 1 328 ? 18.919 -8.257 -25.164 1.00 87.00 328 PHE A N 1
ATOM 2666 C CA . PHE A 1 328 ? 19.502 -8.509 -23.840 1.00 87.00 328 PHE A CA 1
ATOM 2667 C C . PHE A 1 328 ? 19.014 -9.784 -23.154 1.00 87.00 328 PHE A C 1
ATOM 2669 O O . PHE A 1 328 ? 19.421 -10.028 -22.025 1.00 87.00 328 PHE A O 1
ATOM 2676 N N . LEU A 1 329 ? 18.131 -10.582 -23.768 1.00 85.88 329 LEU A N 1
ATOM 2677 C CA . LEU A 1 329 ? 17.503 -11.731 -23.095 1.00 85.88 329 LEU A CA 1
ATOM 2678 C C . LEU A 1 329 ? 16.861 -11.333 -21.748 1.00 85.88 329 LEU A C 1
ATOM 2680 O O . LEU A 1 329 ? 16.979 -12.044 -20.749 1.00 85.88 329 LEU A O 1
ATOM 2684 N N . TRP A 1 330 ? 16.207 -10.167 -21.723 1.00 87.69 330 TRP A N 1
ATOM 2685 C CA . TRP A 1 330 ? 15.683 -9.501 -20.525 1.00 87.69 330 TRP A CA 1
ATOM 2686 C C . TRP A 1 330 ? 14.984 -10.428 -19.527 1.00 87.69 330 TRP A C 1
ATOM 2688 O O . TRP A 1 330 ? 15.282 -10.394 -18.333 1.00 87.69 330 TRP A O 1
ATOM 2698 N N . ASP A 1 331 ? 14.103 -11.303 -20.004 1.00 85.88 331 ASP A N 1
ATOM 2699 C CA . ASP A 1 331 ? 13.322 -12.178 -19.129 1.00 85.88 331 ASP A CA 1
ATOM 2700 C C . ASP A 1 331 ? 14.189 -13.122 -18.303 1.00 85.88 331 ASP A C 1
ATOM 2702 O O . ASP A 1 331 ? 13.885 -13.399 -17.144 1.00 85.88 331 ASP A O 1
ATOM 2706 N N . PHE A 1 332 ? 15.304 -13.582 -18.866 1.00 85.56 332 PHE A N 1
ATOM 2707 C CA . PHE A 1 332 ? 16.234 -14.429 -18.139 1.00 85.56 332 PHE A CA 1
ATOM 2708 C C . PHE A 1 332 ? 16.923 -13.677 -16.997 1.00 85.56 332 PHE A C 1
ATOM 2710 O O . PHE A 1 332 ? 17.158 -14.258 -15.936 1.00 85.56 332 PHE A O 1
ATOM 2717 N N . HIS A 1 333 ? 17.221 -12.387 -17.183 1.00 87.88 333 HIS A N 1
ATOM 2718 C CA . HIS A 1 333 ? 17.745 -11.547 -16.109 1.00 87.88 333 HIS A CA 1
ATOM 2719 C C . HIS A 1 333 ? 16.719 -11.385 -14.989 1.00 87.88 333 HIS A C 1
ATOM 2721 O O . HIS A 1 333 ? 17.066 -11.589 -13.826 1.00 87.88 333 HIS A O 1
ATOM 2727 N N . VAL A 1 334 ? 15.459 -11.094 -15.330 1.00 87.88 334 VAL A N 1
ATOM 2728 C CA . VAL A 1 334 ? 14.377 -10.943 -14.345 1.00 87.88 334 VAL A CA 1
ATOM 2729 C C . VAL A 1 334 ? 14.170 -12.239 -13.561 1.00 87.88 334 VAL A C 1
ATOM 2731 O O . VAL A 1 334 ? 14.183 -12.209 -12.332 1.00 87.88 334 VAL A O 1
ATOM 2734 N N . VAL A 1 335 ? 14.071 -13.386 -14.244 1.00 86.38 335 VAL A N 1
ATOM 2735 C CA . VAL A 1 335 ? 13.917 -14.703 -13.600 1.00 86.38 335 VAL A CA 1
ATOM 2736 C C . VAL A 1 335 ? 15.096 -15.003 -12.679 1.00 86.38 335 VAL A C 1
ATOM 2738 O O . VAL A 1 335 ? 14.897 -15.373 -11.524 1.00 86.38 335 VAL A O 1
ATOM 2741 N N . ARG A 1 336 ? 16.333 -14.793 -13.138 1.00 86.69 336 ARG A N 1
ATOM 2742 C CA . ARG A 1 336 ? 17.529 -15.011 -12.314 1.00 86.69 336 ARG A CA 1
ATOM 2743 C C . ARG A 1 336 ? 17.535 -14.126 -11.067 1.00 86.69 336 ARG A C 1
ATOM 2745 O O . ARG A 1 336 ? 17.842 -14.611 -9.978 1.00 86.69 336 ARG A O 1
ATOM 2752 N N . MET A 1 337 ? 17.252 -12.833 -11.221 1.00 88.81 337 MET A N 1
ATOM 2753 C CA . MET A 1 337 ? 17.228 -11.896 -10.097 1.00 88.81 337 MET A CA 1
ATOM 2754 C C . MET A 1 337 ? 16.118 -12.257 -9.109 1.00 88.81 337 MET A C 1
ATOM 2756 O O . MET A 1 337 ? 16.346 -12.215 -7.902 1.00 88.81 337 MET A O 1
ATOM 2760 N N . PHE A 1 338 ? 14.957 -12.680 -9.611 1.00 88.12 338 PHE A N 1
ATOM 2761 C CA . PHE A 1 338 ? 13.849 -13.132 -8.783 1.00 88.12 338 PHE A CA 1
ATOM 2762 C C . PHE A 1 338 ? 14.167 -14.423 -8.023 1.00 88.12 338 PHE A C 1
ATOM 2764 O O . PHE A 1 338 ? 13.942 -14.473 -6.820 1.00 88.12 338 PHE A O 1
ATOM 2771 N N . ILE A 1 339 ? 14.785 -15.422 -8.659 1.00 86.56 339 ILE A N 1
ATOM 2772 C CA . ILE A 1 339 ? 15.231 -16.652 -7.981 1.00 86.56 339 ILE A CA 1
ATOM 2773 C C . ILE A 1 339 ? 16.283 -16.335 -6.911 1.00 86.56 339 ILE A C 1
ATOM 2775 O O . ILE A 1 339 ? 16.236 -16.881 -5.808 1.00 86.56 339 ILE A O 1
ATOM 2779 N N . GLY A 1 340 ? 17.229 -15.437 -7.204 1.00 88.62 340 GLY A N 1
ATOM 2780 C CA . GLY A 1 340 ? 18.207 -14.968 -6.220 1.00 88.62 340 GLY A CA 1
ATOM 2781 C C . GLY A 1 340 ? 17.537 -14.304 -5.015 1.00 88.62 340 GLY A C 1
ATOM 2782 O O . GLY A 1 340 ? 17.855 -14.629 -3.870 1.00 88.62 340 GLY A O 1
ATOM 2783 N N . TRP A 1 341 ? 16.558 -13.436 -5.273 1.00 91.81 341 TRP A N 1
ATOM 2784 C CA . TRP A 1 341 ? 15.757 -12.793 -4.236 1.00 91.81 341 TRP A CA 1
ATOM 2785 C C . TRP A 1 341 ? 14.942 -13.812 -3.423 1.00 91.81 341 TRP A C 1
ATOM 2787 O O . TRP A 1 341 ? 14.984 -13.781 -2.195 1.00 91.81 341 TRP A O 1
ATOM 2797 N N . GLN A 1 342 ? 14.273 -14.765 -4.080 1.00 88.75 342 GLN A N 1
ATOM 2798 C CA . GLN A 1 342 ? 13.495 -15.833 -3.443 1.00 88.75 342 GLN A CA 1
ATOM 2799 C C . GLN A 1 342 ? 14.372 -16.675 -2.511 1.00 88.75 342 GLN A C 1
ATOM 2801 O O . GLN A 1 342 ? 13.989 -16.919 -1.368 1.00 88.75 342 GLN A O 1
ATOM 2806 N N . LYS A 1 343 ? 15.571 -17.073 -2.957 1.00 88.19 343 LYS A N 1
ATOM 2807 C CA . LYS A 1 343 ? 16.531 -17.830 -2.135 1.00 88.19 343 LYS A CA 1
ATOM 2808 C C . LYS A 1 343 ? 16.941 -17.066 -0.876 1.00 88.19 343 LYS A C 1
ATOM 2810 O O . LYS A 1 343 ? 17.060 -17.664 0.190 1.00 88.19 343 LYS A O 1
ATOM 2815 N N . GLN A 1 344 ? 17.161 -15.758 -0.995 1.00 91.31 344 GLN A N 1
ATOM 2816 C CA . GLN A 1 344 ? 17.654 -14.938 0.108 1.00 91.31 344 GLN A CA 1
ATOM 2817 C C . GLN A 1 344 ? 16.547 -14.520 1.089 1.00 91.31 344 GLN A C 1
ATOM 2819 O O . GLN A 1 344 ? 16.769 -14.525 2.299 1.00 91.31 344 GLN A O 1
ATOM 2824 N N . TYR A 1 345 ? 15.366 -14.164 0.580 1.00 92.25 345 TYR A N 1
ATOM 2825 C CA . TYR A 1 345 ? 14.328 -13.463 1.342 1.00 92.25 345 TYR A CA 1
ATOM 2826 C C . TYR A 1 345 ? 12.944 -14.118 1.290 1.00 92.25 345 TYR A C 1
ATOM 2828 O O . TYR A 1 345 ? 12.092 -13.777 2.107 1.00 92.25 345 TYR A O 1
ATOM 2836 N N . GLY A 1 346 ? 12.702 -15.072 0.384 1.00 89.31 346 GLY A N 1
ATOM 2837 C CA . GLY A 1 346 ? 11.368 -15.637 0.149 1.00 89.31 346 GLY A CA 1
ATOM 2838 C C . GLY A 1 346 ? 10.713 -16.226 1.402 1.00 89.31 346 GLY A C 1
ATOM 2839 O O . GLY A 1 346 ? 9.523 -16.033 1.617 1.00 89.31 346 GLY A O 1
ATOM 2840 N N . HIS A 1 347 ? 11.502 -16.847 2.285 1.00 89.81 347 HIS A N 1
ATOM 2841 C CA . HIS A 1 347 ? 11.025 -17.425 3.548 1.00 89.81 347 HIS A CA 1
ATOM 2842 C C . HIS A 1 347 ? 10.603 -16.388 4.606 1.00 89.81 347 HIS A C 1
ATOM 2844 O O . HIS A 1 347 ? 9.946 -16.752 5.577 1.00 89.81 347 HIS A O 1
ATOM 2850 N N . LYS A 1 348 ? 10.983 -15.112 4.449 1.00 92.88 348 LYS A N 1
ATOM 2851 C CA . LYS A 1 348 ? 10.646 -14.024 5.384 1.00 92.88 348 LYS A CA 1
ATOM 2852 C C . LYS A 1 348 ? 9.489 -13.151 4.906 1.00 92.88 348 LYS A C 1
ATOM 2854 O O . LYS A 1 348 ? 8.945 -12.405 5.713 1.00 92.88 348 LYS A O 1
ATOM 2859 N N . LEU A 1 349 ? 9.101 -13.240 3.629 1.00 92.06 349 LEU A N 1
ATOM 2860 C CA . LEU A 1 349 ? 8.083 -12.354 3.057 1.00 92.06 349 LEU A CA 1
ATOM 2861 C C . LEU A 1 349 ? 6.754 -12.435 3.816 1.00 92.06 349 LEU A C 1
ATOM 2863 O O . LEU A 1 349 ? 6.192 -11.399 4.148 1.00 92.06 349 LEU A O 1
ATOM 2867 N N . GLU A 1 350 ? 6.290 -13.648 4.127 1.00 92.62 350 GLU A N 1
ATOM 2868 C CA . GLU A 1 350 ? 5.055 -13.869 4.894 1.00 92.62 350 GLU A CA 1
ATOM 2869 C C . GLU A 1 350 ? 5.119 -13.170 6.260 1.00 92.62 350 GLU A C 1
ATOM 2871 O O . GLU A 1 350 ? 4.221 -12.412 6.613 1.00 92.62 350 GLU A O 1
ATOM 2876 N N . LYS A 1 351 ? 6.242 -13.317 6.978 1.00 93.69 351 LYS A N 1
ATOM 2877 C CA . LYS A 1 351 ? 6.472 -12.644 8.263 1.00 93.69 351 LYS A CA 1
ATOM 2878 C C . LYS A 1 351 ? 6.398 -11.119 8.134 1.00 93.69 351 LYS A C 1
ATOM 2880 O O . LYS A 1 351 ? 5.765 -10.472 8.958 1.00 93.69 351 LYS A O 1
ATOM 2885 N N . TRP A 1 352 ? 7.026 -10.538 7.114 1.00 94.69 352 TRP A N 1
ATOM 2886 C CA . TRP A 1 352 ? 7.024 -9.084 6.932 1.00 94.69 352 TRP A CA 1
ATOM 2887 C C . TRP A 1 352 ? 5.656 -8.527 6.534 1.00 94.69 352 TRP A C 1
ATOM 2889 O O . TRP A 1 352 ? 5.291 -7.441 6.978 1.00 94.69 352 TRP A O 1
ATOM 2899 N N . LEU A 1 353 ? 4.891 -9.262 5.723 1.00 94.06 353 LEU A N 1
ATOM 2900 C CA . LEU A 1 353 ? 3.519 -8.886 5.381 1.00 94.06 353 LEU A CA 1
ATOM 2901 C C . LEU A 1 353 ? 2.595 -8.975 6.601 1.00 94.06 353 LEU A C 1
ATOM 2903 O O . LEU A 1 353 ? 1.757 -8.092 6.784 1.00 94.06 353 LEU A O 1
ATOM 2907 N N . ASN A 1 354 ? 2.810 -9.962 7.478 1.00 95.06 354 ASN A N 1
ATOM 2908 C CA . ASN A 1 354 ? 2.060 -10.090 8.726 1.00 95.06 354 ASN A CA 1
ATOM 2909 C C . ASN A 1 354 ? 2.186 -8.848 9.616 1.00 95.06 354 ASN A C 1
ATOM 2911 O O . ASN A 1 354 ? 1.202 -8.484 10.243 1.00 95.06 354 ASN A O 1
ATOM 2915 N N . ILE A 1 355 ? 3.319 -8.131 9.614 1.00 95.94 355 ILE A N 1
ATOM 2916 C CA . ILE A 1 355 ? 3.454 -6.865 10.366 1.00 95.94 355 ILE A CA 1
ATOM 2917 C C . ILE A 1 355 ? 2.358 -5.867 9.963 1.00 95.94 355 ILE A C 1
ATOM 2919 O O . ILE A 1 355 ? 1.760 -5.216 10.820 1.00 95.94 355 ILE A O 1
ATOM 2923 N N . TRP A 1 356 ? 2.069 -5.759 8.662 1.00 96.56 356 TRP A N 1
ATOM 2924 C CA . TRP A 1 356 ? 0.992 -4.898 8.181 1.00 96.56 356 TRP A CA 1
ATOM 2925 C C . TRP A 1 356 ? -0.392 -5.465 8.514 1.00 96.56 356 TRP A C 1
ATOM 2927 O O . TRP A 1 356 ? -1.270 -4.704 8.904 1.00 96.56 356 TRP A O 1
ATOM 2937 N N . TYR A 1 357 ? -0.594 -6.782 8.413 1.00 96.50 357 TYR A N 1
ATOM 2938 C CA . TYR A 1 357 ? -1.881 -7.401 8.758 1.00 96.50 357 TYR A CA 1
ATOM 2939 C C . TYR A 1 357 ? -2.241 -7.192 10.239 1.00 96.50 357 TYR A C 1
ATOM 2941 O O . TYR A 1 357 ? -3.380 -6.844 10.548 1.00 96.50 357 TYR A O 1
ATOM 2949 N N . GLU A 1 358 ? -1.262 -7.319 11.141 1.00 96.88 358 GLU A N 1
ATOM 2950 C CA . GLU A 1 358 ? -1.405 -7.013 12.572 1.00 96.88 358 GLU A CA 1
ATOM 2951 C C . GLU A 1 358 ? -1.748 -5.531 12.790 1.00 96.88 358 GLU A C 1
ATOM 2953 O O . GLU A 1 358 ? -2.653 -5.210 13.564 1.00 96.88 358 GLU A O 1
ATOM 2958 N N . ALA A 1 359 ? -1.094 -4.623 12.055 1.00 97.12 359 ALA A N 1
ATOM 2959 C CA . ALA A 1 359 ? -1.395 -3.194 12.109 1.00 97.12 359 ALA A CA 1
ATOM 2960 C C . ALA A 1 359 ? -2.806 -2.864 11.594 1.00 97.12 359 ALA A C 1
ATOM 2962 O O . ALA A 1 359 ? -3.505 -2.083 12.231 1.00 97.12 359 ALA A O 1
ATOM 2963 N N . GLU A 1 360 ? -3.274 -3.468 10.495 1.00 96.94 360 GLU A N 1
ATOM 2964 C CA . GLU A 1 360 ? -4.650 -3.273 10.007 1.00 96.94 360 GLU A CA 1
ATOM 2965 C C . GLU A 1 360 ? -5.688 -3.711 11.039 1.00 96.94 360 GLU A C 1
ATOM 2967 O O . GLU A 1 360 ? -6.681 -3.009 11.258 1.00 96.94 360 GLU A O 1
ATOM 2972 N N . ALA A 1 361 ? -5.459 -4.849 11.696 1.00 97.19 361 ALA A N 1
ATOM 2973 C CA . ALA A 1 361 ? -6.340 -5.330 12.748 1.00 97.19 361 ALA A CA 1
ATOM 2974 C C . ALA A 1 361 ? -6.314 -4.401 13.975 1.00 97.19 361 ALA A C 1
ATOM 2976 O O . ALA A 1 361 ? -7.371 -4.087 14.518 1.00 97.19 361 ALA A O 1
ATOM 2977 N N . ALA A 1 362 ? -5.138 -3.920 14.388 1.00 97.00 362 ALA A N 1
ATOM 2978 C CA . ALA A 1 362 ? -4.995 -2.980 15.501 1.00 97.00 362 ALA A CA 1
ATOM 2979 C C . ALA A 1 362 ? -5.658 -1.621 15.216 1.00 97.00 362 ALA A C 1
ATOM 2981 O O . ALA A 1 362 ? -6.407 -1.119 16.049 1.00 97.00 362 ALA A O 1
ATOM 2982 N N . ILE A 1 363 ? -5.458 -1.061 14.018 1.00 97.56 363 ILE A N 1
ATOM 2983 C CA . ILE A 1 363 ? -6.110 0.184 13.586 1.00 97.56 363 ILE A CA 1
ATOM 2984 C C . ILE A 1 363 ? -7.631 -0.008 13.515 1.00 97.56 363 ILE A C 1
ATOM 2986 O O . ILE A 1 363 ? -8.373 0.889 13.898 1.00 97.56 363 ILE A O 1
ATOM 2990 N N . SER A 1 364 ? -8.114 -1.169 13.053 1.00 97.69 364 SER A N 1
ATOM 2991 C CA . SER A 1 364 ? -9.555 -1.468 13.034 1.00 97.69 364 SER A CA 1
ATOM 2992 C C . SER A 1 364 ? -10.149 -1.467 14.443 1.00 97.69 364 SER A C 1
ATOM 2994 O O . SER A 1 364 ? -11.211 -0.894 14.659 1.00 97.69 364 SER A O 1
ATOM 2996 N N . LEU A 1 365 ? -9.454 -2.053 15.421 1.00 95.88 365 LEU A N 1
ATOM 2997 C CA . LEU A 1 365 ? -9.889 -2.035 16.821 1.00 95.88 365 LEU A CA 1
ATOM 2998 C C . LEU A 1 365 ? -9.818 -0.625 17.432 1.00 95.88 365 LEU A C 1
ATOM 3000 O O . LEU A 1 365 ? -10.690 -0.255 18.219 1.00 95.88 365 LEU A O 1
ATOM 3004 N N . SER A 1 366 ? -8.836 0.192 17.035 1.00 95.62 366 SER A N 1
ATOM 3005 C CA . SER A 1 366 ? -8.674 1.559 17.549 1.00 95.62 366 SER A CA 1
ATOM 3006 C C . SER A 1 366 ? -9.732 2.539 17.022 1.00 95.62 366 SER A C 1
ATOM 3008 O O . SER A 1 366 ? -9.930 3.606 17.605 1.00 95.62 366 SER A O 1
ATOM 3010 N N . VAL A 1 367 ? -10.480 2.171 15.970 1.00 95.50 367 VAL A N 1
ATOM 3011 C CA . VAL A 1 367 ? -11.586 2.979 15.426 1.00 95.50 367 VAL A CA 1
ATOM 3012 C C . VAL A 1 367 ? -12.578 3.390 16.514 1.00 95.50 367 VAL A C 1
ATOM 3014 O O . VAL A 1 367 ? -13.025 4.537 16.495 1.00 95.50 367 VAL A O 1
ATOM 3017 N N . ILE A 1 368 ? -12.898 2.506 17.469 1.00 92.75 368 ILE A N 1
ATOM 3018 C CA . ILE A 1 368 ? -13.834 2.825 18.560 1.00 92.75 368 ILE A CA 1
ATOM 3019 C C . ILE A 1 368 ? -13.353 4.031 19.367 1.00 92.75 368 ILE A C 1
ATOM 3021 O O . ILE A 1 368 ? -14.132 4.964 19.548 1.00 92.75 368 ILE A O 1
ATOM 3025 N N . GLY A 1 369 ? -12.091 4.073 19.801 1.00 92.31 369 GLY A N 1
ATOM 3026 C CA . GLY A 1 369 ? -11.604 5.214 20.582 1.00 92.31 369 GLY A CA 1
ATOM 3027 C C . GLY A 1 369 ? -11.403 6.482 19.754 1.00 92.31 369 GLY A C 1
ATOM 3028 O O . GLY A 1 369 ? -11.484 7.592 20.280 1.00 92.31 369 GLY A O 1
ATOM 3029 N N . HIS A 1 370 ? -11.288 6.364 18.428 1.00 93.50 370 HIS A N 1
ATOM 3030 C CA . HIS A 1 370 ? -11.330 7.538 17.557 1.00 93.50 370 HIS A CA 1
ATOM 3031 C C . HIS A 1 370 ? -12.728 8.189 17.565 1.00 93.50 370 HIS A C 1
ATOM 3033 O O . HIS A 1 370 ? -12.855 9.417 17.662 1.00 93.50 370 HIS A O 1
ATOM 3039 N N . ILE A 1 371 ? -13.786 7.379 17.474 1.00 92.25 371 ILE A N 1
ATOM 3040 C CA . ILE A 1 371 ? -15.162 7.854 17.239 1.00 92.25 371 ILE A CA 1
ATOM 3041 C C . ILE A 1 371 ? -16.036 7.949 18.494 1.00 92.25 371 ILE A C 1
ATOM 3043 O O . ILE A 1 371 ? -17.108 8.552 18.442 1.00 92.25 371 ILE A O 1
ATOM 3047 N N . ARG A 1 372 ? -15.630 7.343 19.610 1.00 89.19 372 ARG A N 1
ATOM 3048 C CA . ARG A 1 372 ? -16.328 7.415 20.898 1.00 89.19 372 ARG A CA 1
ATOM 3049 C C . ARG A 1 372 ? -15.369 7.992 21.942 1.00 89.19 372 ARG A C 1
ATOM 3051 O O . ARG A 1 372 ? -14.461 7.287 22.367 1.00 89.19 372 ARG A O 1
ATOM 3058 N N . PRO A 1 373 ? -15.551 9.262 22.354 1.00 81.25 373 PRO A N 1
ATOM 3059 C CA . PRO A 1 373 ? -14.715 9.890 23.381 1.00 81.25 373 PRO A CA 1
ATOM 3060 C C . PRO A 1 373 ? -14.709 9.138 24.718 1.00 81.25 373 PRO A C 1
ATOM 3062 O O . PRO A 1 373 ? -13.707 9.171 25.420 1.00 81.25 373 PRO A O 1
ATOM 3065 N N . ASP A 1 374 ? -15.806 8.447 25.035 1.00 84.44 374 ASP A N 1
ATOM 3066 C CA . ASP A 1 374 ? -15.981 7.706 26.289 1.00 84.44 374 ASP A CA 1
ATOM 3067 C C . ASP A 1 374 ? -15.458 6.261 26.218 1.00 84.44 374 ASP A C 1
ATOM 3069 O O . ASP A 1 374 ? -15.629 5.493 27.162 1.00 84.44 374 ASP A O 1
ATOM 3073 N N . ALA A 1 375 ? -14.857 5.849 25.096 1.00 86.69 375 ALA A N 1
ATOM 3074 C CA . ALA A 1 375 ? -14.291 4.515 24.977 1.00 86.69 375 ALA A CA 1
ATOM 3075 C C . ALA A 1 375 ? -13.012 4.392 25.809 1.00 86.69 375 ALA A C 1
ATOM 3077 O O . ALA A 1 375 ? -12.065 5.162 25.650 1.00 86.69 375 ALA A O 1
ATOM 3078 N N . ILE A 1 376 ? -12.976 3.373 26.664 1.00 86.62 376 ILE A N 1
ATOM 3079 C CA . ILE A 1 376 ? -11.867 3.109 27.577 1.00 86.62 376 ILE A CA 1
ATOM 3080 C C . ILE A 1 376 ? -11.270 1.745 27.234 1.00 86.62 376 ILE A C 1
ATOM 3082 O O . ILE A 1 376 ? -11.998 0.771 27.033 1.00 86.62 376 ILE A O 1
ATOM 3086 N N . MET A 1 377 ? -9.939 1.677 27.160 1.00 89.06 377 MET A N 1
ATOM 3087 C CA . MET A 1 377 ? -9.228 0.404 27.047 1.00 89.06 377 MET A CA 1
ATOM 3088 C C . MET A 1 377 ? -9.324 -0.332 28.394 1.00 89.06 377 MET A C 1
ATOM 3090 O O . MET A 1 377 ? -8.953 0.257 29.410 1.00 89.06 377 MET A O 1
ATOM 3094 N N . PRO A 1 378 ? -9.811 -1.584 28.439 1.00 88.69 378 PRO A N 1
ATOM 3095 C CA . PRO A 1 378 ? -9.980 -2.294 29.702 1.00 88.69 378 PRO A CA 1
ATOM 3096 C C . PRO A 1 378 ? -8.635 -2.594 30.374 1.00 88.69 378 PRO A C 1
ATOM 3098 O O . PRO A 1 378 ? -7.661 -2.945 29.706 1.00 88.69 378 PRO A O 1
ATOM 3101 N N . GLU A 1 379 ? -8.590 -2.508 31.702 1.00 87.75 379 GLU A N 1
ATOM 3102 C CA . GLU A 1 379 ? -7.418 -2.895 32.487 1.00 87.75 379 GLU A CA 1
ATOM 3103 C C . GLU A 1 379 ? -7.400 -4.415 32.703 1.00 87.75 379 GLU A C 1
ATOM 3105 O O . GLU A 1 379 ? -8.394 -5.016 33.113 1.00 87.75 379 GLU A O 1
ATOM 3110 N N . LEU A 1 380 ? -6.262 -5.053 32.417 1.00 86.00 380 LEU A N 1
ATOM 3111 C CA . LEU A 1 380 ? -6.080 -6.482 32.667 1.00 86.00 380 LEU A CA 1
ATOM 3112 C C . LEU A 1 380 ? -5.659 -6.699 34.122 1.00 86.00 380 LEU A C 1
ATOM 3114 O O . LEU A 1 380 ? -4.532 -6.380 34.507 1.00 86.00 380 LEU A O 1
ATOM 3118 N N . LEU A 1 381 ? -6.554 -7.284 34.915 1.00 82.50 381 LEU A N 1
ATOM 3119 C CA . LEU A 1 381 ? -6.244 -7.718 36.274 1.00 82.50 381 LEU A CA 1
ATOM 3120 C C . LEU A 1 381 ? -5.302 -8.932 36.254 1.00 82.50 381 LEU A C 1
ATOM 3122 O O . LEU A 1 381 ? -5.323 -9.745 35.329 1.00 82.50 381 LEU A O 1
ATOM 3126 N N . ALA A 1 382 ? -4.468 -9.061 37.289 1.00 74.12 382 ALA A N 1
ATOM 3127 C CA . ALA A 1 382 ? -3.609 -10.230 37.453 1.00 74.12 382 ALA A CA 1
ATOM 3128 C C . ALA A 1 382 ? -4.456 -11.511 37.532 1.00 74.12 382 ALA A C 1
ATOM 3130 O O . ALA A 1 382 ? -5.494 -11.519 38.194 1.00 74.12 382 ALA A O 1
ATOM 3131 N N . ASP A 1 383 ? -3.991 -12.580 36.875 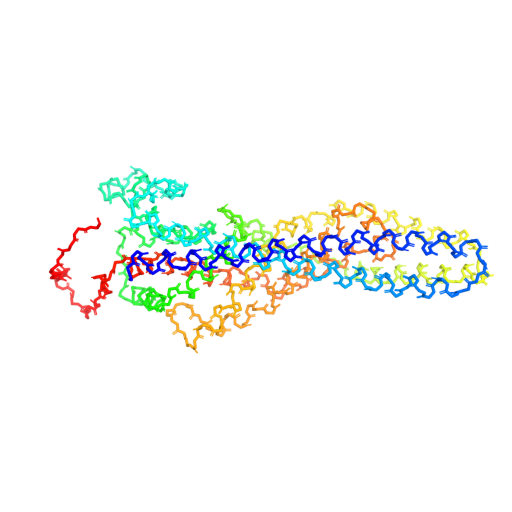1.00 66.56 383 ASP A N 1
ATOM 3132 C CA . ASP A 1 383 ? -4.687 -13.868 36.790 1.00 66.56 383 ASP A CA 1
ATOM 3133 C C . ASP A 1 383 ? -5.064 -14.374 38.192 1.00 66.56 383 ASP A C 1
ATOM 3135 O O . ASP A 1 383 ? -4.220 -14.863 38.948 1.00 66.56 383 ASP A O 1
ATOM 3139 N N . ASN A 1 384 ? -6.340 -14.235 38.556 1.00 62.50 384 ASN A N 1
ATOM 3140 C CA . ASN A 1 384 ? -6.893 -14.823 39.764 1.00 62.50 384 ASN A CA 1
ATOM 3141 C C . ASN A 1 384 ? -7.854 -15.944 39.339 1.00 62.50 384 ASN A C 1
ATOM 3143 O O . ASN A 1 384 ? -8.959 -15.657 38.878 1.00 62.50 384 ASN A O 1
ATOM 3147 N N . PRO A 1 385 ? -7.461 -17.223 39.477 1.00 58.44 385 PRO A N 1
ATOM 3148 C CA . PRO A 1 385 ? -8.135 -18.360 38.843 1.00 58.44 385 PRO A CA 1
ATOM 3149 C C . PRO A 1 385 ? -9.519 -18.698 39.419 1.00 58.44 385 PRO A C 1
ATOM 3151 O O . PRO A 1 385 ? -10.100 -19.720 39.066 1.00 58.44 385 PRO A O 1
ATOM 3154 N N . SER A 1 386 ? -10.051 -17.881 40.327 1.00 58.22 386 SER A N 1
ATOM 3155 C CA . SER A 1 386 ? -11.198 -18.280 41.137 1.00 58.22 386 SER A CA 1
ATOM 3156 C C . SER A 1 386 ? -12.546 -17.903 40.513 1.00 58.22 386 SER A C 1
ATOM 3158 O O . SER A 1 386 ? -13.497 -18.651 40.714 1.00 58.22 386 SER A O 1
ATOM 3160 N N . ILE A 1 387 ? -12.665 -16.795 39.758 1.00 61.62 387 ILE A N 1
ATOM 3161 C CA . ILE A 1 387 ? -13.928 -16.357 39.117 1.00 61.62 387 ILE A CA 1
ATOM 3162 C C . ILE A 1 387 ? -13.620 -15.433 37.914 1.00 61.62 387 ILE A C 1
ATOM 3164 O O . ILE A 1 387 ? -12.890 -14.461 38.107 1.00 61.62 387 ILE A O 1
ATOM 3168 N N . PRO A 1 388 ? -14.176 -15.657 36.699 1.00 65.44 388 PRO A N 1
ATOM 3169 C CA . PRO A 1 388 ? -14.120 -14.663 35.627 1.00 65.44 388 PRO A CA 1
ATOM 3170 C C . PRO A 1 388 ? -14.860 -13.398 36.076 1.00 65.44 388 PRO A C 1
ATOM 3172 O O . PRO A 1 388 ? -16.058 -13.435 36.359 1.00 65.44 388 PRO A O 1
ATOM 3175 N N . HIS A 1 389 ? -14.133 -12.291 36.179 1.00 72.94 389 HIS A N 1
ATOM 3176 C CA . HIS A 1 389 ? -14.643 -11.035 36.710 1.00 72.94 389 HIS A CA 1
ATOM 3177 C C . HIS A 1 389 ? -14.541 -9.946 35.642 1.00 72.94 389 HIS A C 1
ATOM 3179 O O . HIS A 1 389 ? -13.455 -9.672 35.137 1.00 72.94 389 HIS A O 1
ATOM 3185 N N . ILE A 1 390 ? -15.680 -9.349 35.293 1.00 79.81 390 ILE A N 1
ATOM 3186 C CA . ILE A 1 390 ? -15.757 -8.135 34.479 1.00 79.81 390 ILE A CA 1
ATOM 3187 C C . ILE A 1 390 ? -16.439 -7.090 35.353 1.00 79.81 390 ILE A C 1
ATOM 3189 O O . ILE A 1 390 ? -17.599 -7.262 35.728 1.00 79.81 390 ILE A O 1
ATOM 3193 N N . GLU A 1 391 ? -15.713 -6.027 35.674 1.00 80.25 391 GLU A N 1
ATOM 3194 C CA . GLU A 1 391 ? -16.249 -4.838 36.328 1.00 80.25 391 GLU A CA 1
ATOM 3195 C C . GLU A 1 391 ? -16.374 -3.738 35.276 1.00 80.25 391 GLU A C 1
ATOM 3197 O O . GLU A 1 391 ? -15.426 -3.456 34.541 1.00 80.25 391 GLU A O 1
ATOM 3202 N N . ALA A 1 392 ? -17.569 -3.167 35.146 1.00 82.06 392 ALA A N 1
ATOM 3203 C CA . ALA A 1 392 ? -17.835 -2.107 34.189 1.00 82.06 392 ALA A CA 1
ATOM 3204 C C . ALA A 1 392 ? -18.748 -1.057 34.818 1.00 82.06 392 ALA A C 1
ATOM 3206 O O . ALA A 1 392 ? -19.912 -1.325 35.120 1.00 82.06 392 ALA A O 1
ATOM 3207 N N . ASP A 1 393 ? -18.219 0.152 34.960 1.00 79.38 393 ASP A N 1
ATOM 3208 C CA . ASP A 1 393 ? -18.954 1.308 35.450 1.00 79.38 393 ASP A CA 1
ATOM 3209 C C . ASP A 1 393 ? -19.392 2.204 34.288 1.00 79.38 393 ASP A C 1
ATOM 3211 O O . ASP A 1 393 ? -18.658 2.394 33.320 1.00 79.38 393 ASP A O 1
ATOM 3215 N N . LYS A 1 394 ? -20.579 2.815 34.409 1.00 81.50 394 LYS A N 1
ATOM 3216 C CA . LYS A 1 394 ? -21.106 3.822 33.461 1.00 81.50 394 LYS A CA 1
ATOM 3217 C C . LYS A 1 394 ? -21.197 3.334 32.004 1.00 81.50 394 LYS A C 1
ATOM 3219 O O . LYS A 1 394 ? -20.826 4.050 31.077 1.00 81.50 394 LYS A O 1
ATOM 3224 N N . LEU A 1 395 ? -21.741 2.133 31.805 1.00 77.94 395 LEU A N 1
ATOM 3225 C CA . LEU A 1 395 ? -22.018 1.592 30.473 1.00 77.94 395 LEU A CA 1
ATOM 3226 C C . LEU A 1 395 ? -22.924 2.533 29.660 1.00 77.94 395 LEU A C 1
ATOM 3228 O O . LEU A 1 395 ? -23.982 2.956 30.130 1.00 77.94 395 LEU A O 1
ATOM 3232 N N . SER A 1 396 ? -22.516 2.825 28.426 1.00 69.88 396 SER A N 1
ATOM 3233 C CA . SER A 1 396 ? -23.284 3.588 27.441 1.00 69.88 396 SER A CA 1
ATOM 3234 C C . SER A 1 396 ? -23.637 2.709 26.237 1.00 69.88 396 SER A C 1
ATOM 3236 O O . SER A 1 396 ? -22.968 1.715 25.949 1.00 69.88 396 SER A O 1
ATOM 3238 N N . HIS A 1 397 ? -24.729 3.042 25.549 1.00 66.69 397 HIS A N 1
ATOM 3239 C CA . HIS A 1 397 ? -25.122 2.352 24.318 1.00 66.69 397 HIS A CA 1
ATOM 3240 C C . HIS A 1 397 ? -24.337 2.907 23.112 1.00 66.69 397 HIS A C 1
ATOM 3242 O O . HIS A 1 397 ? -24.053 4.105 23.066 1.00 66.69 397 HIS A O 1
ATOM 3248 N N . LEU A 1 398 ? -23.981 2.022 22.166 1.00 56.09 398 LEU A N 1
ATOM 3249 C CA . LEU A 1 398 ? -23.147 2.304 20.981 1.00 56.09 398 LEU A CA 1
ATOM 3250 C C . LEU A 1 398 ? -23.838 3.115 19.880 1.00 56.09 398 LEU A C 1
ATOM 3252 O O . LEU A 1 398 ? -25.027 2.841 19.599 1.00 56.09 398 LEU A O 1
#

Secondary structure (DSSP, 8-state):
--HHHHHHHHHHHHHHHHHHHHHHHHHHHHHHHHHHHHHHHHHHHHHH--SHHHHHHHHHHHHHHHHHHHHHHHHHHHHHHHHHHHHHHHHHHHHHTGGGG-S---GGG--TT-HHHHHTT-SSTT-HHHHH----BHHHHHHHHHHHS-----HHHHHHHHHHHHHHHT-HHHHHHHHHHHTTSPTTB--HHHHHHHHS-PPP--HHHHHHHHHHHHHHHHHHHHHHTTSS-HHHHHHHHHHHHHHHHHHHHHHHHHHHHHHTTHHHHHHHHHHHHHHHHH-SS-BTTB-HHHHHHHHHHHHHHHHHHHHHHGGGSHHHHHHHHHHH-HHHHHHHHHHHHHHHHGGGHHHHHHHHHHHHHHHHHHHHHHH-TT--PPP-----TT-------S----

Sequence (398 aa):
MELSYFEQLRRESQATIEEYKRKSQLFTTKRTLSFLALLVTVAVAYDMNSPWPLLAGILIFAYFFYLIRGHSRLHDDLNYEINREAVINDYISRFTGDWKKFEDKGEDFLDRNLTQDIDLNILGDTSIFQFLNIARTLEGRRLLASRLVPYPINTHELKLRQEETDFFNNRVEESIKLQAISRQIPFKHSVQTLLDYLKDRQHDPGSFINKLIFILPVTALILLGAGLMNLIPMEASIVIFIIQLGIALVSLGKNAVHITPLYKLNKELITYCQLLYTMKSMLPEKRGRLDPSEIDEALKPISSLGKLCAMAEVRHNFILLFALNALFLWDFHVVRMFIGWQKQYGHKLEKWLNIWYEAEAAISLSVIGHIR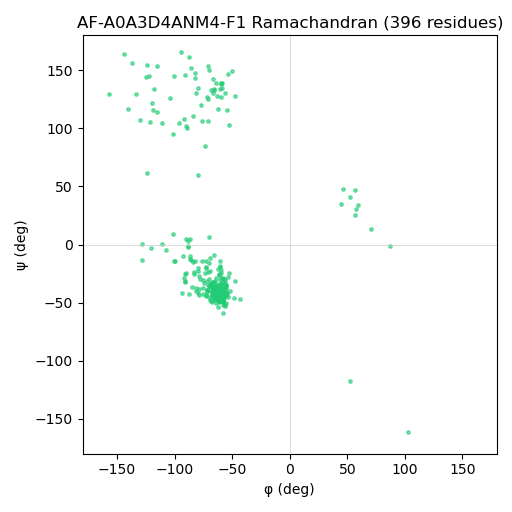PDAIMPELLADNPSIPHIEADKLSHL

Radius of gyration: 27.84 Å; Cα contacts (8 Å, |Δi|>4): 401; chains: 1; bounding box: 62×50×85 Å

pLDDT: mean 87.72, std 8.39, range [56.09, 98.19]

Solvent-accessible surface area (backbone atoms only — not comparable to full-atom values): 21632 Å² total; per-residue (Å²): 76,62,72,69,59,47,55,47,55,37,54,54,34,52,53,51,41,54,52,43,51,54,52,48,52,52,45,50,53,54,41,53,53,40,52,52,50,42,54,51,30,54,54,51,26,67,75,64,78,44,70,66,39,54,56,52,34,53,52,45,48,54,50,41,52,51,45,53,56,51,45,54,51,50,50,53,55,37,52,38,36,54,31,35,37,52,50,40,49,53,55,50,22,62,74,75,60,55,36,65,72,52,88,61,25,51,56,95,72,57,56,90,85,42,67,65,44,69,74,67,33,43,42,21,83,78,10,57,42,28,70,36,60,68,42,37,36,41,62,11,41,50,51,38,52,65,69,66,52,97,66,94,73,59,72,68,62,51,49,30,53,47,41,36,18,56,66,39,32,83,31,58,70,61,48,46,51,48,49,15,53,46,63,75,38,58,80,62,38,72,65,58,70,44,54,54,53,57,67,52,85,71,81,75,75,51,75,66,55,64,48,47,57,55,52,51,34,53,51,40,53,52,38,42,53,35,24,76,68,66,75,43,66,55,66,62,32,49,50,49,40,50,52,42,33,49,54,38,61,72,39,48,66,65,48,41,66,72,45,54,63,35,63,80,39,25,71,45,36,46,42,51,35,52,47,45,53,52,47,48,78,71,37,93,57,68,31,52,83,47,41,46,68,59,42,59,64,36,43,60,58,42,45,52,49,21,53,50,16,55,62,53,46,45,57,76,40,62,68,54,35,52,52,39,24,45,56,49,42,42,62,59,53,53,51,51,52,47,53,54,46,42,74,75,46,39,90,48,48,65,63,51,52,46,50,54,27,53,47,33,28,21,47,16,63,14,44,52,38,42,66,32,73,86,55,73,84,83,82,84,74,78,93,59,96,83,61,97,80,86,89,81,79,86,84,76,87,134

Mean predicted aligned error: 7.94 Å